Protein AF-A0A953XN90-F1 (afdb_monomer)

Solvent-accessible surface area (backbone atoms only — not comparable to full-atom values): 35172 Å² total; per-residue (Å²): 112,65,74,67,49,51,54,52,50,52,53,55,50,54,42,56,74,75,54,74,78,60,72,68,60,63,58,56,58,76,71,62,79,88,78,82,86,90,81,85,90,79,92,81,85,85,81,90,64,71,69,61,60,59,58,56,55,57,57,57,60,62,62,67,74,78,74,84,84,81,84,86,81,87,80,84,83,83,87,86,80,83,90,78,87,84,82,85,85,87,76,90,81,79,91,80,89,83,89,80,89,86,89,83,89,82,87,83,83,92,86,80,94,80,92,76,92,76,80,84,82,79,84,71,87,75,81,78,78,81,79,81,80,54,73,67,56,56,48,50,53,51,57,49,45,57,75,68,69,59,76,79,79,81,72,92,74,68,64,75,64,60,59,52,56,58,61,59,75,62,68,76,74,82,73,65,69,62,63,63,49,49,56,49,50,54,60,48,49,58,59,68,64,62,66,60,60,70,59,51,54,49,49,47,52,51,50,51,55,47,45,56,52,45,52,52,52,45,54,51,40,51,56,50,44,55,49,44,53,53,49,41,65,51,27,78,74,78,51,53,75,69,57,42,46,54,45,51,55,50,41,52,50,46,48,62,53,37,59,50,48,50,53,51,41,52,54,49,52,52,58,41,53,55,49,54,48,53,50,53,44,49,56,42,54,52,51,41,50,51,39,49,55,51,30,72,77,40,81,79,49,64,65,49,50,50,51,40,54,50,45,48,51,53,43,52,52,49,50,50,51,48,50,50,53,49,51,55,56,70,68,45,63,98,69,79,78,48,52,55,71,55,57,40,68,50,79,40,77,70,35,46,42,64,59,52,52,50,50,50,24,71,72,22,61,45,44,73,44,75,54,76,92,63,90,48,63,40,69,51,76,46,73,70,36,37,48,66,58,54,50,51,51,56,24,64,78,69,54,34,42,77,45,80,60,85,73,36,38,40,38,31,70,37,78,83,73,77,59,72,63,64,76,78,36,53,52,77,53,56,45,66,51,78,43,72,71,36,39,43,66,58,50,51,51,50,49,21,63,71,19,47,42,46,63,45,81,61,68,62,96,85,73,66,48,66,39,69,46,79,48,72,68,41,36,47,64,59,53,51,48,71,73,38,77,80,35,48,75,46,76,47,96,77,88,61,38,38,38,43,32,62,50,82,75,74,76,43,82,58,60,55,45,55,50,46,51,50,54,52,51,52,47,54,54,49,52,55,52,49,55,50,44,54,54,52,38,52,53,26,58,76,74,62,40,68,64,60,34,52,52,42,48,55,54,45,57,56,50,55,52,54,46,55,54,47,53,52,49,50,50,53,45,51,52,67,75,74,108

Sequence (579 aa):
MTEHRERYLETALDELYHGGPSEDLVTHILSREVQAPVETAEQRPRPRNWLWLQAAGVLLAIGLVALVVLPRQASPLPDGVAASGGAYELREGKLEVNEGWYALTGGAPVVSRADTQIEQVTGRVLVRVGEVPDETELQSQSDWLRRNGMENAMNFKWIQAGGLAICVLAGTAVVDGSLIEAQKVEAQDDAAKKQDWSAFEKDIKADKARLEEVEGKIRDLNSKIESVDKDIKAAEKNGTPEQIKKLKDTRAQHQADYDKLEDEYYKLARGTNIREYELKIHNQEEALTELTAALKKNPNDRDAKMAVTEAQRELDELKLALKTYKEEADAAPSGFKTDPDAPITVDFVQKGIHEAMHYIALRTGLQLVIEGELDTKITIKMENAKPRDVLRAICTANGLVMIEDGDVIILKKGAGETSTPDRNADPDKPISVNYQDMLLSEVLMDIAKRSGLDIQNELPAGEDTAVTLSLSKIKPRQIVELICDDCELRLLKRGETLIVRQALGDMTQEALKDELENTTSERDALKNRLQFLEVAIEAAKEEGDKEAIADYQKKKDALLNLQAELEAEIEALNDAING

Secondary structure (DSSP, 8-state):
-HHHHHHHHHHHHHHHHHSPPPHHHHHHHHTSSS----------PPPS-HHHHHHHHHHHHHHGGG----PPPPPPPPP-------------------------------------------------PPPPPPHHHHHHHHHHHHHTT-GGG----SHHHHHHHHHHHSTT----THHHHHHHHHHHHHHHT---HHHHHHHHHHHHHHHHHHHHHHHHHHHHHHHHHHHHHHHHHH--HHHHHHHHHHHHHHHHHHHHHHHHHHHHHHHHHHHHHHHHHHHHHHHHHHHHHHHHH-TT-HHHHHHHHHHHHHHHHHHHHHHHHHHHHHHS-SS----TTS-EEEEEEEEEHHHHHHHHHHHH--EEEEES----EEEEEEEEE-HHHHHHHHHHHHTEEEEEETTEEEEEEPPS------TT--TTS-EEEEEEEEEHHHHHHHHHHHH---EEE---TT---EEEEEEEEE-HHHHHHHH-TTEEEEE-TTT--EEEEEP-----TTHHHHHHHHHHHHHHHHHHHHHHHHHHHHHHHHHT-HHHHHHHHHHHHHHHHHHHHHHHHHHHHHHHHH-

Mean predicted aligned error: 21.29 Å

Structure (mmCIF, N/CA/C/O backbone):
data_AF-A0A953XN90-F1
#
_entry.id   AF-A0A953XN90-F1
#
loop_
_atom_site.group_PDB
_atom_site.id
_atom_site.type_symbol
_atom_site.label_atom_id
_atom_site.label_alt_id
_atom_site.label_comp_id
_atom_site.label_asym_id
_atom_site.label_entity_id
_atom_site.label_seq_id
_atom_site.pdbx_PDB_ins_code
_atom_site.Cartn_x
_atom_site.Cartn_y
_atom_site.Cartn_z
_atom_site.occupancy
_atom_site.B_iso_or_equiv
_atom_site.auth_seq_id
_atom_site.auth_comp_id
_atom_site.auth_asym_id
_atom_site.auth_atom_id
_atom_site.pdbx_PDB_model_num
ATOM 1 N N . MET A 1 1 ? 3.012 40.077 -23.438 1.00 43.47 1 MET A N 1
ATOM 2 C CA . MET A 1 1 ? 1.534 40.168 -23.539 1.00 43.47 1 MET A CA 1
ATOM 3 C C . MET A 1 1 ? 0.914 38.779 -23.486 1.00 43.47 1 MET A C 1
ATOM 5 O O . MET A 1 1 ? 0.049 38.593 -22.649 1.00 43.47 1 MET A O 1
ATOM 9 N N . THR A 1 2 ? 1.390 37.814 -24.282 1.00 48.44 2 THR A N 1
ATOM 10 C CA . THR A 1 2 ? 0.979 36.393 -24.236 1.00 48.44 2 THR A CA 1
ATOM 11 C C . THR A 1 2 ? 1.110 35.755 -22.846 1.00 48.44 2 THR A C 1
ATOM 13 O O . THR A 1 2 ? 0.078 35.452 -22.263 1.00 48.44 2 THR A O 1
ATOM 16 N N . GLU A 1 3 ? 2.306 35.716 -22.240 1.00 44.53 3 GLU A N 1
ATOM 17 C CA . GLU A 1 3 ? 2.514 35.116 -20.896 1.00 44.53 3 GLU A CA 1
ATOM 18 C C . GLU A 1 3 ? 1.591 35.688 -19.803 1.00 44.53 3 GLU A C 1
ATOM 20 O O . GLU A 1 3 ? 1.214 35.008 -18.851 1.00 44.53 3 GLU A O 1
ATOM 25 N N . HIS A 1 4 ? 1.226 36.969 -19.920 1.00 46.16 4 HIS A N 1
ATOM 26 C CA . HIS A 1 4 ? 0.369 37.628 -18.935 1.00 46.16 4 HIS A CA 1
ATOM 27 C C . HIS A 1 4 ? -1.121 37.319 -19.147 1.00 46.16 4 HIS A C 1
ATOM 29 O O . HIS A 1 4 ? -1.896 37.493 -18.212 1.00 46.16 4 HIS A O 1
ATOM 35 N N . ARG A 1 5 ? -1.505 36.873 -20.354 1.00 46.59 5 ARG A N 1
ATOM 36 C CA . ARG A 1 5 ? -2.844 36.383 -20.712 1.00 46.59 5 ARG A CA 1
ATOM 37 C C . ARG A 1 5 ? -2.993 34.904 -20.347 1.00 46.59 5 ARG A C 1
ATOM 39 O O . ARG A 1 5 ? -4.021 34.544 -19.794 1.00 46.59 5 ARG A O 1
ATOM 46 N N . GLU A 1 6 ? -1.958 34.097 -20.583 1.00 50.34 6 GLU A N 1
ATOM 47 C CA . GLU A 1 6 ? -1.905 32.672 -20.216 1.00 50.34 6 GLU A CA 1
ATOM 48 C C . GLU A 1 6 ? -2.078 32.486 -18.702 1.00 50.34 6 GLU A C 1
ATOM 50 O O . GLU A 1 6 ? -3.054 31.870 -18.287 1.00 50.34 6 GLU A O 1
ATOM 55 N N . ARG A 1 7 ? -1.270 33.159 -17.865 1.00 53.12 7 ARG A N 1
ATOM 56 C CA . ARG A 1 7 ? -1.460 33.110 -16.398 1.00 53.12 7 ARG A CA 1
ATOM 57 C C . ARG A 1 7 ? -2.841 33.565 -15.928 1.00 53.12 7 ARG A C 1
ATOM 59 O O . ARG A 1 7 ? -3.331 33.078 -14.918 1.00 53.12 7 ARG A O 1
ATOM 66 N N . TYR A 1 8 ? -3.457 34.524 -16.620 1.00 52.09 8 TYR A N 1
ATOM 67 C CA . TYR A 1 8 ? -4.777 35.035 -16.236 1.00 52.09 8 TYR A CA 1
ATOM 68 C C . TYR A 1 8 ? -5.898 34.045 -16.588 1.00 52.09 8 TYR A C 1
ATOM 70 O O . TYR A 1 8 ? -6.893 33.974 -15.874 1.00 52.09 8 TYR A O 1
ATOM 78 N N . LEU A 1 9 ? -5.720 33.260 -17.656 1.00 52.09 9 LEU A N 1
ATOM 79 C CA . LEU A 1 9 ? -6.604 32.149 -18.015 1.00 52.09 9 LEU A CA 1
ATOM 80 C C . LEU A 1 9 ? -6.420 30.957 -17.068 1.00 52.09 9 LEU A C 1
ATOM 82 O O . LEU A 1 9 ? -7.416 30.396 -16.627 1.00 52.09 9 LEU A O 1
ATOM 86 N N . GLU A 1 10 ? -5.180 30.622 -16.695 1.00 56.22 10 GLU A N 1
ATOM 87 C CA . GLU A 1 10 ? -4.891 29.584 -15.695 1.00 56.22 10 GLU A CA 1
ATOM 88 C C . GLU A 1 10 ? -5.544 29.910 -14.342 1.00 56.22 10 GLU A C 1
ATOM 90 O O . GLU A 1 10 ? -6.262 29.077 -13.802 1.00 56.22 10 GLU A O 1
ATOM 95 N N . THR A 1 11 ? -5.389 31.138 -13.825 1.00 59.19 11 THR A N 1
ATOM 96 C CA . THR A 1 11 ? -6.034 31.541 -12.558 1.00 59.19 11 THR A CA 1
ATOM 97 C C . THR A 1 11 ? -7.566 31.541 -12.646 1.00 59.19 11 THR A C 1
ATOM 99 O O . THR A 1 11 ? -8.227 31.110 -11.707 1.00 59.19 11 THR A O 1
ATOM 102 N N . ALA A 1 12 ? -8.149 31.965 -13.774 1.00 53.22 12 ALA A N 1
ATOM 103 C CA . ALA A 1 12 ? -9.603 31.936 -13.957 1.00 53.22 12 ALA A CA 1
ATOM 104 C C . ALA A 1 12 ? -10.170 30.504 -14.053 1.00 53.22 12 ALA A C 1
ATOM 106 O O . ALA A 1 12 ? -11.293 30.259 -13.611 1.00 53.22 12 ALA A O 1
ATOM 107 N N . LEU A 1 13 ? -9.406 29.559 -14.614 1.00 53.03 13 LEU A N 1
ATOM 108 C CA . LEU A 1 13 ? -9.755 28.134 -14.645 1.00 53.03 13 LEU A CA 1
ATOM 109 C C . LEU A 1 13 ? -9.679 27.493 -13.252 1.00 53.03 13 LEU A C 1
ATOM 111 O O . LEU A 1 13 ? -10.554 26.699 -12.912 1.00 53.03 13 LEU A O 1
ATOM 115 N N . ASP A 1 14 ? -8.678 27.863 -12.451 1.00 52.78 14 ASP A N 1
ATOM 116 C CA . ASP A 1 14 ? -8.455 27.335 -11.098 1.00 52.78 14 ASP A CA 1
ATOM 117 C C . ASP A 1 14 ? -9.568 27.778 -10.121 1.00 52.78 14 ASP A C 1
ATOM 119 O O . ASP A 1 14 ? -10.136 26.960 -9.395 1.00 52.78 14 ASP A O 1
ATOM 123 N N . GLU A 1 15 ? -9.986 29.052 -10.178 1.00 53.16 15 GLU A N 1
ATOM 124 C CA . GLU A 1 15 ? -11.135 29.551 -9.403 1.00 53.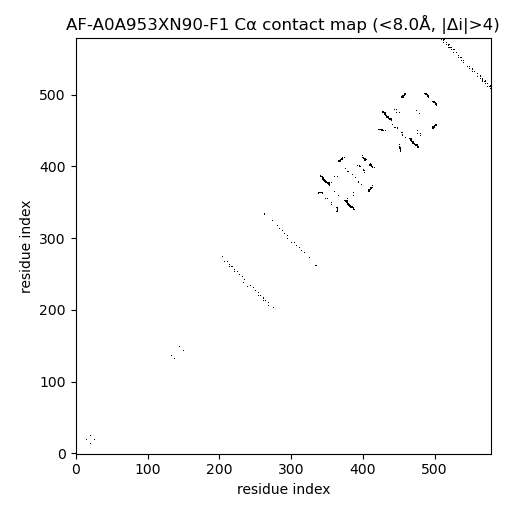16 15 GLU A CA 1
ATOM 125 C C . GLU A 1 15 ? -12.454 28.872 -9.829 1.00 53.16 15 GLU A C 1
ATOM 127 O O . GLU A 1 15 ? -13.235 28.436 -8.979 1.00 53.16 15 GLU A O 1
ATOM 132 N N . LEU A 1 16 ? -12.681 28.676 -11.137 1.00 49.47 16 LEU A N 1
ATOM 133 C CA . LEU A 1 16 ? -13.851 27.948 -11.652 1.00 49.47 16 LEU A CA 1
ATOM 134 C C . LEU A 1 16 ? -13.915 26.480 -11.196 1.00 49.47 16 LEU A C 1
ATOM 136 O O . LEU A 1 16 ? -15.016 25.942 -11.061 1.00 49.47 16 LEU A O 1
ATOM 140 N N . TYR A 1 17 ? -12.770 25.840 -10.941 1.00 47.47 17 TYR A N 1
ATOM 141 C CA . TYR A 1 17 ? -12.698 24.459 -10.451 1.00 47.47 17 TYR A CA 1
ATOM 142 C C . TYR A 1 17 ? -12.979 24.314 -8.947 1.00 47.47 17 TYR A C 1
ATOM 144 O O . TYR A 1 17 ? -13.353 23.224 -8.505 1.00 47.47 17 TYR A O 1
ATOM 152 N N . HIS A 1 18 ? -12.827 25.386 -8.162 1.00 51.44 18 HIS A N 1
ATOM 153 C CA . HIS A 1 18 ? -12.867 25.325 -6.695 1.00 51.44 18 HIS A CA 1
ATOM 154 C C . HIS A 1 18 ? -13.947 26.187 -6.016 1.00 51.44 18 HIS A C 1
ATOM 156 O O . HIS A 1 18 ? -14.180 26.033 -4.817 1.00 51.44 18 HIS A O 1
ATOM 162 N N . GLY A 1 19 ? -14.675 27.016 -6.765 1.00 56.50 19 GLY A N 1
ATOM 163 C CA . GLY A 1 19 ? -15.885 27.695 -6.296 1.00 56.50 19 GLY A CA 1
ATOM 164 C C . GLY A 1 19 ? -16.247 28.858 -7.213 1.00 56.50 19 GLY A C 1
ATOM 165 O O . GLY A 1 19 ? -15.442 29.763 -7.382 1.00 56.50 19 GLY A O 1
ATOM 166 N N . GLY A 1 20 ? -17.444 28.819 -7.811 1.00 52.69 20 GLY A N 1
ATOM 167 C CA . GLY A 1 20 ? -17.815 29.660 -8.960 1.00 52.69 20 GLY A CA 1
ATOM 168 C C . GLY A 1 20 ? -17.513 31.169 -8.826 1.00 52.69 20 GLY A C 1
ATOM 169 O O . GLY A 1 20 ? -17.578 31.722 -7.727 1.00 52.69 20 GLY A O 1
ATOM 170 N N . PRO A 1 21 ? -17.205 31.847 -9.950 1.00 49.22 21 PRO A N 1
ATOM 171 C CA . PRO A 1 21 ? -16.582 33.169 -9.958 1.00 49.22 21 PRO A CA 1
ATOM 172 C C . PRO A 1 21 ? -17.476 34.269 -9.377 1.00 49.22 21 PRO A C 1
ATOM 174 O O . PRO A 1 21 ? -18.696 34.267 -9.548 1.00 49.22 21 PRO A O 1
ATOM 177 N N . SER A 1 22 ? -16.848 35.266 -8.751 1.00 53.03 22 SER A N 1
ATOM 178 C CA . SER A 1 22 ? -17.532 36.463 -8.257 1.00 53.03 22 SER A CA 1
ATOM 179 C C . SER A 1 22 ? -17.990 37.383 -9.403 1.00 53.03 22 SER A C 1
ATOM 181 O O . SER A 1 22 ? -17.331 37.494 -10.442 1.00 53.03 22 SER A O 1
ATOM 183 N N . GLU A 1 23 ? -19.114 38.087 -9.209 1.00 46.34 23 GLU A N 1
ATOM 184 C CA . GLU A 1 23 ? -19.706 38.990 -10.220 1.00 46.34 23 GLU A CA 1
ATOM 185 C C . GLU A 1 23 ? -18.741 40.098 -10.697 1.00 46.34 23 GLU A C 1
ATOM 187 O O . GLU A 1 23 ? -18.820 40.557 -11.845 1.00 46.34 23 GLU A O 1
ATOM 192 N N . ASP A 1 24 ? -17.788 40.499 -9.850 1.00 49.34 24 ASP A N 1
ATOM 193 C CA . ASP A 1 24 ? -16.776 41.509 -10.171 1.00 49.34 24 ASP A CA 1
ATOM 194 C C . ASP A 1 24 ? -15.859 41.077 -11.332 1.00 49.34 24 ASP A C 1
ATOM 196 O O . ASP A 1 24 ? -15.496 41.907 -12.173 1.00 49.34 24 ASP A O 1
ATOM 200 N N . LEU A 1 25 ? -15.518 39.784 -11.439 1.00 52.47 25 LEU A N 1
ATOM 201 C CA . LEU A 1 25 ? -14.608 39.284 -12.478 1.00 52.47 25 LEU A CA 1
ATOM 202 C C . LEU A 1 25 ? -15.258 39.340 -13.871 1.00 52.47 25 LEU A C 1
ATOM 204 O O . LEU A 1 25 ? -14.651 39.822 -14.832 1.00 52.47 25 LEU A O 1
ATOM 208 N N . VAL A 1 26 ? -16.528 38.930 -13.968 1.00 50.16 26 VAL A N 1
ATOM 209 C CA . VAL A 1 26 ? -17.320 38.964 -15.213 1.00 50.16 26 VAL A CA 1
ATOM 210 C C . VAL A 1 26 ? -17.486 40.406 -15.706 1.00 50.16 26 VAL A C 1
ATOM 212 O O . VAL A 1 26 ? -17.314 40.701 -16.893 1.00 50.16 26 VAL A O 1
ATOM 215 N N . THR A 1 27 ? -17.736 41.333 -14.779 1.00 46.12 27 THR A N 1
ATOM 216 C CA . THR A 1 27 ? -17.883 42.766 -15.073 1.00 46.12 27 THR A CA 1
ATOM 217 C C . THR A 1 27 ? -16.562 43.396 -15.547 1.00 46.12 27 THR A C 1
ATOM 219 O O . THR A 1 27 ? -16.554 44.301 -16.394 1.00 46.12 27 THR A O 1
ATOM 222 N N . HIS A 1 28 ? -15.418 42.901 -15.061 1.00 48.66 28 HIS A N 1
ATOM 223 C CA . HIS A 1 28 ? -14.110 43.420 -15.462 1.00 48.66 28 HIS A CA 1
ATOM 224 C C . HIS A 1 28 ? -13.642 42.922 -16.842 1.00 48.66 28 HIS A C 1
ATOM 226 O O . HIS A 1 28 ? -12.967 43.666 -17.557 1.00 48.66 28 HIS A O 1
ATOM 232 N N . ILE A 1 29 ? -14.040 41.713 -17.255 1.00 48.88 29 ILE A N 1
ATOM 233 C CA . ILE A 1 29 ? -13.736 41.163 -18.589 1.00 48.88 29 ILE A CA 1
ATOM 234 C C . ILE A 1 29 ? -14.471 41.956 -19.683 1.00 48.88 29 ILE A C 1
ATOM 236 O O . ILE A 1 29 ? -13.843 42.446 -20.625 1.00 48.88 29 ILE A O 1
ATOM 240 N N . LEU A 1 30 ? -15.779 42.184 -19.517 1.00 42.44 30 LEU A N 1
ATOM 241 C CA . LEU A 1 30 ? -16.622 42.870 -20.512 1.00 42.44 30 LEU A CA 1
ATOM 242 C C . LEU A 1 30 ? -16.265 44.352 -20.737 1.00 42.44 30 LEU A C 1
ATOM 244 O O . LEU A 1 30 ? -16.662 44.942 -21.740 1.00 42.44 30 LEU A O 1
ATOM 248 N N . SER A 1 31 ? -15.513 44.974 -19.826 1.00 40.25 31 SER A N 1
ATOM 249 C CA . SER A 1 31 ? -15.155 46.398 -19.901 1.00 40.25 31 SER A CA 1
ATOM 250 C C . SER A 1 31 ? -13.838 46.687 -20.638 1.00 40.25 31 SER A C 1
ATOM 252 O O . SER A 1 31 ? -13.496 47.859 -20.810 1.00 40.25 31 SER A O 1
ATOM 254 N N . ARG A 1 32 ? -13.099 45.663 -21.099 1.00 39.53 32 ARG A N 1
ATOM 255 C CA . ARG A 1 32 ? -11.733 45.830 -21.643 1.00 39.53 32 ARG A CA 1
ATOM 256 C C . ARG A 1 32 ? -11.547 45.580 -23.144 1.00 39.53 32 ARG A C 1
ATOM 258 O O . ARG A 1 32 ? -10.507 45.965 -23.668 1.00 39.53 32 ARG A O 1
ATOM 265 N N . GLU A 1 33 ? -12.521 45.003 -23.849 1.00 38.56 33 GLU A N 1
ATOM 266 C CA . GLU A 1 33 ? -12.389 44.693 -25.289 1.00 38.56 33 GLU A CA 1
ATOM 267 C C . GLU A 1 33 ? -12.597 45.887 -26.238 1.00 38.56 33 GLU A C 1
ATOM 269 O O . GLU A 1 33 ? -12.291 45.804 -27.427 1.00 38.56 33 GLU A O 1
ATOM 274 N N . VAL A 1 34 ? -13.047 47.042 -25.739 1.00 38.59 34 VAL A N 1
ATOM 275 C CA . VAL A 1 34 ? -13.302 48.229 -26.572 1.00 38.59 34 VAL A CA 1
ATOM 276 C C . VAL A 1 34 ? -12.130 49.219 -26.518 1.00 38.59 34 VAL A C 1
ATOM 278 O O . VAL A 1 34 ? -12.287 50.300 -25.956 1.00 38.59 34 VAL A O 1
ATOM 281 N N . GLN A 1 35 ? -10.972 48.858 -27.104 1.00 38.25 35 GLN A N 1
ATOM 282 C CA . GLN A 1 35 ? -10.013 49.759 -27.802 1.00 38.25 35 GLN A CA 1
ATOM 283 C C . GLN A 1 35 ? -8.640 49.105 -28.089 1.00 38.25 35 GLN A C 1
ATOM 285 O O . GLN A 1 35 ? -7.757 49.090 -27.234 1.00 38.25 35 GLN A O 1
ATOM 290 N N . ALA A 1 36 ? -8.395 48.712 -29.345 1.00 32.09 36 ALA A N 1
ATOM 291 C CA . ALA A 1 36 ? -7.053 48.661 -29.944 1.00 32.09 36 ALA A CA 1
ATOM 292 C C . ALA A 1 36 ? -7.154 48.846 -31.479 1.00 32.09 36 ALA A C 1
ATOM 294 O O . ALA A 1 36 ? -8.058 48.269 -32.086 1.00 32.09 36 ALA A O 1
ATOM 295 N N . PRO A 1 37 ? -6.298 49.665 -32.127 1.00 36.56 37 PRO A N 1
ATOM 296 C CA . PRO A 1 37 ? -6.427 49.982 -33.550 1.00 36.56 37 PRO A CA 1
ATOM 297 C C . PRO A 1 37 ? -5.669 49.010 -34.471 1.00 36.56 37 PRO A C 1
ATOM 299 O O . PRO A 1 37 ? -4.664 48.411 -34.096 1.00 36.56 37 PRO A O 1
ATOM 302 N N . VAL A 1 38 ? -6.140 48.915 -35.716 1.00 42.03 38 VAL A N 1
ATOM 303 C CA . VAL A 1 38 ? -5.518 48.147 -36.805 1.00 42.03 38 VAL A CA 1
ATOM 304 C C . VAL A 1 38 ? -4.374 48.948 -37.436 1.00 42.03 38 VAL A C 1
ATOM 306 O O . VAL A 1 38 ? -4.610 50.051 -37.925 1.00 42.03 38 VAL A O 1
ATOM 309 N N . GLU A 1 39 ? -3.173 48.367 -37.523 1.00 32.25 39 GLU A N 1
ATOM 310 C CA . GLU A 1 39 ? -2.091 48.860 -38.390 1.00 32.25 39 GLU A CA 1
ATOM 311 C C . GLU A 1 39 ? -1.681 47.825 -39.450 1.00 32.25 39 GLU A C 1
ATOM 313 O O . GLU A 1 39 ? -1.772 46.611 -39.266 1.00 32.25 39 GLU A O 1
ATOM 318 N N . THR A 1 40 ? -1.292 48.338 -40.617 1.00 38.78 40 THR A N 1
ATOM 319 C CA . THR A 1 40 ? -1.194 47.610 -41.889 1.00 38.78 40 THR A CA 1
ATOM 320 C C . THR A 1 40 ? 0.164 46.953 -42.136 1.00 38.78 40 THR A C 1
ATOM 322 O O . THR A 1 40 ? 1.210 47.530 -41.850 1.00 38.78 40 THR A O 1
ATOM 325 N N . ALA A 1 41 ? 0.153 45.778 -42.770 1.00 36.12 41 ALA A N 1
ATOM 326 C CA . ALA A 1 41 ? 1.360 45.040 -43.138 1.00 36.12 41 ALA A CA 1
ATOM 327 C C . ALA A 1 41 ? 2.095 45.641 -44.354 1.00 36.12 41 ALA A C 1
ATOM 329 O O . ALA A 1 41 ? 1.485 45.888 -45.395 1.00 36.12 41 ALA A O 1
ATOM 330 N N . GLU A 1 42 ? 3.424 45.765 -44.263 1.00 30.84 42 GLU A N 1
ATOM 331 C CA . GLU A 1 42 ? 4.295 46.182 -45.370 1.00 30.84 42 GLU A CA 1
ATOM 332 C C . GLU A 1 42 ? 5.417 45.152 -45.622 1.00 30.84 42 GLU A C 1
ATOM 334 O O . GLU A 1 42 ? 5.985 44.565 -44.698 1.00 30.84 42 GLU A O 1
ATOM 339 N N . GLN A 1 43 ? 5.712 44.878 -46.895 1.00 42.62 43 GLN A N 1
ATOM 340 C CA . GLN A 1 43 ? 6.592 43.782 -47.323 1.00 42.62 43 GLN A CA 1
ATOM 341 C C . GLN A 1 43 ? 8.087 44.133 -47.201 1.00 42.62 43 GLN A C 1
ATOM 343 O O . GLN A 1 43 ? 8.504 45.238 -47.541 1.00 42.62 43 GLN A O 1
ATOM 348 N N . ARG A 1 44 ? 8.936 43.155 -46.839 1.00 30.14 44 ARG A N 1
ATOM 349 C CA . ARG A 1 44 ? 10.409 43.260 -46.953 1.00 30.14 44 ARG A CA 1
ATOM 350 C C . ARG A 1 44 ? 11.018 42.107 -47.774 1.00 30.14 44 ARG A C 1
ATOM 352 O O . ARG A 1 44 ? 10.568 40.969 -47.640 1.00 30.14 44 ARG A O 1
ATOM 359 N N . PRO A 1 45 ? 12.044 42.364 -48.612 1.00 42.47 45 PRO A N 1
ATOM 360 C CA . PRO A 1 45 ? 12.643 41.357 -49.492 1.00 42.47 45 PRO A CA 1
ATOM 361 C C . PRO A 1 45 ? 13.695 40.478 -48.788 1.00 42.47 45 PRO A C 1
ATOM 363 O O . PRO A 1 45 ? 14.366 40.906 -47.850 1.00 42.47 45 PRO A O 1
ATOM 366 N N . ARG A 1 46 ? 13.886 39.247 -49.288 1.00 35.22 46 ARG A N 1
ATOM 367 C CA . ARG A 1 46 ? 14.888 38.287 -48.780 1.00 35.22 46 ARG A CA 1
ATOM 368 C C . ARG A 1 46 ? 16.306 38.582 -49.321 1.00 35.22 46 ARG A C 1
ATOM 370 O O . ARG A 1 46 ? 16.435 38.865 -50.514 1.00 35.22 46 ARG A O 1
ATOM 377 N N . PRO A 1 47 ? 17.377 38.459 -48.509 1.00 40.38 47 PRO A N 1
ATOM 378 C CA . PRO A 1 47 ? 18.759 38.647 -48.960 1.00 40.38 47 PRO A CA 1
ATOM 379 C C . PRO A 1 47 ? 19.347 37.413 -49.672 1.00 40.38 47 PRO A C 1
ATOM 381 O O . PRO A 1 47 ? 18.894 36.281 -49.519 1.00 40.38 47 PRO A O 1
ATOM 384 N N . ARG A 1 48 ? 20.402 37.646 -50.462 1.00 44.53 48 ARG A N 1
ATOM 385 C CA . ARG A 1 48 ? 20.855 36.788 -51.577 1.00 44.53 48 ARG A CA 1
ATOM 386 C C . ARG A 1 48 ? 21.903 35.712 -51.219 1.00 44.53 48 ARG A C 1
ATOM 388 O O . ARG A 1 48 ? 22.487 35.120 -52.121 1.00 44.53 48 ARG A O 1
ATOM 395 N N . ASN A 1 49 ? 22.160 35.460 -49.932 1.00 46.19 49 ASN A N 1
ATOM 396 C CA . ASN A 1 49 ? 23.403 34.810 -49.471 1.00 46.19 49 ASN A CA 1
ATOM 397 C C . ASN A 1 49 ? 23.300 33.305 -49.141 1.00 46.19 49 ASN A C 1
ATOM 399 O O . ASN A 1 49 ? 24.261 32.722 -48.647 1.00 46.19 49 ASN A O 1
ATOM 403 N N . TRP A 1 50 ? 22.170 32.651 -49.428 1.00 46.44 50 TRP A N 1
ATOM 404 C CA . TRP A 1 50 ? 21.929 31.262 -49.002 1.00 46.44 50 TRP A CA 1
ATOM 405 C C . TRP A 1 50 ? 22.842 30.217 -49.683 1.00 46.44 50 TRP A C 1
ATOM 407 O O . TRP A 1 50 ? 23.179 29.210 -49.067 1.00 46.44 50 TRP A O 1
ATOM 417 N N . LEU A 1 51 ? 23.320 30.474 -50.912 1.00 46.03 51 LEU A N 1
ATOM 418 C CA . LEU A 1 51 ? 24.195 29.536 -51.640 1.00 46.03 51 LEU A CA 1
ATOM 419 C C . LEU A 1 51 ? 25.608 29.384 -51.043 1.00 46.03 51 LEU A C 1
ATOM 421 O O . LEU A 1 51 ? 26.224 28.334 -51.212 1.00 46.03 51 LEU A O 1
ATOM 425 N N . TRP A 1 52 ? 26.138 30.397 -50.350 1.00 48.84 52 TRP A N 1
ATOM 426 C CA . TRP A 1 52 ? 27.512 30.344 -49.826 1.00 48.84 52 TRP A CA 1
ATOM 427 C C . TRP A 1 52 ? 27.654 29.436 -48.595 1.00 48.84 52 TRP A C 1
ATOM 429 O O . TRP A 1 52 ? 28.714 28.849 -48.386 1.00 48.84 52 TRP A O 1
ATOM 439 N N . LEU A 1 53 ? 26.578 29.253 -47.822 1.00 50.28 53 LEU A N 1
ATOM 440 C CA . LEU A 1 53 ? 26.568 28.376 -46.646 1.00 50.28 53 LEU A CA 1
ATOM 441 C C . LEU A 1 53 ? 26.638 26.883 -47.004 1.00 50.28 53 LEU A C 1
ATOM 443 O O . LEU A 1 53 ? 27.272 26.120 -46.279 1.00 50.28 53 LEU A O 1
ATOM 447 N N . GLN A 1 54 ? 26.063 26.457 -48.135 1.00 50.56 54 GLN A N 1
ATOM 448 C CA . GLN A 1 54 ? 26.149 25.051 -48.557 1.00 50.56 54 GLN A CA 1
ATOM 449 C C . GLN A 1 54 ? 27.538 24.676 -49.100 1.00 50.56 54 GLN A C 1
ATOM 451 O O . GLN A 1 54 ? 28.000 23.561 -48.867 1.00 50.56 54 GLN A O 1
ATOM 456 N N . ALA A 1 55 ? 28.247 25.606 -49.750 1.00 45.28 55 ALA A N 1
ATOM 457 C CA . ALA A 1 55 ? 29.612 25.364 -50.228 1.00 45.28 55 ALA A CA 1
ATOM 458 C C . ALA A 1 55 ? 30.624 25.181 -49.076 1.00 45.28 55 ALA A C 1
ATOM 460 O O . ALA A 1 55 ? 31.527 24.350 -49.172 1.00 45.28 55 ALA A O 1
ATOM 461 N N . ALA A 1 56 ? 30.452 25.915 -47.970 1.00 52.53 56 ALA A N 1
ATOM 462 C CA . ALA A 1 56 ? 31.320 25.811 -46.795 1.00 52.53 56 ALA A CA 1
ATOM 463 C C . ALA A 1 56 ? 31.196 24.452 -46.073 1.00 52.53 56 ALA A C 1
ATOM 465 O O . ALA A 1 56 ? 32.204 23.888 -45.646 1.00 52.53 56 ALA A O 1
ATOM 466 N N . GLY A 1 57 ? 29.982 23.892 -45.985 1.00 52.94 57 GLY A N 1
ATOM 467 C CA . GLY A 1 57 ? 29.743 22.603 -45.321 1.00 52.94 57 GLY A CA 1
ATOM 468 C C . GLY A 1 57 ? 30.417 21.410 -46.013 1.00 52.94 57 GLY A C 1
ATOM 469 O O . GLY A 1 57 ? 30.934 20.518 -45.344 1.00 52.94 57 GLY A O 1
ATOM 470 N N . VAL A 1 58 ? 30.476 21.410 -47.349 1.00 48.25 58 VAL A N 1
ATOM 471 C CA . VAL A 1 58 ? 31.062 20.300 -48.127 1.00 48.25 58 VAL A CA 1
ATOM 472 C C . VAL A 1 58 ? 32.592 20.256 -48.010 1.00 48.25 58 VAL A C 1
ATOM 474 O O . VAL A 1 58 ? 33.171 19.173 -47.942 1.00 48.25 58 VAL A O 1
ATOM 477 N N . LEU A 1 59 ? 33.261 21.411 -47.929 1.00 42.84 59 LEU A N 1
ATOM 478 C CA . LEU A 1 59 ? 34.723 21.469 -47.787 1.00 42.84 59 LEU A CA 1
ATOM 479 C C . LEU A 1 59 ? 35.206 21.020 -46.396 1.00 42.84 59 LEU A C 1
ATOM 481 O O . LEU A 1 59 ? 36.247 20.370 -46.297 1.00 42.84 59 LEU A O 1
ATOM 485 N N . LEU A 1 60 ? 34.431 21.289 -45.340 1.00 46.50 60 LEU A N 1
ATOM 486 C CA . LEU A 1 60 ? 34.721 20.809 -43.982 1.00 46.50 60 LEU A CA 1
ATOM 487 C C . LEU A 1 60 ? 34.620 19.278 -43.862 1.00 46.50 60 LEU A C 1
ATOM 489 O O . LEU A 1 60 ? 35.460 18.658 -43.210 1.00 46.50 60 LEU A O 1
ATOM 493 N N . ALA A 1 61 ? 33.651 18.658 -44.542 1.00 43.62 61 ALA A N 1
ATOM 494 C CA . ALA A 1 61 ? 33.481 17.203 -44.539 1.00 43.62 61 ALA A CA 1
ATOM 495 C C . ALA A 1 61 ? 34.644 16.453 -45.221 1.00 43.62 61 ALA A C 1
ATOM 497 O O . ALA A 1 61 ? 35.003 15.357 -44.796 1.00 43.62 61 ALA A O 1
ATOM 498 N N . ILE A 1 62 ? 35.262 17.041 -46.252 1.00 46.25 62 ILE A N 1
ATOM 499 C CA . ILE A 1 62 ? 36.372 16.414 -46.993 1.00 46.25 62 ILE A CA 1
ATOM 500 C C . ILE A 1 62 ? 37.696 16.501 -46.211 1.00 46.25 62 ILE A C 1
ATOM 502 O O . ILE A 1 62 ? 38.499 15.570 -46.264 1.00 46.25 62 ILE A O 1
ATOM 506 N N . GLY A 1 63 ? 37.918 17.573 -45.439 1.00 38.31 63 GLY A N 1
ATOM 507 C CA . GLY A 1 63 ? 39.130 17.732 -44.623 1.00 38.31 63 GLY A CA 1
ATOM 508 C C . GLY A 1 63 ? 39.249 16.733 -43.462 1.00 38.31 63 GLY A C 1
ATOM 509 O O . GLY A 1 63 ? 40.354 16.317 -43.119 1.00 38.31 63 GLY A O 1
ATOM 510 N N . LEU A 1 64 ? 38.121 16.305 -42.885 1.00 39.91 64 LEU A N 1
ATOM 511 C CA . LEU A 1 64 ? 38.082 15.435 -41.700 1.00 39.91 64 LEU A CA 1
ATOM 512 C C . LEU A 1 64 ? 38.404 13.955 -41.976 1.00 39.91 64 LEU A C 1
ATOM 514 O O . LEU A 1 64 ? 38.779 13.231 -41.057 1.00 39.91 64 LEU A O 1
ATOM 518 N N . VAL A 1 65 ? 38.310 13.497 -43.228 1.00 38.50 65 VAL A N 1
ATOM 519 C CA . VAL A 1 65 ? 38.544 12.083 -43.596 1.00 38.50 65 VAL A CA 1
ATOM 520 C C . VAL A 1 65 ? 40.040 11.754 -43.765 1.00 38.50 65 VAL A C 1
ATOM 522 O O . VAL A 1 65 ? 40.425 10.588 -43.739 1.00 38.50 65 VAL A O 1
ATOM 525 N N . ALA A 1 66 ? 40.912 12.759 -43.893 1.00 37.22 66 ALA A N 1
ATOM 526 C CA . ALA A 1 66 ? 42.330 12.563 -44.214 1.00 37.22 66 ALA A CA 1
ATOM 527 C C . ALA A 1 66 ? 43.275 12.452 -42.994 1.00 37.22 66 ALA A C 1
ATOM 529 O O . ALA A 1 66 ? 44.487 12.352 -43.182 1.00 37.22 66 ALA A O 1
ATOM 530 N N . LEU A 1 67 ? 42.761 12.500 -41.756 1.00 38.09 67 LEU A N 1
ATOM 531 C CA . LEU A 1 67 ? 43.576 12.781 -40.559 1.00 38.09 67 LEU A CA 1
ATOM 532 C C . LEU A 1 67 ? 43.379 11.789 -39.391 1.00 38.09 67 LEU A C 1
ATOM 534 O O . LEU A 1 67 ? 43.452 12.171 -38.227 1.00 38.09 67 LEU A O 1
ATOM 538 N N . VAL A 1 68 ? 43.177 10.496 -39.687 1.00 38.59 68 VAL A N 1
ATOM 539 C CA . VAL A 1 68 ? 43.184 9.416 -38.671 1.00 38.59 68 VAL A CA 1
ATOM 540 C C . VAL A 1 68 ? 44.000 8.197 -39.129 1.00 38.59 68 VAL A C 1
ATOM 542 O O . VAL A 1 68 ? 43.471 7.109 -39.331 1.00 38.59 68 VAL A O 1
ATOM 545 N N . VAL A 1 69 ? 45.322 8.363 -39.254 1.00 40.28 69 VAL A N 1
ATOM 546 C CA . VAL A 1 69 ? 46.292 7.253 -39.160 1.00 40.28 69 VAL A CA 1
ATOM 547 C C . VAL A 1 69 ? 47.541 7.743 -38.420 1.00 40.28 69 VAL A C 1
ATOM 549 O O . VAL A 1 69 ? 48.415 8.367 -39.015 1.00 40.28 69 VAL A O 1
ATOM 552 N N . LEU A 1 70 ? 47.648 7.435 -37.124 1.00 33.97 70 LEU A N 1
ATOM 553 C CA . LEU A 1 70 ? 48.898 7.542 -36.362 1.00 33.97 70 LEU A CA 1
ATOM 554 C C . LEU A 1 70 ? 49.060 6.325 -35.433 1.00 33.97 70 LEU A C 1
ATOM 556 O O . LEU A 1 70 ? 48.076 5.879 -34.838 1.00 33.97 70 LEU A O 1
ATOM 560 N N . PRO A 1 71 ? 50.280 5.772 -35.293 1.00 34.69 71 PRO A N 1
ATOM 561 C CA . PRO A 1 71 ? 50.541 4.630 -34.427 1.00 34.69 71 PRO A CA 1
ATOM 562 C C . PRO A 1 71 ? 50.669 5.062 -32.959 1.00 34.69 71 PRO A C 1
ATOM 564 O O . PRO A 1 71 ? 51.300 6.073 -32.649 1.00 34.69 71 PRO A O 1
ATOM 567 N N . ARG A 1 72 ? 50.130 4.261 -32.033 1.00 31.19 72 ARG A N 1
ATOM 568 C CA . ARG A 1 72 ? 50.379 4.437 -30.594 1.00 31.19 72 ARG A CA 1
ATOM 569 C C . ARG A 1 72 ? 51.808 4.011 -30.250 1.00 31.19 72 ARG A C 1
ATOM 571 O O . ARG A 1 72 ? 52.162 2.851 -30.442 1.00 31.19 72 ARG A O 1
ATOM 578 N N . GLN A 1 73 ? 52.594 4.926 -29.685 1.00 30.27 73 GLN A N 1
ATOM 579 C CA . GLN A 1 73 ? 53.772 4.565 -28.893 1.00 30.27 73 GLN A CA 1
ATOM 580 C C . GLN A 1 73 ? 53.338 4.139 -27.484 1.00 30.27 73 GLN A C 1
ATOM 582 O O . GLN A 1 73 ? 52.363 4.664 -26.945 1.00 30.27 73 GLN A O 1
ATOM 587 N N . ALA A 1 74 ? 54.064 3.187 -26.899 1.00 34.34 74 ALA A N 1
ATOM 588 C CA . ALA A 1 74 ? 53.892 2.781 -25.510 1.00 34.34 74 ALA A CA 1
ATOM 589 C C . ALA A 1 74 ? 54.791 3.624 -24.591 1.00 34.34 74 ALA A C 1
ATOM 591 O O . ALA A 1 74 ? 55.957 3.856 -24.912 1.00 34.34 74 ALA A O 1
ATOM 592 N N . SER A 1 75 ? 54.257 4.024 -23.437 1.00 32.25 75 SER A N 1
ATOM 593 C CA . SER A 1 75 ? 55.018 4.619 -22.330 1.00 32.25 75 SER A CA 1
ATOM 594 C C . SER A 1 75 ? 55.220 3.577 -21.219 1.00 32.25 75 SER A C 1
ATOM 596 O O . SER A 1 75 ? 54.365 2.702 -21.063 1.00 32.25 75 SER A O 1
ATOM 598 N N . PRO A 1 76 ? 56.331 3.629 -20.461 1.00 40.00 76 PRO A N 1
ATOM 599 C CA . PRO A 1 76 ? 56.691 2.581 -19.508 1.00 40.00 76 PRO A CA 1
ATOM 600 C C . PRO A 1 76 ? 55.870 2.630 -18.211 1.00 40.00 76 PRO A C 1
ATOM 602 O O . PRO A 1 76 ? 55.411 3.688 -17.780 1.00 40.00 76 PRO A O 1
ATOM 605 N N . LEU A 1 77 ? 55.742 1.464 -17.574 1.00 38.75 77 LEU A N 1
ATOM 606 C CA . LEU A 1 77 ? 55.229 1.306 -16.211 1.00 38.75 77 LEU A CA 1
ATOM 607 C C . LEU A 1 77 ? 56.216 1.889 -15.178 1.00 38.75 77 LEU A C 1
ATOM 609 O O . LEU A 1 77 ? 57.426 1.802 -15.394 1.00 38.75 77 LEU A O 1
ATOM 613 N N . PRO A 1 78 ? 55.734 2.427 -14.043 1.00 42.28 78 PRO A N 1
ATOM 614 C CA . PRO A 1 78 ? 56.571 2.695 -12.880 1.00 42.28 78 PRO A CA 1
ATOM 615 C C . PRO A 1 78 ? 56.772 1.418 -12.046 1.00 42.28 78 PRO A C 1
ATOM 617 O O . PRO A 1 78 ? 55.816 0.703 -11.746 1.00 42.28 78 PRO A O 1
ATOM 620 N N . ASP A 1 79 ? 58.012 1.162 -11.632 1.00 36.94 79 ASP A N 1
ATOM 621 C CA . ASP A 1 79 ? 58.338 0.091 -10.688 1.00 36.94 79 ASP A CA 1
ATOM 622 C C . ASP A 1 79 ? 57.877 0.412 -9.257 1.00 36.94 79 ASP A C 1
ATOM 624 O O . ASP A 1 79 ? 58.043 1.532 -8.770 1.00 36.94 79 ASP A O 1
ATOM 628 N N . GLY A 1 80 ? 57.440 -0.630 -8.540 1.00 36.09 80 GLY A N 1
ATOM 629 C CA . GLY A 1 80 ? 57.606 -0.716 -7.086 1.00 36.09 80 GLY A CA 1
ATOM 630 C C . GLY A 1 80 ? 56.341 -0.682 -6.225 1.00 36.09 80 GLY A C 1
ATOM 631 O O . GLY A 1 80 ? 55.936 0.373 -5.748 1.00 36.09 80 GLY A O 1
ATOM 632 N N . VAL A 1 81 ? 55.847 -1.868 -5.846 1.00 31.22 81 VAL A N 1
ATOM 633 C CA . VAL A 1 81 ? 55.288 -2.110 -4.500 1.00 31.22 81 VAL A CA 1
ATOM 634 C C . VAL A 1 81 ? 55.860 -3.422 -3.952 1.00 31.22 81 VAL A C 1
ATOM 636 O O . VAL A 1 81 ? 56.124 -4.366 -4.693 1.00 31.22 81 VAL A O 1
ATOM 639 N N . ALA A 1 82 ? 56.110 -3.435 -2.643 1.00 31.73 82 ALA A N 1
ATOM 640 C CA . ALA A 1 82 ? 56.826 -4.471 -1.911 1.00 31.73 82 ALA A CA 1
ATOM 641 C C . ALA A 1 82 ? 56.206 -5.878 -1.983 1.00 31.73 82 ALA A C 1
ATOM 643 O O . ALA A 1 82 ? 54.989 -6.060 -1.951 1.00 31.73 82 ALA A O 1
ATOM 644 N N . ALA A 1 83 ? 57.081 -6.884 -1.927 1.00 32.34 83 ALA A N 1
ATOM 645 C CA . ALA A 1 83 ? 56.698 -8.246 -1.590 1.00 32.34 83 ALA A CA 1
ATOM 646 C C . ALA A 1 83 ? 56.192 -8.326 -0.138 1.00 32.34 83 ALA A C 1
ATOM 648 O O . ALA A 1 83 ? 56.892 -7.924 0.793 1.00 32.34 83 ALA A O 1
ATOM 649 N N . SER A 1 84 ? 55.019 -8.928 0.060 1.00 30.89 84 SER A N 1
ATOM 650 C CA . SER A 1 84 ? 54.617 -9.504 1.345 1.00 30.89 84 SER A CA 1
ATOM 651 C C . SER A 1 84 ? 54.583 -11.026 1.198 1.00 30.89 84 SER A C 1
ATOM 653 O O . SER A 1 84 ? 53.897 -11.574 0.338 1.00 30.89 84 SER A O 1
ATOM 655 N N . GLY A 1 85 ? 55.414 -11.716 1.979 1.00 28.11 85 GLY A N 1
ATOM 656 C CA . GLY A 1 85 ? 55.543 -13.168 1.904 1.00 28.11 85 GLY A CA 1
ATOM 657 C C . GLY A 1 85 ? 54.445 -13.873 2.695 1.00 28.11 85 GLY A C 1
ATOM 658 O O . GLY A 1 85 ? 54.366 -13.711 3.910 1.00 28.11 85 GLY A O 1
ATOM 659 N N . GLY A 1 86 ? 53.654 -14.708 2.021 1.00 24.94 86 GLY A N 1
ATOM 660 C CA . GLY A 1 86 ? 52.861 -15.757 2.662 1.00 24.94 86 GLY A CA 1
ATOM 661 C C . GLY A 1 86 ? 53.677 -17.046 2.727 1.00 24.94 86 GLY A C 1
ATOM 662 O O . GLY A 1 86 ? 53.895 -17.688 1.701 1.00 24.94 86 GLY A O 1
ATOM 663 N N . ALA A 1 87 ? 54.163 -17.412 3.913 1.00 27.05 87 ALA A N 1
ATOM 664 C CA . ALA A 1 87 ? 54.897 -18.658 4.109 1.00 27.05 87 ALA A CA 1
ATOM 665 C C . ALA A 1 87 ? 53.938 -19.859 4.168 1.00 27.05 87 ALA A C 1
ATOM 667 O O . ALA A 1 87 ? 52.968 -19.842 4.924 1.00 27.05 87 ALA A O 1
ATOM 668 N N . TYR A 1 88 ? 54.255 -20.927 3.435 1.00 27.48 88 TYR A N 1
ATOM 669 C CA . TYR A 1 88 ? 53.664 -22.246 3.655 1.00 27.48 88 TYR A CA 1
ATOM 670 C C . TYR A 1 88 ? 54.588 -23.044 4.581 1.00 27.48 88 TYR A C 1
ATOM 672 O O . TYR A 1 88 ? 55.635 -23.520 4.142 1.00 27.48 88 TYR A O 1
ATOM 680 N N . GLU A 1 89 ? 54.219 -23.199 5.856 1.00 25.67 89 GLU A N 1
ATOM 681 C CA . GLU A 1 89 ? 54.879 -24.165 6.742 1.00 25.67 89 GLU A CA 1
ATOM 682 C C . GLU A 1 89 ? 54.170 -25.519 6.620 1.00 25.67 89 GLU A C 1
ATOM 684 O O . GLU A 1 89 ? 53.028 -25.696 7.039 1.00 25.67 89 GLU A O 1
ATOM 689 N N . LEU A 1 90 ? 54.860 -26.480 6.009 1.00 28.78 90 LEU A N 1
ATOM 690 C CA . LEU A 1 90 ? 54.387 -27.848 5.848 1.00 28.78 90 LEU A CA 1
ATOM 691 C C . LEU A 1 90 ? 54.930 -28.669 7.025 1.00 28.78 90 LEU A C 1
ATOM 693 O O . LEU A 1 90 ? 56.123 -28.972 7.069 1.00 28.78 90 LEU A O 1
ATOM 697 N N . ARG A 1 91 ? 54.070 -29.004 7.995 1.00 27.38 91 ARG A N 1
ATOM 698 C CA . ARG A 1 91 ? 54.423 -29.869 9.131 1.00 27.38 91 ARG A CA 1
ATOM 699 C C . ARG A 1 91 ? 53.381 -30.943 9.417 1.00 27.38 91 ARG A C 1
ATOM 701 O O . ARG A 1 91 ? 52.193 -30.795 9.156 1.00 27.38 91 ARG A O 1
ATOM 708 N N . GLU A 1 92 ? 53.905 -32.058 9.904 1.00 37.00 92 GLU A N 1
ATOM 709 C CA . GLU A 1 92 ? 53.254 -33.357 10.040 1.00 37.00 92 GLU A CA 1
ATOM 710 C C . GLU A 1 92 ? 52.243 -33.383 11.197 1.00 37.00 92 GLU A C 1
ATOM 712 O O . GLU A 1 92 ? 52.506 -32.817 12.258 1.00 37.00 92 GLU A O 1
ATOM 717 N N . GLY A 1 93 ? 51.143 -34.136 11.058 1.00 30.45 93 GLY A N 1
ATOM 718 C CA . GLY A 1 93 ? 50.335 -34.508 12.226 1.00 30.45 93 GLY A CA 1
ATOM 719 C C . GLY A 1 93 ? 48.877 -34.881 11.965 1.00 30.45 93 GLY A C 1
ATOM 720 O O . GLY A 1 93 ? 48.011 -34.030 12.072 1.00 30.45 93 GLY A O 1
ATOM 721 N N . LYS A 1 94 ? 48.626 -36.179 11.739 1.00 29.56 94 LYS A N 1
ATOM 722 C CA . LYS A 1 94 ? 47.364 -36.909 12.012 1.00 29.56 94 LYS A CA 1
ATOM 723 C C . LYS A 1 94 ? 46.029 -36.252 11.600 1.00 29.56 94 LYS A C 1
ATOM 725 O O . LYS A 1 94 ? 45.461 -35.448 12.331 1.00 29.56 94 LYS A O 1
ATOM 730 N N . LEU A 1 95 ? 45.429 -36.781 10.530 1.00 24.62 95 LEU A N 1
ATOM 731 C CA . LEU A 1 95 ? 43.969 -36.789 10.393 1.00 24.62 95 LEU A CA 1
ATOM 732 C C . LEU A 1 95 ? 43.375 -37.833 11.356 1.00 24.62 95 LEU A C 1
ATOM 734 O O . LEU A 1 95 ? 43.707 -39.014 11.246 1.00 24.62 95 LEU A O 1
ATOM 738 N N . GLU A 1 96 ? 42.456 -37.421 12.225 1.00 26.39 96 GLU A N 1
ATOM 739 C CA . GLU A 1 96 ? 41.439 -38.310 12.798 1.00 26.39 96 GLU A CA 1
ATOM 740 C C . GLU A 1 96 ? 40.065 -37.911 12.246 1.00 26.39 96 GLU A C 1
ATOM 742 O O . GLU A 1 96 ? 39.778 -36.736 12.016 1.00 26.39 96 GLU A O 1
ATOM 747 N N . VAL A 1 97 ? 39.250 -38.922 11.953 1.00 25.53 97 VAL A N 1
ATOM 748 C CA . VAL A 1 97 ? 37.947 -38.791 11.292 1.00 25.53 97 VAL A CA 1
ATOM 749 C C . VAL A 1 97 ? 36.886 -38.379 12.308 1.00 25.53 97 VAL A C 1
ATOM 751 O O . VAL A 1 97 ? 36.862 -38.909 13.416 1.00 25.53 97 VAL A O 1
ATOM 754 N N . ASN A 1 98 ? 35.943 -37.525 11.905 1.00 24.16 98 ASN A N 1
ATOM 755 C CA . ASN A 1 98 ? 34.595 -37.586 12.463 1.00 24.16 98 ASN A CA 1
ATOM 756 C C . ASN A 1 98 ? 33.526 -37.245 11.417 1.00 24.16 98 ASN A C 1
ATOM 758 O O . ASN A 1 98 ? 33.783 -36.526 10.453 1.00 24.16 98 ASN A O 1
ATOM 762 N N . GLU A 1 99 ? 32.360 -37.862 11.582 1.00 29.34 99 GLU A N 1
ATOM 763 C CA . GLU A 1 99 ? 31.361 -38.082 10.530 1.00 29.34 99 GLU A CA 1
ATOM 764 C C . GLU A 1 99 ? 30.288 -36.977 10.474 1.00 29.34 99 GLU A C 1
ATOM 766 O O . GLU A 1 99 ? 29.996 -36.328 11.476 1.00 29.34 99 GLU A O 1
ATOM 771 N N . GLY A 1 100 ? 29.650 -36.788 9.309 1.00 24.59 100 GLY A N 1
ATOM 772 C CA . GLY A 1 100 ? 28.615 -35.760 9.128 1.00 24.59 100 GLY A CA 1
ATOM 773 C C . GLY A 1 100 ? 27.941 -35.771 7.752 1.00 24.59 100 GLY A C 1
ATOM 774 O O . GLY A 1 100 ? 28.302 -34.997 6.875 1.00 24.59 100 GLY A O 1
ATOM 775 N N . TRP A 1 101 ? 26.968 -36.671 7.594 1.00 27.05 101 TRP A N 1
ATOM 776 C CA . TRP A 1 101 ? 25.952 -36.809 6.534 1.00 27.05 101 TRP A CA 1
ATOM 777 C C . TRP A 1 101 ? 25.493 -35.465 5.910 1.00 27.05 101 TRP A C 1
ATOM 779 O O . TRP A 1 101 ? 25.401 -34.465 6.610 1.00 27.05 101 TRP A O 1
ATOM 789 N N . TYR A 1 102 ? 25.213 -35.375 4.600 1.00 27.78 102 TYR A N 1
ATOM 790 C CA . TYR A 1 102 ? 23.924 -35.775 3.996 1.00 27.78 102 TYR A CA 1
ATOM 791 C C . TYR A 1 102 ? 24.028 -36.410 2.590 1.00 27.78 102 TYR A C 1
ATOM 793 O O . TYR A 1 102 ? 25.063 -36.377 1.929 1.00 27.78 102 TYR A O 1
ATOM 801 N N . ALA A 1 103 ? 22.927 -37.033 2.155 1.00 26.64 103 ALA A N 1
ATOM 802 C CA . ALA A 1 103 ? 22.859 -37.945 1.014 1.00 26.64 103 ALA A CA 1
ATOM 803 C C . ALA A 1 103 ? 22.565 -37.284 -0.348 1.00 26.64 103 ALA A C 1
ATOM 805 O O . ALA A 1 103 ? 21.784 -36.341 -0.444 1.00 26.64 103 ALA A O 1
ATOM 806 N N . LEU A 1 104 ? 23.082 -37.905 -1.414 1.00 26.09 104 LEU A N 1
ATOM 807 C CA . LEU A 1 104 ? 22.548 -37.812 -2.776 1.00 26.09 104 LEU A CA 1
ATOM 808 C C . LEU A 1 104 ? 22.017 -39.192 -3.186 1.00 26.09 104 LEU A C 1
ATOM 810 O O . LEU A 1 104 ? 22.786 -40.142 -3.338 1.00 26.09 104 LEU A O 1
ATOM 814 N N . THR A 1 105 ? 20.703 -39.316 -3.356 1.00 29.81 105 THR A N 1
ATOM 815 C CA . THR A 1 105 ? 20.057 -40.537 -3.850 1.00 29.81 105 THR A CA 1
ATOM 816 C C . THR A 1 105 ? 20.133 -40.604 -5.374 1.00 29.81 105 THR A C 1
ATOM 818 O O . THR A 1 105 ? 19.523 -39.808 -6.083 1.00 29.81 105 THR A O 1
ATOM 821 N N . GLY A 1 106 ? 20.887 -41.575 -5.891 1.00 26.91 106 GLY A N 1
ATOM 822 C CA . GLY A 1 106 ? 20.915 -41.897 -7.319 1.00 26.91 106 GLY A CA 1
ATOM 823 C C . GLY A 1 106 ? 19.775 -42.829 -7.746 1.00 26.91 106 GLY A C 1
ATOM 824 O O . GLY A 1 106 ? 19.163 -43.506 -6.922 1.00 26.91 106 GLY A O 1
ATOM 825 N N . GLY A 1 107 ? 19.544 -42.913 -9.058 1.00 26.53 107 GLY A N 1
ATOM 826 C CA . GLY A 1 107 ? 18.582 -43.834 -9.665 1.00 26.53 107 GLY A CA 1
ATOM 827 C C . GLY A 1 107 ? 18.898 -44.111 -11.135 1.00 26.53 107 GLY A C 1
ATOM 828 O O . GLY A 1 107 ? 18.395 -43.428 -12.018 1.00 26.53 107 GLY A O 1
ATOM 829 N N . ALA A 1 108 ? 19.722 -45.127 -11.394 1.00 29.41 108 ALA A N 1
ATOM 830 C CA . ALA A 1 108 ? 19.868 -45.765 -12.708 1.00 29.41 108 ALA A CA 1
ATOM 831 C C . ALA A 1 108 ? 19.250 -47.178 -12.650 1.00 29.41 108 ALA A C 1
ATOM 833 O O . ALA A 1 108 ? 19.095 -47.720 -11.551 1.00 29.41 108 ALA A O 1
ATOM 834 N N . PRO A 1 109 ? 18.951 -47.816 -13.799 1.00 43.03 109 PRO A N 1
ATOM 835 C CA . PRO A 1 109 ? 19.896 -48.859 -14.211 1.00 43.03 109 PRO A CA 1
ATOM 836 C C . PRO A 1 109 ? 20.146 -49.038 -15.727 1.00 43.03 109 PRO A C 1
ATOM 838 O O . PRO A 1 109 ? 19.249 -49.054 -16.561 1.00 43.03 109 PRO A O 1
ATOM 841 N N . VAL A 1 110 ? 21.433 -49.263 -16.002 1.00 29.11 110 VAL A N 1
ATOM 842 C CA . VAL A 1 110 ? 22.131 -50.020 -17.066 1.00 29.11 110 VAL A CA 1
ATOM 843 C C . VAL A 1 110 ? 21.313 -50.937 -18.005 1.00 29.11 110 VAL A C 1
ATOM 845 O O . VAL A 1 110 ? 20.587 -51.797 -17.516 1.00 29.11 110 VAL A O 1
ATOM 848 N N . VAL A 1 111 ? 21.609 -50.857 -19.323 1.00 26.00 111 VAL A N 1
ATOM 849 C CA . VAL A 1 111 ? 21.778 -51.931 -20.364 1.00 26.00 111 VAL A CA 1
ATOM 850 C C . VAL A 1 111 ? 21.688 -51.275 -21.768 1.00 26.00 111 VAL A C 1
ATOM 852 O O . VAL A 1 111 ? 20.789 -50.476 -21.981 1.00 26.00 111 VAL A O 1
ATOM 855 N N . SER A 1 112 ? 22.542 -51.510 -22.783 1.00 25.89 112 SER A N 1
ATOM 856 C CA . SER A 1 112 ? 23.829 -52.238 -22.902 1.00 25.89 112 SER A CA 1
ATOM 857 C C . SER A 1 112 ? 24.658 -51.752 -24.129 1.00 25.89 112 SER A C 1
ATOM 859 O O . SER A 1 112 ? 24.228 -50.864 -24.853 1.00 25.89 112 SER A O 1
ATOM 861 N N . ARG A 1 113 ? 25.840 -52.352 -24.365 1.00 25.55 113 ARG A N 1
ATOM 862 C CA . ARG A 1 113 ? 26.807 -52.115 -25.472 1.00 25.55 113 ARG A CA 1
ATOM 863 C C . ARG A 1 113 ? 26.238 -51.963 -26.900 1.00 25.55 113 ARG A C 1
ATOM 865 O O . ARG A 1 113 ? 25.509 -52.840 -27.355 1.00 25.55 113 ARG A O 1
ATOM 872 N N . ALA A 1 114 ? 26.824 -51.028 -27.655 1.00 27.25 114 ALA A N 1
ATOM 873 C CA . ALA A 1 114 ? 27.337 -51.241 -29.018 1.00 27.25 114 ALA A CA 1
ATOM 874 C C . ALA A 1 114 ? 28.524 -50.285 -29.275 1.00 27.25 114 ALA A C 1
ATOM 876 O O . ALA A 1 114 ? 28.603 -49.229 -28.647 1.00 27.25 114 ALA A O 1
ATOM 877 N N . ASP A 1 115 ? 29.469 -50.668 -30.136 1.00 29.28 115 ASP A N 1
ATOM 878 C CA . ASP A 1 115 ? 30.735 -49.948 -30.329 1.00 29.28 115 ASP A CA 1
ATOM 879 C C . ASP A 1 115 ? 30.583 -48.638 -31.116 1.00 29.28 115 ASP A C 1
ATOM 881 O O . ASP A 1 115 ? 29.930 -48.590 -32.159 1.00 29.28 115 ASP A O 1
ATOM 885 N N . THR A 1 116 ? 31.265 -47.573 -30.685 1.00 29.67 116 THR A N 1
ATOM 886 C CA . THR A 1 116 ? 31.655 -46.466 -31.575 1.00 29.67 116 THR A CA 1
ATOM 887 C C . THR A 1 116 ? 32.863 -45.729 -31.002 1.00 29.67 116 THR A C 1
ATOM 889 O O . THR A 1 116 ? 32.891 -45.384 -29.822 1.00 29.67 116 THR A O 1
ATOM 892 N N . GLN A 1 117 ? 33.881 -45.498 -31.833 1.00 28.81 117 GLN A N 1
ATOM 893 C CA . GLN A 1 117 ? 35.029 -44.672 -31.464 1.00 28.81 117 GLN A CA 1
ATOM 894 C C . GLN A 1 117 ? 34.585 -43.208 -31.361 1.00 28.81 117 GLN A C 1
ATOM 896 O O . GLN A 1 117 ? 34.003 -42.678 -32.303 1.00 28.81 117 GLN A O 1
ATOM 901 N N . ILE A 1 118 ? 34.890 -42.555 -30.239 1.00 27.80 118 ILE A N 1
ATOM 902 C CA . ILE A 1 118 ? 34.765 -41.103 -30.090 1.00 27.80 118 ILE A CA 1
ATOM 903 C C . ILE A 1 118 ? 36.170 -40.556 -29.853 1.00 27.80 118 ILE A C 1
ATOM 905 O O . ILE A 1 118 ? 36.735 -40.717 -28.770 1.00 27.80 118 ILE A O 1
ATOM 909 N N . GLU A 1 119 ? 36.736 -39.916 -30.875 1.00 26.67 119 GLU A N 1
ATOM 910 C CA . GLU A 1 119 ? 37.895 -39.048 -30.689 1.00 26.67 119 GLU A CA 1
ATOM 911 C C . GLU A 1 119 ? 37.492 -37.851 -29.821 1.00 26.67 119 GLU A C 1
ATOM 913 O O . GLU A 1 119 ? 36.486 -37.181 -30.067 1.00 26.67 119 GLU A O 1
ATOM 918 N N . GLN A 1 120 ? 38.290 -37.565 -28.793 1.00 25.23 120 GLN A N 1
ATOM 919 C CA . GLN A 1 120 ? 38.124 -36.364 -27.985 1.00 25.23 120 GLN A CA 1
ATOM 920 C C . GLN A 1 120 ? 38.547 -35.131 -28.791 1.00 25.23 120 GLN A C 1
ATOM 922 O O . GLN A 1 120 ? 39.720 -34.764 -28.803 1.00 25.23 120 GLN A O 1
ATOM 927 N N . VAL A 1 121 ? 37.587 -34.433 -29.397 1.00 25.95 121 VAL A N 1
ATOM 928 C CA . VAL A 1 121 ? 37.801 -33.061 -29.885 1.00 25.95 121 VAL A CA 1
ATOM 929 C C . VAL A 1 121 ? 37.491 -32.076 -28.754 1.00 25.95 121 VAL A C 1
ATOM 931 O O . VAL A 1 121 ? 36.476 -31.382 -28.741 1.00 25.95 121 VAL A O 1
ATOM 934 N N . THR A 1 122 ? 38.387 -32.008 -27.769 1.00 28.48 122 THR A N 1
ATOM 935 C CA . THR A 1 122 ? 38.401 -30.943 -26.754 1.00 28.48 122 THR A CA 1
ATOM 936 C C . THR A 1 122 ? 38.997 -29.664 -27.341 1.00 28.48 122 THR A C 1
ATOM 938 O O . THR A 1 122 ? 40.121 -29.266 -27.044 1.00 28.48 122 THR A O 1
ATOM 941 N N . GLY A 1 123 ? 38.210 -28.983 -28.176 1.00 24.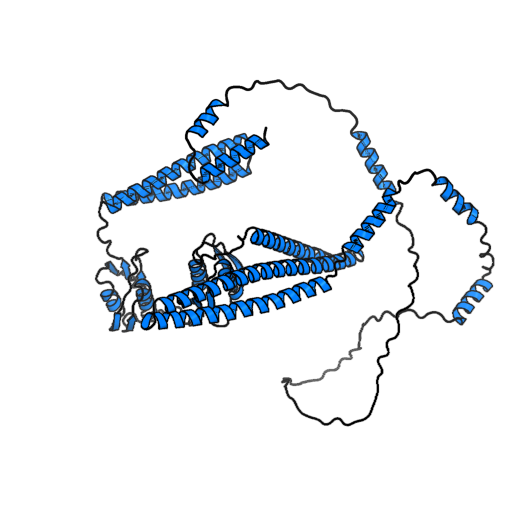98 123 GLY A N 1
ATOM 942 C CA . GLY A 1 123 ? 38.548 -27.679 -28.748 1.00 24.98 123 GLY A CA 1
ATOM 943 C C . GLY A 1 123 ? 38.530 -26.538 -27.723 1.00 24.98 123 GLY A C 1
ATOM 944 O O . GLY A 1 123 ? 37.679 -25.658 -27.803 1.00 24.98 123 GLY A O 1
ATOM 945 N N . ARG A 1 124 ? 39.478 -26.513 -26.777 1.00 23.50 124 ARG A N 1
ATOM 946 C CA . ARG A 1 124 ? 39.836 -25.287 -26.042 1.00 23.50 124 ARG A CA 1
ATOM 947 C C . ARG A 1 124 ? 41.024 -24.624 -26.727 1.00 23.50 124 ARG A C 1
ATOM 949 O O . ARG A 1 124 ? 42.148 -25.113 -26.644 1.00 23.50 124 ARG A O 1
ATOM 956 N N . VAL A 1 125 ? 40.777 -23.479 -27.361 1.00 22.70 125 VAL A N 1
ATOM 957 C CA . VAL A 1 125 ? 41.838 -22.599 -27.860 1.00 22.70 125 VAL A CA 1
ATOM 958 C C . VAL A 1 125 ? 42.517 -21.931 -26.663 1.00 22.70 125 VAL A C 1
ATOM 960 O O . VAL A 1 125 ? 42.062 -20.908 -26.159 1.00 22.70 125 VAL A O 1
ATOM 963 N N . LEU A 1 126 ? 43.620 -22.519 -26.205 1.00 23.30 126 LEU A N 1
ATOM 964 C CA . LEU A 1 126 ? 44.612 -21.813 -25.401 1.00 23.30 126 LEU A CA 1
ATOM 965 C C . LEU A 1 126 ? 45.461 -20.965 -26.350 1.00 23.30 126 LEU A C 1
ATOM 967 O O . LEU A 1 126 ? 46.280 -21.493 -27.104 1.00 23.30 126 LEU A O 1
ATOM 971 N N . VAL A 1 127 ? 45.260 -19.647 -26.323 1.00 23.41 127 VAL A N 1
ATOM 972 C CA . VAL A 1 127 ? 46.157 -18.710 -27.005 1.00 23.41 127 VAL A CA 1
ATOM 973 C C . VAL A 1 127 ? 47.509 -18.767 -26.301 1.00 23.41 127 VAL A C 1
ATOM 975 O O . VAL A 1 127 ? 47.644 -18.365 -25.146 1.00 23.41 127 VAL A O 1
ATOM 978 N N . ARG A 1 128 ? 48.513 -19.299 -26.999 1.00 24.11 128 ARG A N 1
ATOM 979 C CA . ARG A 1 128 ? 49.891 -19.365 -26.516 1.00 24.11 128 ARG A CA 1
ATOM 980 C C . ARG A 1 128 ? 50.471 -17.949 -26.512 1.00 24.11 128 ARG A C 1
ATOM 982 O O . ARG A 1 128 ? 50.608 -17.341 -27.571 1.00 24.11 128 ARG A O 1
ATOM 989 N N . VAL A 1 129 ? 50.796 -17.430 -25.329 1.00 27.42 129 VAL A N 1
ATOM 990 C CA . VAL A 1 129 ? 51.596 -16.203 -25.193 1.00 27.42 129 VAL A CA 1
ATOM 991 C C . VAL A 1 129 ? 52.967 -16.473 -25.818 1.00 27.42 129 VAL A C 1
ATOM 993 O O . VAL A 1 129 ? 53.555 -17.525 -25.569 1.00 27.42 129 VAL A O 1
ATOM 996 N N . GLY A 1 130 ? 53.435 -15.566 -26.676 1.00 30.34 130 GLY A N 1
ATOM 997 C CA . GLY A 1 130 ? 54.699 -15.732 -27.393 1.00 30.34 130 GLY A CA 1
ATOM 998 C C . GLY A 1 130 ? 55.901 -15.704 -26.451 1.00 30.34 130 GLY A C 1
ATOM 999 O O . GLY A 1 130 ? 56.004 -14.823 -25.599 1.00 30.34 130 GLY A O 1
ATOM 1000 N N . GLU A 1 131 ? 56.806 -16.664 -26.622 1.00 39.94 131 GLU A N 1
ATOM 1001 C CA . GLU A 1 131 ? 58.106 -16.691 -25.950 1.00 39.94 131 GLU A CA 1
ATOM 1002 C C . GLU A 1 131 ? 59.032 -15.618 -26.559 1.00 39.94 131 GLU A C 1
ATOM 1004 O O . GLU A 1 131 ? 58.950 -15.306 -27.750 1.00 39.94 131 GLU A O 1
ATOM 1009 N N . VAL A 1 132 ? 59.896 -15.022 -25.733 1.00 40.91 132 VAL A N 1
ATOM 1010 C CA . VAL A 1 132 ? 60.925 -14.068 -26.183 1.00 40.91 132 VAL A CA 1
ATOM 1011 C C . VAL A 1 132 ? 62.046 -14.861 -26.872 1.00 40.91 132 VAL A C 1
ATOM 1013 O O . VAL A 1 132 ? 62.490 -15.851 -26.288 1.00 40.91 132 VAL A O 1
ATOM 1016 N N . PRO A 1 133 ? 62.512 -14.470 -28.076 1.00 44.72 133 PRO A N 1
ATOM 1017 C CA . PRO A 1 133 ? 63.547 -15.215 -28.787 1.00 44.72 133 PRO A CA 1
ATOM 1018 C C . PRO A 1 133 ? 64.887 -15.191 -28.041 1.00 44.72 133 PRO A C 1
ATOM 1020 O O . PRO A 1 133 ? 65.282 -14.176 -27.463 1.00 44.72 133 PRO A O 1
ATOM 1023 N N . ASP A 1 134 ? 65.586 -16.324 -28.093 1.00 61.00 134 ASP A N 1
ATOM 1024 C CA . ASP A 1 134 ? 66.927 -16.521 -27.539 1.00 61.00 134 ASP A CA 1
ATOM 1025 C C . ASP A 1 134 ? 67.956 -15.616 -28.251 1.00 61.00 134 ASP A C 1
ATOM 1027 O O . ASP A 1 134 ? 67.834 -15.298 -29.440 1.00 61.00 134 ASP A O 1
ATOM 1031 N N . GLU A 1 135 ? 69.002 -15.214 -27.530 1.00 51.34 135 GLU A N 1
ATOM 1032 C CA . GLU A 1 135 ? 70.106 -14.387 -28.032 1.00 51.34 135 GLU A CA 1
ATOM 1033 C C . GLU A 1 135 ? 70.768 -14.993 -29.293 1.00 51.34 135 GLU A C 1
ATOM 1035 O O . GLU A 1 135 ? 71.141 -14.270 -30.220 1.00 51.34 135 GLU A O 1
ATOM 1040 N N . THR A 1 136 ? 70.804 -16.325 -29.406 1.00 63.34 136 THR A N 1
ATOM 1041 C CA . THR A 1 136 ? 71.272 -17.056 -30.597 1.00 63.34 136 THR A CA 1
ATOM 1042 C C . THR A 1 136 ? 70.375 -16.887 -31.829 1.00 63.34 136 THR A C 1
ATOM 1044 O O . THR A 1 136 ? 70.880 -16.885 -32.958 1.00 63.34 136 THR A O 1
ATOM 1047 N N . GLU A 1 137 ? 69.066 -16.687 -31.659 1.00 55.53 137 GLU A N 1
ATOM 1048 C CA . GLU A 1 137 ? 68.132 -16.449 -32.766 1.00 55.53 137 GLU A CA 1
ATOM 1049 C C . GLU A 1 137 ? 68.258 -15.008 -33.294 1.00 55.53 137 GLU A C 1
ATOM 1051 O O . GLU A 1 137 ? 68.283 -14.782 -34.509 1.00 55.53 137 GLU A O 1
ATOM 1056 N N . LEU A 1 138 ? 68.485 -14.044 -32.394 1.00 56.41 138 LEU A N 1
ATOM 1057 C CA . LEU A 1 138 ? 68.875 -12.670 -32.735 1.00 56.41 138 LEU A CA 1
ATOM 1058 C C . LEU A 1 138 ? 70.232 -12.618 -33.465 1.00 56.41 138 LEU A C 1
ATOM 1060 O O . LEU A 1 138 ? 70.370 -11.909 -34.468 1.00 56.41 138 LEU A O 1
ATOM 1064 N N . GLN A 1 139 ? 71.216 -13.414 -33.029 1.00 66.31 139 GLN A N 1
ATOM 1065 C CA . GLN A 1 139 ? 72.504 -13.561 -33.719 1.00 66.31 139 GLN A CA 1
ATOM 1066 C C . GLN A 1 139 ? 72.314 -14.089 -35.154 1.00 66.31 139 GLN A C 1
ATOM 1068 O O . GLN A 1 139 ? 72.880 -13.544 -36.104 1.00 66.31 139 GLN A O 1
ATOM 1073 N N . SER A 1 140 ? 71.464 -15.110 -35.322 1.00 68.81 140 SER A N 1
ATOM 1074 C CA . SER A 1 140 ? 71.144 -15.724 -36.618 1.00 68.81 140 SER A CA 1
ATOM 1075 C C . SER A 1 140 ? 70.511 -14.730 -37.600 1.00 68.81 140 SER A C 1
ATOM 1077 O O . SER A 1 140 ? 70.916 -14.665 -38.765 1.00 68.81 140 SER A O 1
ATOM 1079 N N . GLN A 1 141 ? 69.578 -13.891 -37.132 1.00 58.00 141 GLN A N 1
ATOM 1080 C CA . GLN A 1 141 ? 68.973 -12.835 -37.955 1.00 58.00 141 GLN A CA 1
ATOM 1081 C C . GLN A 1 141 ? 69.988 -11.745 -38.340 1.00 58.00 141 GLN A C 1
ATOM 1083 O O . GLN A 1 141 ? 70.004 -11.297 -39.489 1.00 58.00 141 GLN A O 1
ATOM 1088 N N . SER A 1 142 ? 70.887 -11.367 -37.426 1.00 56.53 142 SER A N 1
ATOM 1089 C CA . SER A 1 142 ? 71.977 -10.420 -37.707 1.00 56.53 142 SER A CA 1
ATOM 1090 C C . SER A 1 142 ? 72.923 -10.943 -38.800 1.00 56.53 142 SER A C 1
ATOM 1092 O O . SER A 1 142 ? 73.183 -10.263 -39.796 1.00 56.53 142 SER A O 1
ATOM 1094 N N . ASP A 1 143 ? 73.357 -12.202 -38.696 1.00 70.06 143 ASP A N 1
ATOM 1095 C CA . ASP A 1 143 ? 74.232 -12.832 -39.691 1.00 70.06 143 ASP A CA 1
ATOM 1096 C C . ASP A 1 143 ? 73.519 -13.169 -41.012 1.00 70.06 143 ASP A C 1
ATOM 1098 O O . ASP A 1 143 ? 74.179 -13.356 -42.042 1.00 70.06 143 ASP A O 1
ATOM 1102 N N . TRP A 1 144 ? 72.185 -13.244 -41.022 1.00 78.38 144 TRP A N 1
ATOM 1103 C CA . TRP A 1 144 ? 71.386 -13.299 -42.249 1.00 78.38 144 TRP A CA 1
ATOM 1104 C C . TRP A 1 144 ? 71.353 -11.934 -42.953 1.00 78.38 144 TRP A C 1
ATOM 1106 O O . TRP A 1 144 ? 71.571 -11.868 -44.164 1.00 78.38 144 TRP A O 1
ATOM 1116 N N . LEU A 1 145 ? 71.173 -10.832 -42.216 1.00 63.44 145 LEU A N 1
ATOM 1117 C CA . LEU A 1 145 ? 71.183 -9.473 -42.778 1.00 63.44 145 LEU A CA 1
ATOM 1118 C C . LEU A 1 145 ? 72.551 -9.094 -43.371 1.00 63.44 145 LEU A C 1
ATOM 1120 O O . LEU A 1 145 ? 72.606 -8.528 -44.467 1.00 63.44 145 LEU A O 1
ATOM 1124 N N . ARG A 1 146 ? 73.654 -9.479 -42.711 1.00 65.44 146 ARG A N 1
ATOM 1125 C CA . ARG A 1 146 ? 75.016 -9.307 -43.252 1.00 65.44 146 ARG A CA 1
ATOM 1126 C C . ARG A 1 146 ? 75.234 -10.085 -44.548 1.00 65.44 146 ARG A C 1
ATOM 1128 O O . ARG A 1 146 ? 75.713 -9.528 -45.533 1.00 65.44 146 ARG A O 1
ATOM 1135 N N . ARG A 1 147 ? 74.825 -11.361 -44.588 1.00 69.81 147 ARG A N 1
ATOM 1136 C CA . ARG A 1 147 ? 74.964 -12.218 -45.784 1.00 69.81 147 ARG A CA 1
ATOM 1137 C C . ARG A 1 147 ? 74.159 -11.734 -46.993 1.00 69.81 147 ARG A C 1
ATOM 1139 O O . ARG A 1 147 ? 74.528 -12.066 -48.114 1.00 69.81 147 ARG A O 1
ATOM 1146 N N . ASN A 1 148 ? 73.116 -10.930 -46.784 1.00 71.94 148 ASN A N 1
ATOM 1147 C CA . ASN A 1 148 ? 72.304 -10.335 -47.849 1.00 71.94 148 ASN A CA 1
ATOM 1148 C C . ASN A 1 148 ? 72.716 -8.892 -48.222 1.00 71.94 148 ASN A C 1
ATOM 1150 O O . ASN A 1 148 ? 71.989 -8.216 -48.947 1.00 71.94 148 ASN A O 1
ATOM 1154 N N . GLY A 1 149 ? 73.876 -8.406 -47.760 1.00 53.59 149 GLY A N 1
ATOM 1155 C CA . GLY A 1 149 ? 74.461 -7.139 -48.225 1.00 53.59 149 GLY A CA 1
ATOM 1156 C C . GLY A 1 149 ? 73.733 -5.868 -47.769 1.00 53.59 149 GLY A C 1
ATOM 1157 O O . GLY A 1 149 ? 73.929 -4.807 -48.360 1.00 53.59 149 GLY A O 1
ATOM 1158 N N . MET A 1 150 ? 72.909 -5.941 -46.717 1.00 54.44 150 MET A N 1
ATOM 1159 C CA . MET A 1 150 ? 72.112 -4.807 -46.218 1.00 54.44 150 MET A CA 1
ATOM 1160 C C . MET A 1 150 ? 72.869 -3.875 -45.244 1.00 54.44 150 MET A C 1
ATOM 1162 O O . MET A 1 150 ? 72.256 -3.075 -44.539 1.00 54.44 150 MET A O 1
ATOM 1166 N N . GLU A 1 151 ? 74.204 -3.921 -45.214 1.00 50.69 151 GLU A N 1
ATOM 1167 C CA . GLU A 1 151 ? 75.026 -3.185 -44.233 1.00 50.69 151 GLU A CA 1
ATOM 1168 C C . GLU A 1 151 ? 75.030 -1.649 -44.419 1.00 50.69 151 GLU A C 1
ATOM 1170 O O . GLU A 1 151 ? 75.411 -0.919 -43.508 1.00 50.69 151 GLU A O 1
ATOM 1175 N N . ASN A 1 152 ? 74.544 -1.125 -45.552 1.00 49.19 152 ASN A N 1
ATOM 1176 C CA . ASN A 1 152 ? 74.516 0.320 -45.837 1.00 49.19 152 ASN A CA 1
ATOM 1177 C C . ASN A 1 152 ? 73.240 1.062 -45.374 1.00 49.19 152 ASN A C 1
ATOM 1179 O O . ASN A 1 152 ? 73.102 2.256 -45.638 1.00 49.19 152 ASN A O 1
ATOM 1183 N N . ALA A 1 153 ? 72.312 0.404 -44.668 1.00 44.25 153 ALA A N 1
ATOM 1184 C CA . ALA A 1 153 ? 71.066 1.034 -44.206 1.00 44.25 153 ALA A CA 1
ATOM 1185 C C . ALA A 1 153 ? 71.210 1.906 -42.932 1.00 44.25 153 ALA A C 1
ATOM 1187 O O . ALA A 1 153 ? 70.266 2.601 -42.557 1.00 44.25 153 ALA A O 1
ATOM 1188 N N . MET A 1 154 ? 72.378 1.919 -42.273 1.00 46.00 154 MET A N 1
ATOM 1189 C CA . MET A 1 154 ? 72.631 2.690 -41.041 1.00 46.00 154 MET A CA 1
ATOM 1190 C C . MET A 1 154 ? 73.590 3.876 -41.244 1.00 46.00 154 MET A C 1
ATOM 1192 O O . MET A 1 154 ? 74.638 3.967 -40.612 1.00 46.00 154 MET A O 1
ATOM 1196 N N . ASN A 1 155 ? 73.208 4.840 -42.088 1.00 38.72 155 ASN A N 1
ATOM 1197 C CA . ASN A 1 155 ? 73.851 6.163 -42.116 1.00 38.72 155 ASN A CA 1
ATOM 1198 C C . ASN A 1 155 ? 72.806 7.293 -42.053 1.00 38.72 155 ASN A C 1
ATOM 1200 O O . ASN A 1 155 ? 72.538 8.028 -43.006 1.00 38.72 155 ASN A O 1
ATOM 1204 N N . PHE A 1 156 ? 72.166 7.403 -40.887 1.00 46.88 156 PHE A N 1
ATOM 1205 C CA . PHE A 1 156 ? 71.088 8.350 -40.602 1.00 46.88 156 PHE A CA 1
ATOM 1206 C C . PHE A 1 156 ? 71.621 9.786 -40.408 1.00 46.88 156 PHE A C 1
ATOM 1208 O O . PHE A 1 156 ? 71.911 10.217 -39.295 1.00 46.88 156 PHE A O 1
ATOM 1215 N N . LYS A 1 157 ? 71.728 10.559 -41.500 1.00 40.59 157 LYS A N 1
ATOM 1216 C CA . LYS A 1 157 ? 72.011 12.014 -41.445 1.00 40.59 157 LYS A CA 1
ATOM 1217 C C . LYS A 1 157 ? 71.024 12.923 -42.189 1.00 40.59 157 LYS A C 1
ATOM 1219 O O . LYS A 1 157 ? 71.221 14.132 -42.203 1.00 40.59 157 LYS A O 1
ATOM 1224 N N . TRP A 1 158 ? 69.937 12.383 -42.746 1.00 39.88 158 TRP A N 1
ATOM 1225 C CA . TRP A 1 158 ? 68.960 13.168 -43.526 1.00 39.88 158 TRP A CA 1
ATOM 1226 C C . TRP A 1 158 ? 67.640 13.510 -42.810 1.00 39.88 158 TRP A C 1
ATOM 1228 O O . TRP A 1 158 ? 66.853 14.292 -43.338 1.00 39.88 158 TRP A O 1
ATOM 1238 N N . ILE A 1 159 ? 67.403 13.026 -41.583 1.00 43.91 159 ILE A N 1
ATOM 1239 C CA . ILE A 1 159 ? 66.149 13.316 -40.850 1.00 43.91 159 ILE A CA 1
ATOM 1240 C C . ILE A 1 159 ? 66.187 14.655 -40.076 1.00 43.91 159 ILE A C 1
ATOM 1242 O O . ILE A 1 159 ? 65.138 15.249 -39.833 1.00 43.91 159 ILE A O 1
ATOM 1246 N N . GLN A 1 160 ? 67.367 15.223 -39.788 1.00 42.97 160 GLN A N 1
ATOM 1247 C CA . GLN A 1 160 ? 67.464 16.533 -39.113 1.00 42.97 160 GLN A CA 1
ATOM 1248 C C . GLN A 1 160 ? 67.123 17.745 -40.003 1.00 42.97 160 GLN A C 1
ATOM 1250 O O . GLN A 1 160 ? 66.793 18.799 -39.467 1.00 42.97 160 GLN A O 1
ATOM 1255 N N . ALA A 1 161 ? 67.148 17.615 -41.336 1.00 41.69 161 ALA A N 1
ATOM 1256 C CA . ALA A 1 161 ? 66.756 18.700 -42.246 1.00 41.69 161 ALA A CA 1
ATOM 1257 C C . ALA A 1 161 ? 65.252 18.681 -42.589 1.00 41.69 161 ALA A C 1
ATOM 1259 O O . ALA A 1 161 ? 64.623 19.734 -42.663 1.00 41.69 161 ALA A O 1
ATOM 1260 N N . GLY A 1 162 ? 64.658 17.492 -42.757 1.00 37.03 162 GLY A N 1
ATOM 1261 C CA . GLY A 1 162 ? 63.230 17.349 -43.077 1.00 37.03 162 GLY A CA 1
ATOM 1262 C C . GLY A 1 162 ? 62.300 17.671 -41.903 1.00 37.03 162 GLY A C 1
ATOM 1263 O O . GLY A 1 162 ? 61.282 18.334 -42.090 1.00 37.03 162 GLY A O 1
ATOM 1264 N N . GLY A 1 163 ? 62.668 17.262 -40.682 1.00 37.16 163 GLY A N 1
ATOM 1265 C CA . GLY A 1 163 ? 61.849 17.498 -39.487 1.00 37.16 163 GLY A CA 1
ATOM 1266 C C . GLY A 1 163 ? 61.747 18.971 -39.075 1.00 37.16 163 GLY A C 1
ATOM 1267 O O . GLY A 1 163 ? 60.723 19.386 -38.542 1.00 37.16 163 GLY A O 1
ATOM 1268 N N . LEU A 1 164 ? 62.771 19.787 -39.358 1.00 37.16 164 LEU A N 1
ATOM 1269 C CA . LEU A 1 164 ? 62.768 21.202 -38.966 1.00 37.16 164 LEU A CA 1
ATOM 1270 C C . LEU A 1 164 ? 61.943 22.088 -39.918 1.00 37.16 164 LEU A C 1
ATOM 1272 O O . LEU A 1 164 ? 61.386 23.093 -39.485 1.00 37.16 164 LEU A O 1
ATOM 1276 N N . ALA A 1 165 ? 61.822 21.714 -41.197 1.00 38.56 165 ALA A N 1
ATOM 1277 C CA . ALA A 1 165 ? 61.063 22.485 -42.185 1.00 38.56 165 ALA A CA 1
ATOM 1278 C C . ALA A 1 165 ? 59.543 22.453 -41.932 1.00 38.56 165 ALA A C 1
ATOM 1280 O O . ALA A 1 165 ? 58.859 23.453 -42.149 1.00 38.56 165 ALA A O 1
ATOM 1281 N N . ILE A 1 166 ? 59.017 21.332 -41.423 1.00 39.62 166 ILE A N 1
ATOM 1282 C CA . ILE A 1 166 ? 57.589 21.189 -41.095 1.00 39.62 166 ILE A CA 1
ATOM 1283 C C . ILE A 1 166 ? 57.245 21.956 -39.805 1.00 39.62 166 ILE A C 1
ATOM 1285 O O . ILE A 1 166 ? 56.212 22.619 -39.745 1.00 39.62 166 ILE A O 1
ATOM 1289 N N . CYS A 1 167 ? 58.142 21.976 -38.813 1.00 40.06 167 CYS A N 1
ATOM 1290 C CA . CYS A 1 167 ? 57.936 22.743 -37.578 1.00 40.06 167 CYS A CA 1
ATOM 1291 C C . CYS A 1 167 ? 58.033 24.270 -37.765 1.00 40.06 167 CYS A C 1
ATOM 1293 O O . CYS A 1 167 ? 57.449 25.008 -36.977 1.00 40.06 167 CYS A O 1
ATOM 1295 N N . VAL A 1 168 ? 58.730 24.763 -38.797 1.00 40.59 168 VAL A N 1
ATOM 1296 C CA . VAL A 1 168 ? 58.829 26.211 -39.082 1.00 40.59 168 VAL A CA 1
ATOM 1297 C C . VAL A 1 168 ? 57.652 26.727 -39.925 1.00 40.59 168 VAL A C 1
ATOM 1299 O O . VAL A 1 168 ? 57.267 27.882 -39.771 1.00 40.59 168 VAL A O 1
ATOM 1302 N N . LEU A 1 169 ? 57.015 25.886 -40.750 1.00 39.56 169 LEU A N 1
ATOM 1303 C CA . LEU A 1 169 ? 55.815 26.268 -41.518 1.00 39.56 169 LEU A CA 1
ATOM 1304 C C . LEU A 1 169 ? 54.486 26.082 -40.759 1.00 39.56 169 LEU A C 1
ATOM 1306 O O . LEU A 1 169 ? 53.464 26.595 -41.205 1.00 39.56 169 LEU A O 1
ATOM 1310 N N . ALA A 1 170 ? 54.495 25.423 -39.596 1.00 38.91 170 ALA A N 1
ATOM 1311 C CA . ALA A 1 170 ? 53.368 25.409 -38.654 1.00 38.91 170 ALA A CA 1
ATOM 1312 C C . ALA A 1 170 ? 53.406 26.574 -37.633 1.00 38.91 170 ALA A C 1
ATOM 1314 O O . ALA A 1 170 ? 52.474 26.755 -36.849 1.00 38.91 170 ALA A O 1
ATOM 1315 N N . GLY A 1 171 ? 54.468 27.387 -37.636 1.00 38.62 171 GLY A N 1
ATOM 1316 C CA . GLY A 1 171 ? 54.670 28.496 -36.702 1.00 38.62 171 GLY A CA 1
ATOM 1317 C C . GLY A 1 171 ? 54.034 29.812 -37.155 1.00 38.62 171 GLY A C 1
ATOM 1318 O O . GLY A 1 171 ? 54.758 30.740 -37.504 1.00 38.62 171 GLY A O 1
ATOM 1319 N N . THR A 1 172 ? 52.700 29.910 -37.165 1.00 41.94 172 THR A N 1
ATOM 1320 C CA . THR A 1 172 ? 51.960 31.206 -37.137 1.00 41.94 172 THR A CA 1
ATOM 1321 C C . THR A 1 172 ? 50.452 31.089 -36.876 1.00 41.94 172 THR A C 1
ATOM 1323 O O . THR A 1 172 ? 49.775 32.113 -36.794 1.00 41.94 172 THR A O 1
ATOM 1326 N N . ALA A 1 173 ? 49.906 29.886 -36.670 1.00 40.69 173 ALA A N 1
ATOM 1327 C CA . ALA A 1 173 ? 48.618 29.759 -35.998 1.00 40.69 173 ALA A CA 1
ATOM 1328 C C . ALA A 1 173 ? 48.837 29.992 -34.495 1.00 40.69 173 ALA A C 1
ATOM 1330 O O . ALA A 1 173 ? 49.401 29.141 -33.807 1.00 40.69 173 ALA A O 1
ATOM 1331 N N . VAL A 1 174 ? 48.416 31.156 -33.992 1.00 42.06 174 VAL A N 1
ATOM 1332 C CA . VAL A 1 174 ? 48.292 31.391 -32.548 1.00 42.06 174 VAL A CA 1
ATOM 1333 C C . VAL A 1 174 ? 47.176 30.480 -32.048 1.00 42.06 174 VAL A C 1
ATOM 1335 O O . VAL A 1 174 ? 45.996 30.795 -32.175 1.00 42.06 174 VAL A O 1
ATOM 1338 N N . VAL A 1 175 ? 47.558 29.313 -31.536 1.00 43.69 175 VAL A N 1
ATOM 1339 C CA . VAL A 1 175 ? 46.661 28.464 -30.757 1.00 43.69 175 VAL A CA 1
ATOM 1340 C C . VAL A 1 175 ? 46.527 29.131 -29.395 1.00 43.69 175 VAL A C 1
ATOM 1342 O O . VAL A 1 175 ? 47.469 29.104 -28.601 1.00 43.69 175 VAL A O 1
ATOM 1345 N N . ASP A 1 176 ? 45.376 29.756 -29.142 1.00 43.94 176 ASP A N 1
ATOM 1346 C CA . ASP A 1 176 ? 45.007 30.196 -27.797 1.00 43.94 176 ASP A CA 1
ATOM 1347 C C . ASP A 1 176 ? 45.165 29.024 -26.819 1.00 43.94 176 ASP A C 1
ATOM 1349 O O . ASP A 1 176 ? 44.688 27.916 -27.083 1.00 43.94 176 ASP A O 1
ATOM 1353 N N . GLY A 1 177 ? 45.789 29.274 -25.662 1.00 44.66 177 GLY A N 1
ATOM 1354 C CA . GLY A 1 177 ? 46.075 28.247 -24.643 1.00 44.66 177 GLY A CA 1
ATOM 1355 C C . GLY A 1 177 ? 44.839 27.492 -24.125 1.00 44.66 177 GLY A C 1
ATOM 1356 O O . GLY A 1 177 ? 44.969 26.401 -23.570 1.00 44.66 177 GLY A O 1
ATOM 1357 N N . SER A 1 178 ? 43.650 28.034 -24.402 1.00 50.84 178 SER A N 1
ATOM 1358 C CA . SER A 1 178 ? 42.334 27.470 -24.096 1.00 50.84 178 SER A CA 1
ATOM 1359 C C . SER A 1 178 ? 42.147 25.999 -24.486 1.00 50.84 178 SER A C 1
ATOM 1361 O O . SER A 1 178 ? 41.491 25.279 -23.743 1.00 50.84 178 SER A O 1
ATOM 1363 N N . LEU A 1 179 ? 42.721 25.506 -25.594 1.00 48.62 179 LEU A N 1
ATOM 1364 C CA . LEU A 1 179 ? 42.450 24.130 -26.045 1.00 48.62 179 LEU A CA 1
ATOM 1365 C C . LEU A 1 179 ? 43.163 23.059 -25.197 1.00 48.62 179 LEU A C 1
ATOM 1367 O O . LEU A 1 179 ? 42.623 21.976 -24.976 1.00 48.62 179 LEU A O 1
ATOM 1371 N N . ILE A 1 180 ? 44.371 23.361 -24.709 1.00 53.22 180 ILE A N 1
ATOM 1372 C CA . ILE A 1 180 ? 45.151 22.450 -23.851 1.00 53.22 180 ILE A CA 1
ATOM 1373 C C . ILE A 1 180 ? 44.665 22.544 -22.399 1.00 53.22 180 ILE A C 1
ATOM 1375 O O . ILE A 1 180 ? 44.670 21.543 -21.681 1.00 53.22 180 ILE A O 1
ATOM 1379 N N . GLU A 1 181 ? 44.203 23.721 -21.972 1.00 51.50 181 GLU A N 1
ATOM 1380 C CA . GLU A 1 181 ? 43.520 23.873 -20.686 1.00 51.50 181 GLU A CA 1
ATOM 1381 C C . GLU A 1 181 ? 42.158 23.167 -20.688 1.00 51.50 181 GLU A C 1
ATOM 1383 O O . GLU A 1 181 ? 41.887 22.434 -19.745 1.00 51.50 181 GLU A O 1
ATOM 1388 N N . ALA A 1 182 ? 41.365 23.246 -21.764 1.00 54.19 182 ALA A N 1
ATOM 1389 C CA . ALA A 1 182 ? 40.100 22.514 -21.889 1.00 54.19 182 ALA A CA 1
ATOM 1390 C C . ALA A 1 182 ? 40.281 20.989 -21.765 1.00 54.19 182 ALA A C 1
ATOM 1392 O O . ALA A 1 182 ? 39.592 20.363 -20.965 1.00 54.19 182 ALA A O 1
ATOM 1393 N N . GLN A 1 183 ? 41.263 20.398 -22.460 1.00 52.09 183 GLN A N 1
ATOM 1394 C CA . GLN A 1 183 ? 41.551 18.959 -22.337 1.00 52.09 183 GLN A CA 1
ATOM 1395 C C . GLN A 1 183 ? 42.083 18.560 -20.951 1.00 52.09 183 GLN A C 1
ATOM 1397 O O . GLN A 1 183 ? 41.851 17.438 -20.499 1.00 52.09 183 GLN A O 1
ATOM 1402 N N . LYS A 1 184 ? 42.790 19.458 -20.250 1.00 54.31 184 LYS A N 1
ATOM 1403 C CA . LYS A 1 184 ? 43.172 19.233 -18.848 1.00 54.31 184 LYS A CA 1
ATOM 1404 C C . LYS A 1 184 ? 41.983 19.338 -17.900 1.00 54.31 184 LYS A C 1
ATOM 1406 O O . LYS A 1 184 ? 41.924 18.551 -16.965 1.00 54.31 184 LYS A O 1
ATOM 1411 N N . VAL A 1 185 ? 41.065 20.272 -18.141 1.00 55.81 185 VAL A N 1
ATOM 1412 C CA . VAL A 1 185 ? 39.845 20.437 -17.346 1.00 55.81 185 VAL A CA 1
ATOM 1413 C C . VAL A 1 185 ? 38.933 19.225 -17.528 1.00 55.81 185 VAL A C 1
ATOM 1415 O O . VAL A 1 185 ? 38.563 18.650 -16.516 1.00 55.81 185 VAL A O 1
ATOM 1418 N N . GLU A 1 186 ? 38.678 18.744 -18.753 1.00 50.66 186 GLU A N 1
ATOM 1419 C CA . GLU A 1 186 ? 37.941 17.482 -18.986 1.00 50.66 186 GLU A CA 1
ATOM 1420 C C . GLU A 1 186 ? 38.582 16.299 -18.241 1.00 50.66 186 GLU A C 1
ATOM 1422 O O . GLU A 1 186 ? 37.912 15.610 -17.474 1.00 50.66 186 GLU A O 1
ATOM 1427 N N . ALA A 1 187 ? 39.899 16.106 -18.374 1.00 53.03 187 ALA A N 1
ATOM 1428 C CA . ALA A 1 187 ? 40.600 15.011 -17.699 1.00 53.03 187 ALA A CA 1
ATOM 1429 C C . ALA A 1 187 ? 40.649 15.148 -16.160 1.00 53.03 187 ALA A C 1
ATOM 1431 O O . ALA A 1 187 ? 40.822 14.147 -15.463 1.00 53.03 187 ALA A O 1
ATOM 1432 N N . GLN A 1 188 ? 40.525 16.364 -15.616 1.00 51.41 188 GLN A N 1
ATOM 1433 C CA . GLN A 1 188 ? 40.420 16.603 -14.173 1.00 51.41 188 GLN A CA 1
ATOM 1434 C C . GLN A 1 188 ? 38.983 16.441 -13.662 1.00 51.41 188 GLN A C 1
ATOM 1436 O O . GLN A 1 188 ? 38.801 15.918 -12.565 1.00 51.41 188 GLN A O 1
ATOM 1441 N N . ASP A 1 189 ? 37.978 16.795 -14.463 1.00 54.28 189 ASP A N 1
ATOM 1442 C CA . ASP A 1 189 ? 36.563 16.560 -14.172 1.00 54.28 189 ASP A CA 1
ATOM 1443 C C . ASP A 1 189 ? 36.241 15.056 -14.167 1.00 54.28 189 ASP A C 1
ATOM 1445 O O . ASP A 1 189 ? 35.577 14.571 -13.254 1.00 54.28 189 ASP A O 1
ATOM 1449 N N . ASP A 1 190 ? 36.777 14.288 -15.119 1.00 54.09 190 ASP A N 1
ATOM 1450 C CA . ASP A 1 190 ? 36.641 12.824 -15.159 1.00 54.09 190 ASP A CA 1
ATOM 1451 C C . ASP A 1 190 ? 37.392 12.129 -14.009 1.00 54.09 190 ASP A C 1
ATOM 1453 O O . ASP A 1 190 ? 36.982 11.067 -13.537 1.00 54.09 190 ASP A O 1
ATOM 1457 N N . ALA A 1 191 ? 38.478 12.732 -13.512 1.00 51.12 191 ALA A N 1
ATOM 1458 C CA . ALA A 1 191 ? 39.170 12.258 -12.314 1.00 51.12 191 ALA A CA 1
ATOM 1459 C C . ALA A 1 191 ? 38.401 12.598 -11.023 1.00 51.12 191 ALA A C 1
ATOM 1461 O O . ALA A 1 191 ? 38.401 11.794 -10.092 1.00 51.12 191 ALA A O 1
ATOM 1462 N N . ALA A 1 192 ? 37.716 13.746 -10.973 1.00 51.66 192 ALA A N 1
ATOM 1463 C CA . ALA A 1 192 ? 36.852 14.142 -9.861 1.00 51.66 192 ALA A CA 1
ATOM 1464 C C . ALA A 1 192 ? 35.516 13.370 -9.830 1.00 51.66 192 ALA A C 1
ATOM 1466 O O . ALA A 1 192 ? 34.957 13.161 -8.756 1.00 51.66 192 ALA A O 1
ATOM 1467 N N . LYS A 1 193 ? 35.026 12.905 -10.989 1.00 54.78 193 LYS A N 1
ATOM 1468 C CA . LYS A 1 193 ? 33.800 12.095 -11.137 1.00 54.78 193 LYS A CA 1
ATOM 1469 C C . LYS A 1 193 ? 33.985 10.604 -10.862 1.00 54.78 193 LYS A C 1
ATOM 1471 O O . LYS A 1 193 ? 32.995 9.876 -10.833 1.00 54.78 193 LYS A O 1
ATOM 1476 N N . LYS A 1 194 ? 35.207 10.134 -10.583 1.00 63.06 194 LYS A N 1
ATOM 1477 C CA . LYS A 1 194 ? 35.425 8.810 -9.978 1.00 63.06 194 LYS A CA 1
ATOM 1478 C C . LYS A 1 194 ? 35.072 8.833 -8.492 1.00 63.06 194 LYS A C 1
ATOM 1480 O O . LYS A 1 194 ? 35.926 8.670 -7.623 1.00 63.06 194 LYS A O 1
ATOM 1485 N N . GLN A 1 195 ? 33.783 9.031 -8.234 1.00 70.38 195 GLN A N 1
ATOM 1486 C CA . GLN A 1 195 ? 33.144 8.682 -6.977 1.00 70.38 195 GLN A CA 1
ATOM 1487 C C . GLN A 1 195 ? 33.510 7.228 -6.650 1.00 70.38 195 GLN A C 1
ATOM 1489 O O . GLN A 1 195 ? 33.406 6.348 -7.504 1.00 70.38 195 GLN A O 1
ATOM 1494 N N . ASP A 1 196 ? 34.000 6.982 -5.436 1.00 87.81 196 ASP A N 1
ATOM 1495 C CA . ASP A 1 196 ? 34.304 5.626 -4.982 1.00 87.81 196 ASP A CA 1
ATOM 1496 C C . ASP A 1 196 ? 32.978 4.906 -4.720 1.00 87.81 196 ASP A C 1
ATOM 1498 O O . ASP A 1 196 ? 32.380 5.019 -3.648 1.00 87.81 196 ASP A O 1
ATOM 1502 N N . TRP A 1 197 ? 32.488 4.191 -5.730 1.00 89.25 197 TRP A N 1
ATOM 1503 C CA . TRP A 1 197 ? 31.236 3.447 -5.636 1.00 89.25 197 TRP A CA 1
ATOM 1504 C C . TRP A 1 197 ? 31.289 2.336 -4.578 1.00 89.25 197 TRP A C 1
ATOM 1506 O O . TRP A 1 197 ? 30.253 2.011 -4.006 1.00 89.25 197 TRP A O 1
ATOM 1516 N N . SER A 1 198 ? 32.478 1.849 -4.191 1.00 89.94 198 SER A N 1
ATOM 1517 C CA . SER A 1 198 ? 32.608 0.929 -3.051 1.00 89.94 198 SER A CA 1
ATOM 1518 C C . SER A 1 198 ? 32.407 1.639 -1.702 1.00 89.94 198 SER A C 1
ATOM 1520 O O . SER A 1 198 ? 31.840 1.063 -0.769 1.00 89.94 198 SER A O 1
ATOM 1522 N N . ALA A 1 199 ? 32.789 2.918 -1.595 1.00 92.44 199 ALA A N 1
ATOM 1523 C CA . ALA A 1 199 ? 32.419 3.752 -0.452 1.00 92.44 199 ALA A CA 1
ATOM 1524 C C . ALA A 1 199 ? 30.904 4.030 -0.433 1.00 92.44 199 ALA A C 1
ATOM 1526 O O . ALA A 1 199 ? 30.285 3.957 0.625 1.00 92.44 199 ALA A O 1
ATOM 1527 N N . PHE A 1 200 ? 30.286 4.246 -1.597 1.00 93.19 200 PHE A N 1
ATOM 1528 C CA . PHE A 1 200 ? 28.837 4.443 -1.716 1.00 93.19 200 PHE A CA 1
ATOM 1529 C C . PHE A 1 200 ? 28.028 3.190 -1.318 1.00 93.19 200 PHE A C 1
ATOM 1531 O O . PHE A 1 200 ? 27.074 3.291 -0.547 1.00 93.19 200 PHE A O 1
ATOM 1538 N N . GLU A 1 201 ? 28.447 1.992 -1.744 1.00 94.50 201 GLU A N 1
ATOM 1539 C CA . GLU A 1 201 ? 27.882 0.715 -1.272 1.00 94.50 201 GLU A CA 1
ATOM 1540 C C . GLU A 1 201 ? 28.011 0.545 0.248 1.00 94.50 201 GLU A C 1
ATOM 1542 O O . GLU A 1 201 ? 27.084 0.086 0.927 1.00 94.50 201 GLU A O 1
ATOM 1547 N N . LYS A 1 202 ? 29.163 0.935 0.805 1.00 96.19 202 LYS A N 1
ATOM 1548 C CA . LYS A 1 202 ? 29.412 0.901 2.248 1.00 96.19 202 LYS A CA 1
ATOM 1549 C C . LYS A 1 202 ? 28.490 1.858 3.009 1.00 96.19 202 LYS A C 1
ATOM 1551 O O . LYS A 1 202 ? 28.015 1.480 4.080 1.00 96.19 202 LYS A O 1
ATOM 1556 N N . ASP A 1 203 ? 28.200 3.035 2.461 1.00 95.19 203 ASP A N 1
ATOM 1557 C CA . ASP A 1 203 ? 27.266 3.997 3.053 1.00 95.19 203 ASP A CA 1
ATOM 1558 C C . ASP A 1 203 ? 25.816 3.485 3.002 1.00 95.19 203 ASP A C 1
ATOM 1560 O O . ASP A 1 203 ? 25.126 3.523 4.020 1.00 95.19 203 ASP A O 1
ATOM 1564 N N . ILE A 1 204 ? 25.375 2.891 1.882 1.00 95.19 204 ILE A N 1
ATOM 1565 C CA . ILE A 1 204 ? 24.069 2.203 1.793 1.00 95.19 204 ILE A CA 1
ATOM 1566 C C . ILE A 1 204 ? 23.961 1.120 2.878 1.00 95.19 204 ILE A C 1
ATOM 1568 O O . ILE A 1 204 ? 22.949 1.024 3.575 1.00 95.19 204 ILE A O 1
ATOM 1572 N N . LYS A 1 205 ? 25.017 0.318 3.067 1.00 96.62 205 LYS A N 1
ATOM 1573 C CA . LYS A 1 205 ? 25.062 -0.721 4.106 1.00 96.62 205 LYS A CA 1
ATOM 1574 C C . LYS A 1 205 ? 25.046 -0.143 5.527 1.00 96.62 205 LYS A C 1
ATOM 1576 O O . LYS A 1 205 ? 24.416 -0.730 6.406 1.00 96.62 205 LYS A O 1
ATOM 1581 N N . ALA A 1 206 ? 25.717 0.984 5.762 1.00 96.94 206 ALA A N 1
ATOM 1582 C CA . ALA A 1 206 ? 25.712 1.667 7.053 1.00 96.94 206 ALA A CA 1
ATOM 1583 C C . ALA A 1 206 ? 24.324 2.229 7.398 1.00 96.94 206 ALA A C 1
ATOM 1585 O O . ALA A 1 206 ? 23.878 2.105 8.538 1.00 96.94 206 ALA A O 1
ATOM 1586 N N . ASP A 1 207 ? 23.613 2.784 6.416 1.00 95.75 207 ASP A N 1
ATOM 1587 C CA . ASP A 1 207 ? 22.270 3.315 6.637 1.00 95.75 207 ASP A CA 1
ATOM 1588 C C . ASP A 1 207 ? 21.212 2.209 6.783 1.00 95.75 207 ASP A C 1
ATOM 1590 O O . ASP A 1 207 ? 20.293 2.367 7.581 1.00 95.75 207 ASP A O 1
ATOM 1594 N N . LYS A 1 208 ? 21.387 1.033 6.158 1.00 94.50 208 LYS A N 1
ATOM 1595 C CA . LYS A 1 208 ? 20.585 -0.164 6.491 1.00 94.50 208 LYS A CA 1
ATOM 1596 C C . LYS A 1 208 ? 20.755 -0.604 7.946 1.00 94.50 208 LYS A C 1
ATOM 1598 O O . LYS A 1 208 ? 19.763 -0.827 8.630 1.00 94.50 208 LYS A O 1
ATOM 1603 N N . ALA A 1 209 ? 21.989 -0.655 8.450 1.00 96.88 209 ALA A N 1
ATOM 1604 C CA . ALA A 1 209 ? 22.236 -0.982 9.857 1.00 96.88 209 ALA A CA 1
ATOM 1605 C C . ALA A 1 209 ? 21.626 0.060 10.820 1.00 96.88 209 ALA A C 1
ATOM 1607 O O . ALA A 1 209 ? 21.152 -0.288 11.899 1.00 96.88 209 ALA A O 1
ATOM 1608 N N . ARG A 1 210 ? 21.590 1.340 10.423 1.00 97.25 210 ARG A N 1
ATOM 1609 C CA . ARG A 1 210 ? 20.887 2.394 11.171 1.00 97.25 210 ARG A CA 1
ATOM 1610 C C . ARG A 1 210 ? 19.366 2.247 11.121 1.00 97.25 210 ARG A C 1
ATOM 1612 O O . ARG A 1 210 ? 18.728 2.494 12.137 1.00 97.25 210 ARG A O 1
ATOM 1619 N N . LEU A 1 211 ? 18.787 1.824 9.993 1.00 94.25 211 LEU A N 1
ATOM 1620 C CA . LEU A 1 211 ? 17.352 1.526 9.899 1.00 94.25 211 LEU A CA 1
ATOM 1621 C C . LEU A 1 211 ? 16.954 0.424 10.882 1.00 94.25 211 LEU A C 1
ATOM 1623 O O . LEU A 1 211 ? 16.005 0.614 11.637 1.00 94.25 211 LEU A O 1
ATOM 1627 N N . GL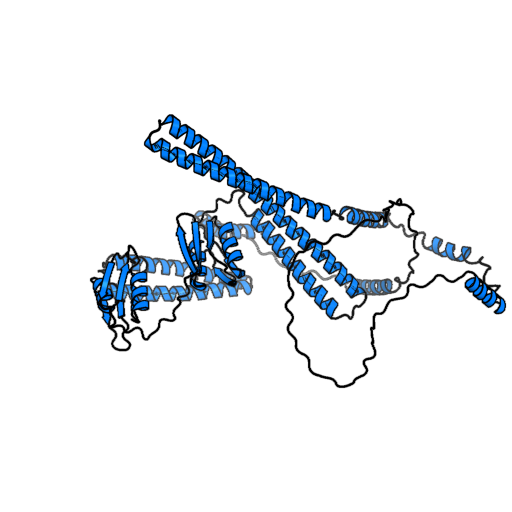U A 1 212 ? 17.722 -0.667 10.940 1.00 94.06 212 GLU A N 1
ATOM 1628 C CA . GLU A 1 212 ? 17.531 -1.750 11.917 1.00 94.06 212 GLU A CA 1
ATOM 1629 C C . GLU A 1 212 ? 17.638 -1.242 13.373 1.00 94.06 212 GLU A C 1
ATOM 1631 O O . GLU A 1 212 ? 16.850 -1.637 14.236 1.00 94.06 212 GLU A O 1
ATOM 1636 N N . GLU A 1 213 ? 18.574 -0.325 13.660 1.00 97.38 213 GLU A N 1
ATOM 1637 C CA . GLU A 1 213 ? 18.721 0.295 14.986 1.00 97.38 213 GLU A CA 1
ATOM 1638 C C . GLU A 1 213 ? 17.517 1.183 15.356 1.00 97.38 213 GLU A C 1
ATOM 1640 O O . GLU A 1 213 ? 17.021 1.120 16.485 1.00 97.38 213 GLU A O 1
ATOM 1645 N N . VAL A 1 214 ? 17.037 2.014 14.424 1.00 96.06 214 VAL A N 1
ATOM 1646 C CA . VAL A 1 214 ? 15.878 2.898 14.634 1.00 96.06 214 VAL A CA 1
ATOM 1647 C C . VAL A 1 214 ? 14.596 2.077 14.784 1.00 96.06 214 VAL A C 1
ATOM 1649 O O . VAL A 1 214 ? 13.854 2.299 15.739 1.00 96.06 214 VAL A O 1
ATOM 1652 N N . GLU A 1 215 ? 14.374 1.069 13.938 1.00 91.31 215 GLU A N 1
ATOM 1653 C CA . GLU A 1 215 ? 13.237 0.146 14.051 1.00 91.31 215 GLU A CA 1
ATOM 1654 C C . GLU A 1 215 ? 13.234 -0.583 15.409 1.00 91.31 215 GLU A C 1
ATOM 1656 O O . GLU A 1 215 ? 12.196 -0.713 16.062 1.00 91.31 215 GLU A O 1
ATOM 1661 N N . GLY A 1 216 ? 14.412 -0.986 15.902 1.00 93.69 216 GLY A N 1
ATOM 1662 C CA . GLY A 1 216 ? 14.572 -1.552 17.242 1.00 93.69 216 GLY A CA 1
ATOM 1663 C C . GLY A 1 216 ? 14.128 -0.604 18.366 1.00 93.69 216 GLY A C 1
ATOM 1664 O O . GLY A 1 216 ? 13.466 -1.043 19.310 1.00 93.69 216 GLY A O 1
ATOM 1665 N N . LYS A 1 217 ? 14.436 0.697 18.260 1.00 97.06 217 LYS A N 1
ATOM 1666 C CA . LYS A 1 217 ? 14.004 1.729 19.226 1.00 97.06 217 LYS A CA 1
ATOM 1667 C C . LYS A 1 217 ? 12.501 2.012 19.141 1.00 97.06 217 LYS A C 1
ATOM 1669 O O . LYS A 1 217 ? 11.856 2.140 20.178 1.00 97.06 217 LYS A O 1
ATOM 1674 N N . ILE A 1 218 ? 11.944 2.064 17.930 1.00 93.12 218 ILE A N 1
ATOM 1675 C CA . ILE A 1 218 ? 10.499 2.198 17.670 1.00 93.12 218 ILE A CA 1
ATOM 1676 C C . ILE A 1 218 ? 9.738 1.048 18.352 1.00 93.12 218 ILE A C 1
ATOM 1678 O O . ILE A 1 218 ? 8.786 1.276 19.101 1.00 93.12 218 ILE A O 1
ATOM 1682 N N . ARG A 1 219 ? 10.218 -0.192 18.186 1.00 90.38 219 ARG A N 1
ATOM 1683 C CA . ARG A 1 219 ? 9.633 -1.395 18.803 1.00 90.38 219 ARG A CA 1
ATOM 1684 C C . ARG A 1 219 ? 9.694 -1.371 20.337 1.00 90.38 219 ARG A C 1
ATOM 1686 O O . ARG A 1 219 ? 8.721 -1.732 20.998 1.00 90.38 219 ARG A O 1
ATOM 1693 N N . ASP A 1 220 ? 10.810 -0.918 20.910 1.00 96.44 220 ASP A N 1
ATOM 1694 C CA . ASP A 1 220 ? 10.967 -0.724 22.359 1.00 96.44 220 ASP A CA 1
ATOM 1695 C C . ASP A 1 220 ? 10.005 0.354 22.902 1.00 96.44 220 ASP A C 1
ATOM 1697 O O . ASP A 1 220 ? 9.332 0.119 23.910 1.00 96.44 220 ASP A O 1
ATOM 1701 N N . LEU A 1 221 ? 9.849 1.490 22.208 1.00 96.00 221 LEU A N 1
ATOM 1702 C CA . LEU A 1 221 ? 8.883 2.530 22.583 1.00 96.00 221 LEU A CA 1
ATOM 1703 C C . LEU A 1 221 ? 7.430 2.048 22.525 1.00 96.00 221 LEU A C 1
ATOM 1705 O O . LEU A 1 221 ? 6.695 2.295 23.481 1.00 96.00 221 LEU A O 1
ATOM 1709 N N . ASN A 1 222 ? 7.030 1.301 21.492 1.00 91.44 222 ASN A N 1
ATOM 1710 C CA . ASN A 1 222 ? 5.689 0.706 21.434 1.00 91.44 222 ASN A CA 1
ATOM 1711 C C . ASN A 1 222 ? 5.416 -0.201 22.643 1.00 91.44 222 ASN A C 1
ATOM 1713 O O . ASN A 1 222 ? 4.381 -0.063 23.297 1.00 91.44 222 ASN A O 1
ATOM 1717 N N . SER A 1 223 ? 6.381 -1.042 23.035 1.00 92.88 223 SER A N 1
ATOM 1718 C CA . SER A 1 223 ? 6.228 -1.893 24.226 1.00 92.88 223 SER A CA 1
ATOM 1719 C C . SER A 1 223 ? 6.061 -1.086 25.529 1.00 92.88 223 SER A C 1
ATOM 1721 O O . SER A 1 223 ? 5.314 -1.488 26.428 1.00 92.88 223 SER A O 1
ATOM 1723 N N . LYS A 1 224 ? 6.698 0.091 25.623 1.00 97.19 224 LYS A N 1
ATOM 1724 C CA . LYS A 1 224 ? 6.551 1.024 26.752 1.00 97.19 224 LYS A CA 1
ATOM 1725 C C . LYS A 1 224 ? 5.193 1.719 26.748 1.00 97.19 224 LYS A C 1
ATOM 1727 O O . LYS A 1 224 ? 4.574 1.802 27.807 1.00 97.19 224 LYS A O 1
ATOM 1732 N N . ILE A 1 225 ? 4.709 2.170 25.589 1.00 95.38 225 ILE A N 1
ATOM 1733 C CA . ILE A 1 225 ? 3.374 2.775 25.437 1.00 95.38 225 ILE A CA 1
ATOM 1734 C C . ILE A 1 225 ? 2.297 1.768 25.859 1.00 95.38 225 ILE A C 1
ATOM 1736 O O . ILE A 1 225 ? 1.471 2.086 26.713 1.00 95.38 225 ILE A O 1
ATOM 1740 N N . GLU A 1 226 ? 2.367 0.524 25.375 1.00 93.31 226 GLU A N 1
ATOM 1741 C CA . GLU A 1 226 ? 1.460 -0.550 25.796 1.00 93.31 226 GLU A CA 1
ATOM 1742 C C . GLU A 1 226 ? 1.491 -0.825 27.306 1.00 93.31 226 GLU A C 1
ATOM 1744 O O . GLU A 1 226 ? 0.450 -1.093 27.913 1.00 93.31 226 GLU A O 1
ATOM 1749 N N . SER A 1 227 ? 2.682 -0.822 27.918 1.00 96.88 227 SER A N 1
ATOM 1750 C CA . SER A 1 227 ? 2.823 -1.025 29.363 1.00 96.88 227 SER A CA 1
ATOM 1751 C C . SER A 1 227 ? 2.160 0.112 30.137 1.00 96.88 227 SER A C 1
ATOM 1753 O O . SER A 1 227 ? 1.391 -0.145 31.062 1.00 96.88 227 SER A O 1
ATOM 1755 N N . VAL A 1 228 ? 2.394 1.362 29.726 1.00 97.50 228 VAL A N 1
ATOM 1756 C CA . VAL A 1 228 ? 1.771 2.537 30.347 1.00 97.50 228 VAL A CA 1
ATOM 1757 C C . VAL A 1 228 ? 0.252 2.528 30.144 1.00 97.50 228 VAL A C 1
ATOM 1759 O O . VAL A 1 228 ? -0.473 2.871 31.072 1.00 97.50 228 VAL A O 1
ATOM 1762 N N . ASP A 1 229 ? -0.265 2.062 29.004 1.00 96.25 229 ASP A N 1
ATOM 1763 C CA . ASP A 1 229 ? -1.713 1.925 28.781 1.00 96.25 229 ASP A CA 1
ATOM 1764 C C . ASP A 1 229 ? -2.360 0.841 29.659 1.00 96.25 229 ASP A C 1
ATOM 1766 O O . ASP A 1 229 ? -3.497 1.005 30.118 1.00 96.25 229 ASP A O 1
ATOM 1770 N N . LYS A 1 230 ? -1.638 -0.246 29.963 1.00 96.88 230 LYS A N 1
ATOM 1771 C CA . LYS A 1 230 ? -2.063 -1.251 30.955 1.00 96.88 230 LYS A CA 1
ATOM 1772 C C . LYS A 1 230 ? -2.082 -0.644 32.368 1.00 96.88 230 LYS A C 1
ATOM 1774 O O . LYS A 1 230 ? -3.064 -0.835 33.091 1.00 96.88 230 LYS A O 1
ATOM 1779 N N . ASP A 1 231 ? -1.075 0.154 32.724 1.00 97.62 231 ASP A N 1
ATOM 1780 C CA . ASP A 1 231 ? -1.002 0.854 34.015 1.00 97.62 231 ASP A CA 1
ATOM 1781 C C . ASP A 1 231 ? -2.081 1.941 34.163 1.00 97.62 231 ASP A C 1
ATOM 1783 O O . ASP A 1 231 ? -2.686 2.055 35.230 1.00 97.62 231 ASP A O 1
ATOM 1787 N N . ILE A 1 232 ? -2.400 2.693 33.102 1.00 97.00 232 ILE A N 1
ATOM 1788 C CA . ILE A 1 232 ? -3.507 3.666 33.081 1.00 97.00 232 ILE A CA 1
ATOM 1789 C C . ILE A 1 232 ? -4.834 2.951 33.349 1.00 97.00 232 ILE A C 1
ATOM 1791 O O . ILE A 1 232 ? -5.554 3.342 34.266 1.00 97.00 232 ILE A O 1
ATOM 1795 N N . LYS A 1 233 ? -5.127 1.852 32.638 1.00 96.81 233 LYS A N 1
ATOM 1796 C CA . LYS A 1 233 ? -6.354 1.053 32.835 1.00 96.81 233 LYS A CA 1
ATOM 1797 C C . LYS A 1 233 ? -6.459 0.438 34.240 1.00 96.81 233 LYS A C 1
ATOM 1799 O O . LYS A 1 233 ? -7.567 0.178 34.718 1.00 96.81 233 LYS A O 1
ATOM 1804 N N . ALA A 1 234 ? -5.334 0.185 34.912 1.00 97.38 234 ALA A N 1
ATOM 1805 C CA . ALA A 1 234 ? -5.303 -0.259 36.306 1.00 97.38 234 ALA A CA 1
ATOM 1806 C C . ALA A 1 234 ? -5.506 0.909 37.293 1.00 97.38 234 ALA A C 1
ATOM 1808 O O . ALA A 1 234 ? -6.279 0.786 38.249 1.00 97.38 234 ALA A O 1
ATOM 1809 N N . ALA A 1 235 ? -4.861 2.051 37.044 1.00 96.94 235 ALA A N 1
ATOM 1810 C CA . ALA A 1 235 ? -4.982 3.267 37.843 1.00 96.94 235 ALA A CA 1
ATOM 1811 C C . ALA A 1 235 ? -6.382 3.896 37.749 1.00 96.94 235 ALA A C 1
ATOM 1813 O O . ALA A 1 235 ? -6.886 4.391 38.749 1.00 96.94 235 ALA A O 1
ATOM 1814 N N . GLU A 1 236 ? -7.070 3.804 36.611 1.00 97.25 236 GLU A N 1
ATOM 1815 C CA . GLU A 1 236 ? -8.456 4.277 36.459 1.00 97.25 236 GLU A CA 1
ATOM 1816 C C . GLU A 1 236 ? -9.465 3.493 37.323 1.00 97.25 236 GLU A C 1
ATOM 1818 O O . GLU A 1 236 ? -10.559 3.989 37.584 1.00 97.25 236 GLU A O 1
ATOM 1823 N N . LYS A 1 237 ? -9.096 2.306 37.834 1.00 97.81 237 LYS A N 1
ATOM 1824 C CA . LYS A 1 237 ? -9.929 1.522 38.766 1.00 97.81 237 LYS A CA 1
ATOM 1825 C C . LYS A 1 237 ? -9.672 1.834 40.243 1.00 97.81 237 LYS A C 1
ATOM 1827 O O . LYS A 1 237 ? -10.601 1.737 41.036 1.00 97.81 237 LYS A O 1
ATOM 1832 N N . ASN A 1 238 ? -8.425 2.140 40.622 1.00 97.12 238 ASN A N 1
ATOM 1833 C CA . ASN A 1 238 ? -7.987 2.154 42.032 1.00 97.12 238 ASN A CA 1
ATOM 1834 C C . ASN A 1 238 ? -7.016 3.296 42.418 1.00 97.12 238 ASN A C 1
ATOM 1836 O O . ASN A 1 238 ? -6.627 3.393 43.581 1.00 97.12 238 ASN A O 1
ATOM 1840 N N . GLY A 1 239 ? -6.555 4.100 41.461 1.00 95.81 239 GLY A N 1
ATOM 1841 C CA . GLY A 1 239 ? -5.504 5.106 41.637 1.00 95.81 239 GLY A CA 1
ATOM 1842 C C . GLY A 1 239 ? -6.034 6.514 41.911 1.00 95.81 239 GLY A C 1
ATOM 1843 O O . GLY A 1 239 ? -7.219 6.802 41.747 1.00 95.81 239 GLY A O 1
ATOM 1844 N N . THR A 1 240 ? -5.143 7.418 42.323 1.00 98.06 240 THR A N 1
ATOM 1845 C CA . THR A 1 240 ? -5.489 8.837 42.512 1.00 98.06 240 THR A CA 1
ATOM 1846 C C . THR A 1 240 ? -5.441 9.609 41.183 1.00 98.06 240 THR A C 1
ATOM 1848 O O . THR A 1 240 ? -4.703 9.218 40.269 1.00 98.06 240 THR A O 1
ATOM 1851 N N . PRO A 1 241 ? -6.163 10.740 41.052 1.00 97.81 241 PRO A N 1
ATOM 1852 C CA . PRO A 1 241 ? -6.106 11.582 39.854 1.00 97.81 241 PRO A CA 1
ATOM 1853 C C . PRO A 1 241 ? -4.683 12.023 39.473 1.00 97.81 241 PRO A C 1
ATOM 1855 O O . PRO A 1 241 ? -4.353 12.099 38.291 1.00 97.81 241 PRO A O 1
ATOM 1858 N N . GLU A 1 242 ? -3.810 12.262 40.455 1.00 97.44 242 GLU A N 1
ATOM 1859 C CA . GLU A 1 242 ? -2.406 12.635 40.243 1.00 97.44 242 GLU A CA 1
ATOM 1860 C C . GLU A 1 242 ? -1.585 11.486 39.639 1.00 97.44 242 GLU A C 1
ATOM 1862 O O . GLU A 1 242 ? -0.723 11.727 38.792 1.00 97.44 242 GLU A O 1
ATOM 1867 N N . GLN A 1 243 ? -1.861 10.237 40.037 1.00 97.56 243 GLN A N 1
ATOM 1868 C CA . GLN A 1 243 ? -1.217 9.052 39.461 1.00 97.56 243 GLN A CA 1
ATOM 1869 C C . GLN A 1 243 ? -1.633 8.863 37.998 1.00 97.56 243 GLN A C 1
ATOM 1871 O O . GLN A 1 243 ? -0.770 8.702 37.135 1.00 97.56 243 GLN A O 1
ATOM 1876 N N . ILE A 1 244 ? -2.938 8.957 37.711 1.00 96.81 244 ILE A N 1
ATOM 1877 C CA . ILE A 1 244 ? -3.478 8.856 36.346 1.00 96.81 244 ILE A CA 1
ATOM 1878 C C . ILE A 1 244 ? -2.894 9.964 35.461 1.00 96.81 244 ILE A C 1
ATOM 1880 O O . ILE A 1 244 ? -2.455 9.685 34.346 1.00 96.81 244 ILE A O 1
ATOM 1884 N N . LYS A 1 245 ? -2.823 11.206 35.963 1.00 97.50 245 LYS A N 1
ATOM 1885 C CA . LYS A 1 245 ? -2.207 12.320 35.232 1.00 97.50 245 LYS A CA 1
ATOM 1886 C C . LYS A 1 245 ? -0.742 12.028 34.896 1.00 97.50 245 LYS A C 1
ATOM 1888 O O . LYS A 1 245 ? -0.371 12.108 33.732 1.00 97.50 245 LYS A O 1
ATOM 1893 N N . LYS A 1 246 ? 0.070 11.620 35.879 1.00 97.94 246 LYS A N 1
ATOM 1894 C CA . LYS A 1 246 ? 1.495 11.319 35.663 1.00 97.94 246 LYS A CA 1
ATOM 1895 C C . LYS A 1 246 ? 1.711 10.209 34.624 1.00 97.94 246 LYS A C 1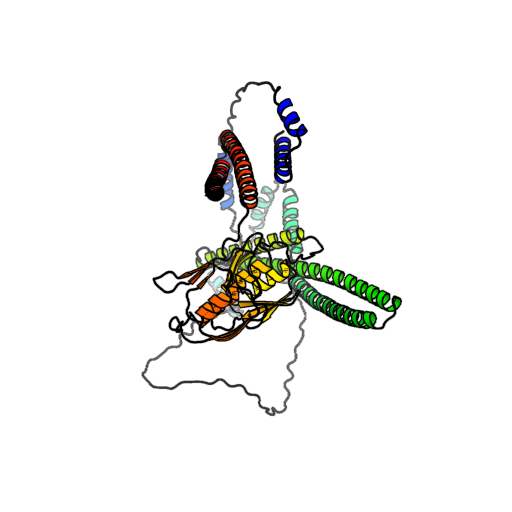
ATOM 1897 O O . LYS A 1 246 ? 2.648 10.293 33.830 1.00 97.94 246 LYS A O 1
ATOM 1902 N N . LEU A 1 247 ? 0.861 9.181 34.615 1.00 97.88 247 LEU A N 1
ATOM 1903 C CA . LEU A 1 247 ? 0.913 8.122 33.603 1.00 97.88 247 LEU A CA 1
ATOM 1904 C C . LEU A 1 247 ? 0.542 8.651 32.208 1.00 97.88 247 LEU A C 1
ATOM 1906 O O . LEU A 1 247 ? 1.255 8.359 31.253 1.00 97.88 247 LEU A O 1
ATOM 1910 N N . LYS A 1 248 ? -0.498 9.489 32.088 1.00 97.31 248 LYS A N 1
ATOM 1911 C CA . LYS A 1 248 ? -0.880 10.125 30.811 1.00 97.31 248 LYS A CA 1
ATOM 1912 C C . LYS A 1 248 ? 0.208 11.072 30.284 1.00 97.31 248 LYS A C 1
ATOM 1914 O O . LYS A 1 248 ? 0.521 11.012 29.099 1.00 97.31 248 LYS A O 1
ATOM 1919 N N . ASP A 1 249 ? 0.855 11.844 31.159 1.00 97.50 249 ASP A N 1
ATOM 1920 C CA . ASP A 1 249 ? 2.015 12.681 30.811 1.00 97.50 249 ASP A CA 1
ATOM 1921 C C . ASP A 1 249 ? 3.200 11.814 30.314 1.00 97.50 249 ASP A C 1
ATOM 1923 O O . ASP A 1 249 ? 3.858 12.149 29.330 1.00 97.50 249 ASP A O 1
ATOM 1927 N N . THR A 1 250 ? 3.439 10.652 30.942 1.00 97.62 250 THR A N 1
ATOM 1928 C CA . THR A 1 250 ? 4.490 9.694 30.531 1.00 97.62 250 THR A CA 1
ATOM 1929 C C . THR A 1 250 ? 4.176 9.044 29.177 1.00 97.62 250 THR A C 1
ATOM 1931 O O . THR A 1 250 ? 5.055 8.951 28.321 1.00 97.62 250 THR A O 1
ATOM 1934 N N . ARG A 1 251 ? 2.916 8.647 28.945 1.00 97.31 251 ARG A N 1
ATOM 1935 C CA . ARG A 1 251 ? 2.435 8.126 27.654 1.00 97.31 251 ARG A CA 1
ATOM 1936 C C . ARG A 1 251 ? 2.639 9.146 26.535 1.00 97.31 251 ARG A C 1
ATOM 1938 O O . ARG A 1 251 ? 3.154 8.796 25.481 1.00 97.31 251 ARG A O 1
ATOM 1945 N N . ALA A 1 252 ? 2.260 10.403 26.776 1.00 95.75 252 ALA A N 1
ATOM 1946 C CA . ALA A 1 252 ? 2.407 11.484 25.807 1.00 95.75 252 ALA A CA 1
ATOM 1947 C C . ALA A 1 252 ? 3.880 11.745 25.450 1.00 95.75 252 ALA A C 1
ATOM 1949 O O . ALA A 1 252 ? 4.188 11.968 24.283 1.00 95.75 252 ALA A O 1
ATOM 1950 N N . GLN A 1 253 ? 4.795 11.652 26.422 1.00 97.62 253 GLN A N 1
ATOM 1951 C CA . GLN A 1 253 ? 6.232 11.742 26.158 1.00 97.62 253 GLN A CA 1
ATOM 1952 C C . GLN A 1 253 ? 6.734 10.573 25.295 1.00 97.62 253 GLN A C 1
ATOM 1954 O O . GLN A 1 253 ? 7.442 10.809 24.322 1.00 97.62 253 GLN A O 1
ATOM 1959 N N . HIS A 1 254 ? 6.349 9.328 25.604 1.00 97.00 254 HIS A N 1
ATOM 1960 C CA . HIS A 1 254 ? 6.740 8.173 24.788 1.00 97.00 254 HIS A CA 1
ATOM 1961 C C . HIS A 1 254 ? 6.171 8.230 23.367 1.00 97.00 254 HIS A C 1
ATOM 1963 O O . HIS A 1 254 ? 6.897 7.902 22.434 1.00 97.00 254 HIS A O 1
ATOM 1969 N N . GLN A 1 255 ? 4.938 8.714 23.186 1.00 94.25 255 GLN A N 1
ATOM 1970 C CA . GLN A 1 255 ? 4.375 8.973 21.858 1.00 94.25 255 GLN A CA 1
ATOM 1971 C C . GLN A 1 255 ? 5.185 10.043 21.110 1.00 94.25 255 GLN A C 1
ATOM 1973 O O . GLN A 1 255 ? 5.631 9.811 19.998 1.00 94.25 255 GLN A O 1
ATOM 1978 N N . ALA A 1 256 ? 5.478 11.180 21.746 1.00 94.06 256 ALA A N 1
ATOM 1979 C CA . ALA A 1 256 ? 6.249 12.251 21.113 1.00 94.06 256 ALA A CA 1
ATOM 1980 C C . ALA A 1 256 ? 7.702 11.859 20.778 1.00 94.06 256 ALA A C 1
ATOM 1982 O O . ALA A 1 256 ? 8.337 12.519 19.957 1.00 94.06 256 ALA A O 1
ATOM 1983 N N . ASP A 1 257 ? 8.262 10.833 21.424 1.00 95.69 257 ASP A N 1
ATOM 1984 C CA . ASP A 1 257 ? 9.567 10.266 21.069 1.00 95.69 257 ASP A CA 1
ATOM 1985 C C . ASP A 1 257 ? 9.456 9.161 20.002 1.00 95.69 257 ASP A C 1
ATOM 1987 O O . ASP A 1 257 ? 10.371 9.021 19.191 1.00 95.69 257 ASP A O 1
ATOM 1991 N N . TYR A 1 258 ? 8.327 8.443 19.947 1.00 93.31 258 TYR A N 1
ATOM 1992 C CA . TYR A 1 258 ? 7.981 7.517 18.865 1.00 93.31 258 TYR A CA 1
ATOM 1993 C C . TYR A 1 258 ? 7.845 8.278 17.541 1.00 93.31 258 TYR A C 1
ATOM 1995 O O . TYR A 1 258 ? 8.582 7.987 16.601 1.00 93.31 258 TYR A O 1
ATOM 2003 N N . ASP A 1 259 ? 7.014 9.326 17.510 1.00 88.19 259 ASP A N 1
ATOM 2004 C CA . ASP A 1 259 ? 6.722 10.126 16.311 1.00 88.19 259 ASP A CA 1
ATOM 2005 C C . ASP A 1 259 ? 8.009 10.710 15.677 1.00 88.19 259 ASP A C 1
ATOM 2007 O O . ASP A 1 259 ? 8.128 10.830 14.458 1.00 88.19 259 ASP A O 1
ATOM 2011 N N . LYS A 1 260 ? 9.015 11.053 16.502 1.00 93.94 260 LYS A N 1
ATOM 2012 C CA . LYS A 1 260 ? 10.330 11.543 16.040 1.00 93.94 260 LYS A CA 1
ATOM 2013 C C . LYS A 1 260 ? 11.189 10.449 15.414 1.00 93.94 260 LYS A C 1
ATOM 2015 O O . LYS A 1 260 ? 11.847 10.704 14.410 1.00 93.94 260 LYS A O 1
ATOM 2020 N N . LEU A 1 261 ? 11.238 9.266 16.031 1.00 94.62 261 LEU A N 1
ATOM 2021 C CA . LEU A 1 261 ? 12.009 8.140 15.499 1.00 94.62 261 LEU A CA 1
ATOM 2022 C C . LEU A 1 261 ? 11.369 7.585 14.228 1.00 94.62 261 LEU A C 1
ATOM 2024 O O . LEU A 1 261 ? 12.085 7.142 13.338 1.00 94.62 261 LEU A O 1
ATOM 2028 N N . GLU A 1 262 ? 10.045 7.645 14.122 1.00 89.38 262 GLU A N 1
ATOM 2029 C CA . GLU A 1 262 ? 9.303 7.283 12.919 1.00 89.38 262 GLU A CA 1
ATOM 2030 C C . GLU A 1 262 ? 9.602 8.252 11.753 1.00 89.38 262 GLU A C 1
ATOM 2032 O O . GLU A 1 262 ? 9.935 7.810 10.653 1.00 89.38 262 GLU A O 1
ATOM 2037 N N . ASP A 1 263 ? 9.626 9.569 11.994 1.00 88.75 263 ASP A N 1
ATOM 2038 C CA . ASP A 1 263 ? 10.095 10.566 11.013 1.00 88.75 263 ASP A CA 1
ATOM 2039 C C . ASP A 1 263 ? 11.581 10.374 10.625 1.00 88.75 263 ASP A C 1
ATOM 2041 O O . ASP A 1 263 ? 11.934 10.453 9.443 1.00 88.75 263 ASP A O 1
ATOM 2045 N N . GLU A 1 264 ? 12.461 10.059 11.586 1.00 93.88 264 GLU A N 1
ATOM 2046 C CA . GLU A 1 264 ? 13.865 9.704 11.315 1.00 93.88 264 GLU A CA 1
ATOM 2047 C C . GLU A 1 264 ? 13.973 8.439 10.444 1.00 93.88 264 GLU A C 1
ATOM 2049 O O . GLU A 1 264 ? 14.709 8.437 9.452 1.00 93.88 264 GLU A O 1
ATOM 2054 N N . TYR A 1 265 ? 13.201 7.396 10.764 1.00 92.62 265 TYR A N 1
ATOM 2055 C CA . TYR A 1 265 ? 13.132 6.147 10.006 1.00 92.62 265 TYR A CA 1
ATOM 2056 C C . TYR A 1 265 ? 12.706 6.394 8.558 1.00 92.62 265 TYR A C 1
ATOM 2058 O O . TYR A 1 265 ? 13.408 5.971 7.640 1.00 92.62 265 TYR A O 1
ATOM 2066 N N . TYR A 1 266 ? 11.612 7.129 8.327 1.00 87.31 266 TYR A N 1
ATOM 2067 C CA . TYR A 1 266 ? 11.133 7.410 6.972 1.00 87.31 266 TYR A CA 1
ATOM 2068 C C . TYR A 1 266 ? 12.135 8.231 6.152 1.00 87.31 266 TYR A C 1
ATOM 2070 O O . TYR A 1 266 ? 12.375 7.918 4.982 1.00 87.31 266 TYR A O 1
ATOM 2078 N N . LYS A 1 267 ? 12.780 9.240 6.756 1.00 91.06 267 LYS A N 1
ATOM 2079 C CA . LYS A 1 267 ? 13.841 10.026 6.098 1.00 91.06 267 LYS A CA 1
ATOM 2080 C C . LYS A 1 267 ? 15.034 9.160 5.708 1.00 91.06 267 LYS A C 1
ATOM 2082 O O . LYS A 1 267 ? 15.532 9.271 4.585 1.00 91.06 267 LYS A O 1
ATOM 2087 N N . LEU A 1 268 ? 15.470 8.286 6.611 1.00 93.19 268 LEU A N 1
ATOM 2088 C CA . LEU A 1 268 ? 16.587 7.381 6.377 1.00 93.19 268 LEU A CA 1
ATOM 2089 C C . LEU A 1 268 ? 16.241 6.334 5.305 1.00 93.19 268 LEU A C 1
ATOM 2091 O O . LEU A 1 268 ? 17.005 6.173 4.358 1.00 93.19 268 LEU A O 1
ATOM 2095 N N . ALA A 1 269 ? 15.061 5.711 5.378 1.00 89.88 269 ALA A N 1
ATOM 2096 C CA . ALA A 1 269 ? 14.601 4.686 4.439 1.00 89.88 269 ALA A CA 1
ATOM 2097 C C . ALA A 1 269 ? 14.493 5.243 3.016 1.00 89.88 269 ALA A C 1
ATOM 2099 O O . ALA A 1 269 ? 15.043 4.674 2.071 1.00 89.88 269 ALA A O 1
ATOM 2100 N N . ARG A 1 270 ? 13.874 6.420 2.874 1.00 89.75 270 ARG A N 1
ATOM 2101 C CA . ARG A 1 270 ? 13.818 7.174 1.618 1.00 89.75 270 ARG A CA 1
ATOM 2102 C C . ARG A 1 270 ? 15.220 7.456 1.066 1.00 89.75 270 ARG A C 1
ATOM 2104 O O . ARG A 1 270 ? 15.480 7.213 -0.114 1.00 89.75 270 ARG A O 1
ATOM 2111 N N . GLY A 1 271 ? 16.124 7.962 1.908 1.00 93.06 271 GLY A N 1
ATOM 2112 C CA . GLY A 1 271 ? 17.499 8.292 1.526 1.00 93.06 271 GLY A CA 1
ATOM 2113 C C . GLY A 1 271 ? 18.353 7.073 1.158 1.00 93.06 271 GLY A C 1
ATOM 2114 O O . GLY A 1 271 ? 19.268 7.198 0.343 1.00 93.06 271 GLY A O 1
ATOM 2115 N N . THR A 1 272 ? 18.068 5.902 1.730 1.00 94.12 272 THR A N 1
ATOM 2116 C CA . THR A 1 272 ? 18.690 4.621 1.365 1.00 94.12 272 THR A CA 1
ATOM 2117 C C . THR A 1 272 ? 18.155 4.118 0.026 1.00 94.12 272 THR A C 1
ATOM 2119 O O . THR A 1 272 ? 18.951 3.819 -0.860 1.00 94.12 272 THR A O 1
ATOM 2122 N N . ASN A 1 273 ? 16.832 4.109 -0.171 1.00 89.94 273 ASN A N 1
ATOM 2123 C CA . ASN A 1 273 ? 16.198 3.657 -1.415 1.00 89.94 273 ASN A CA 1
ATOM 2124 C C . ASN A 1 273 ? 16.650 4.475 -2.635 1.00 89.94 273 ASN A C 1
ATOM 2126 O O . ASN A 1 273 ? 16.971 3.898 -3.673 1.00 89.94 273 ASN A O 1
ATOM 2130 N N . ILE A 1 274 ? 16.745 5.806 -2.505 1.00 93.94 274 ILE A N 1
ATOM 2131 C CA . ILE A 1 274 ? 17.291 6.684 -3.557 1.00 93.94 274 ILE A CA 1
ATOM 2132 C C . ILE A 1 274 ? 18.698 6.232 -3.969 1.00 93.94 274 ILE A C 1
ATOM 2134 O O . ILE A 1 274 ? 18.962 6.062 -5.160 1.00 93.94 274 ILE A O 1
ATOM 2138 N N . ARG A 1 275 ? 19.576 5.976 -2.993 1.00 94.69 275 ARG A N 1
ATOM 2139 C CA . ARG A 1 275 ? 20.961 5.565 -3.254 1.00 94.69 275 ARG A CA 1
ATOM 2140 C C . ARG A 1 275 ? 21.060 4.156 -3.840 1.00 94.69 275 ARG A C 1
ATOM 2142 O O . ARG A 1 275 ? 21.911 3.919 -4.690 1.00 94.69 275 ARG A O 1
ATOM 2149 N N . GLU A 1 276 ? 20.163 3.233 -3.490 1.00 94.12 276 GLU A N 1
ATOM 2150 C CA . GLU A 1 276 ? 20.099 1.929 -4.168 1.00 94.12 276 GLU A CA 1
ATOM 2151 C C . GLU A 1 276 ? 19.750 2.040 -5.656 1.00 94.12 276 GLU A C 1
ATOM 2153 O O . GLU A 1 276 ? 20.316 1.314 -6.474 1.00 94.12 276 GLU A O 1
ATOM 2158 N N . TYR A 1 277 ? 18.819 2.924 -6.022 1.00 94.81 277 TYR A N 1
ATOM 2159 C CA . TYR A 1 277 ? 18.501 3.182 -7.427 1.00 94.81 277 TYR A CA 1
ATOM 2160 C C . TYR A 1 277 ? 19.668 3.852 -8.159 1.00 94.81 277 TYR A C 1
ATOM 2162 O O . TYR A 1 277 ? 19.966 3.469 -9.287 1.00 94.81 277 TYR A O 1
ATOM 2170 N N . GLU A 1 278 ? 20.365 4.793 -7.520 1.00 95.38 278 GLU A N 1
ATOM 2171 C CA . GLU A 1 278 ? 21.565 5.430 -8.080 1.00 95.38 278 GLU A CA 1
ATOM 2172 C C . GLU A 1 278 ? 22.691 4.410 -8.331 1.00 95.38 278 GLU A C 1
ATOM 2174 O O . GLU A 1 278 ? 23.287 4.420 -9.407 1.00 95.38 278 GLU A O 1
ATOM 2179 N N . LEU A 1 279 ? 22.910 3.461 -7.412 1.00 95.25 279 LEU A N 1
ATOM 2180 C CA . LEU A 1 279 ? 23.852 2.349 -7.602 1.00 95.25 279 LEU A CA 1
ATOM 2181 C C . LEU A 1 279 ? 23.430 1.415 -8.753 1.00 95.25 279 LEU A C 1
ATOM 2183 O O . LEU A 1 279 ? 24.259 1.043 -9.580 1.00 95.25 279 LEU A O 1
ATOM 2187 N N . LYS A 1 280 ? 22.142 1.050 -8.844 1.00 95.75 280 LYS A N 1
ATOM 2188 C CA . LYS A 1 280 ? 21.615 0.216 -9.946 1.00 95.75 280 LYS A CA 1
ATOM 2189 C C . LYS A 1 280 ? 21.801 0.890 -11.307 1.00 95.75 280 LYS A C 1
ATOM 2191 O O . LYS A 1 280 ? 22.218 0.231 -12.255 1.00 95.75 280 LYS A O 1
ATOM 2196 N N . ILE A 1 281 ? 21.520 2.192 -11.391 1.00 96.38 281 ILE A N 1
ATOM 2197 C CA . ILE A 1 281 ? 21.736 3.004 -12.595 1.00 96.38 281 ILE A CA 1
ATOM 2198 C C . ILE A 1 281 ? 23.218 3.006 -12.973 1.00 96.38 281 ILE A C 1
ATOM 2200 O O . ILE A 1 281 ? 23.534 2.734 -14.127 1.00 96.38 281 ILE A O 1
ATOM 2204 N N . HIS A 1 282 ? 24.118 3.240 -12.015 1.00 95.38 282 HIS A N 1
ATOM 2205 C CA . HIS A 1 282 ? 25.553 3.250 -12.284 1.00 95.38 282 HIS A CA 1
ATOM 2206 C C . HIS A 1 282 ? 26.061 1.903 -12.824 1.00 95.38 282 HIS A C 1
ATOM 2208 O O . HIS A 1 282 ? 26.697 1.865 -13.876 1.00 95.38 282 HIS A O 1
ATOM 2214 N N . ASN A 1 283 ? 25.705 0.793 -12.172 1.00 95.12 283 ASN A N 1
ATOM 2215 C CA . ASN A 1 283 ? 26.101 -0.548 -12.611 1.00 95.12 283 ASN A CA 1
ATOM 2216 C C . ASN A 1 283 ? 25.587 -0.861 -14.033 1.00 95.12 283 ASN A C 1
ATOM 2218 O O . ASN A 1 283 ? 26.286 -1.497 -14.825 1.00 95.12 283 ASN A O 1
ATOM 2222 N N . GLN A 1 284 ? 24.392 -0.375 -14.388 1.00 97.25 284 GLN A N 1
ATOM 2223 C CA . GLN A 1 284 ? 23.837 -0.512 -15.737 1.00 97.25 284 GLN A CA 1
ATOM 2224 C C . GLN A 1 284 ? 24.566 0.374 -16.768 1.00 97.25 284 GLN A C 1
ATOM 2226 O O . GLN A 1 284 ? 24.757 -0.043 -17.910 1.00 97.25 284 GLN A O 1
ATOM 2231 N N . GLU A 1 285 ? 25.017 1.572 -16.385 1.00 96.12 285 GLU A N 1
ATOM 2232 C CA . GLU A 1 285 ? 25.841 2.447 -17.234 1.00 96.12 285 GLU A CA 1
ATOM 2233 C C . GLU A 1 285 ? 27.232 1.855 -17.505 1.00 96.12 285 GLU A C 1
ATOM 2235 O O . GLU A 1 285 ? 27.725 1.943 -18.637 1.00 96.12 285 GLU A O 1
ATOM 2240 N N . GLU A 1 286 ? 27.849 1.195 -16.519 1.00 95.56 286 GLU A N 1
ATOM 2241 C CA . GLU A 1 286 ? 29.090 0.439 -16.724 1.00 95.56 286 GLU A CA 1
ATOM 2242 C C . GLU A 1 286 ? 28.871 -0.735 -17.692 1.00 95.56 286 GLU A C 1
ATOM 2244 O O . GLU A 1 286 ? 29.576 -0.839 -18.702 1.00 95.56 286 GLU A O 1
ATOM 2249 N N . ALA A 1 287 ? 27.838 -1.557 -17.473 1.00 95.81 287 ALA A N 1
ATOM 2250 C CA . ALA A 1 287 ? 27.503 -2.681 -18.353 1.00 95.81 287 ALA A CA 1
ATOM 2251 C C . ALA A 1 287 ? 27.218 -2.232 -19.803 1.00 95.81 287 ALA A C 1
ATOM 2253 O O . ALA A 1 287 ? 27.738 -2.811 -20.763 1.00 95.81 287 ALA A O 1
ATOM 2254 N N . LEU A 1 288 ? 26.455 -1.149 -19.984 1.00 96.94 288 LEU A N 1
ATOM 2255 C CA . LEU A 1 288 ? 26.187 -0.550 -21.294 1.00 96.94 288 LEU A CA 1
ATOM 2256 C C . LEU A 1 288 ? 27.472 -0.030 -21.966 1.00 96.94 288 LEU A C 1
ATOM 2258 O O . LEU A 1 288 ? 27.630 -0.146 -23.188 1.00 96.94 288 LEU A O 1
ATOM 2262 N N . THR A 1 289 ? 28.413 0.504 -21.183 1.00 96.38 289 THR A N 1
ATOM 2263 C CA . THR A 1 289 ? 29.726 0.956 -21.664 1.00 96.38 289 THR A CA 1
ATOM 2264 C C . THR A 1 289 ? 30.569 -0.220 -22.167 1.00 96.38 289 THR A C 1
ATOM 2266 O O . THR A 1 289 ? 31.143 -0.134 -23.260 1.00 96.38 289 THR A O 1
ATOM 2269 N N . GLU A 1 290 ? 30.598 -1.341 -21.441 1.00 96.38 290 GLU A N 1
ATOM 2270 C CA . GLU A 1 290 ? 31.286 -2.566 -21.867 1.00 96.38 290 GLU A CA 1
ATOM 2271 C C . GLU A 1 290 ? 30.671 -3.167 -23.140 1.00 96.38 290 GLU A C 1
ATOM 2273 O O . GLU A 1 290 ? 31.393 -3.437 -24.108 1.00 96.38 290 GLU A O 1
ATOM 2278 N N . LEU A 1 291 ? 29.341 -3.301 -23.190 1.00 96.88 291 LEU A N 1
ATOM 2279 C CA . LEU A 1 291 ? 28.608 -3.787 -24.365 1.00 96.88 291 LEU A CA 1
ATOM 2280 C C . LEU A 1 291 ? 28.858 -2.896 -25.593 1.00 96.88 291 LEU A C 1
ATOM 2282 O O . LEU A 1 291 ? 29.139 -3.390 -26.689 1.00 96.88 291 LEU A O 1
ATOM 2286 N N . THR A 1 292 ? 28.857 -1.574 -25.411 1.00 96.75 292 THR A N 1
ATOM 2287 C CA . THR A 1 292 ? 29.175 -0.607 -26.473 1.00 96.75 292 THR A CA 1
ATOM 2288 C C . THR A 1 292 ? 30.632 -0.730 -26.936 1.00 96.75 292 THR A C 1
ATOM 2290 O O . THR A 1 292 ? 30.922 -0.618 -28.132 1.00 96.75 292 THR A O 1
ATOM 2293 N N . ALA A 1 293 ? 31.574 -0.990 -26.025 1.00 96.44 293 ALA A N 1
ATOM 2294 C CA . ALA A 1 293 ? 32.975 -1.230 -26.364 1.00 96.44 293 ALA A CA 1
ATOM 2295 C C . ALA A 1 293 ? 33.187 -2.565 -27.105 1.00 96.44 293 ALA A C 1
ATOM 2297 O O . ALA A 1 293 ? 34.039 -2.639 -27.995 1.00 96.44 293 ALA A O 1
ATOM 2298 N N . ALA A 1 294 ? 32.406 -3.603 -26.789 1.00 95.62 294 ALA A N 1
ATOM 2299 C CA . ALA A 1 294 ? 32.386 -4.863 -27.529 1.00 95.62 294 ALA A CA 1
ATOM 2300 C C . ALA A 1 294 ? 31.805 -4.678 -28.943 1.00 95.62 294 ALA A C 1
ATOM 2302 O O . ALA A 1 294 ? 32.443 -5.061 -29.926 1.00 95.62 294 ALA A O 1
ATOM 2303 N N . LEU A 1 295 ? 30.667 -3.989 -29.069 1.00 97.19 295 LEU A N 1
ATOM 2304 C CA . LEU A 1 295 ? 30.034 -3.691 -30.357 1.00 97.19 295 LEU A CA 1
ATOM 2305 C C . LEU A 1 295 ? 30.935 -2.843 -31.275 1.00 97.19 295 LEU A C 1
ATOM 2307 O O . LEU A 1 295 ? 30.980 -3.073 -32.481 1.00 97.19 295 LEU A O 1
ATOM 2311 N N . LYS A 1 296 ? 31.735 -1.919 -30.721 1.00 97.25 296 LYS A N 1
ATOM 2312 C CA . LYS A 1 296 ? 32.764 -1.181 -31.484 1.00 97.25 296 LYS A CA 1
ATOM 2313 C C . LYS A 1 296 ? 33.851 -2.090 -32.080 1.00 97.25 296 LYS A C 1
ATOM 2315 O O . LYS A 1 296 ? 34.412 -1.739 -33.115 1.00 97.25 296 LYS A O 1
ATOM 2320 N N . LYS A 1 297 ? 34.154 -3.241 -31.463 1.00 97.81 297 LYS A N 1
ATOM 2321 C CA . LYS A 1 297 ? 35.116 -4.232 -31.992 1.00 97.81 297 LYS A CA 1
ATOM 2322 C C . LYS A 1 297 ? 34.504 -5.110 -33.087 1.00 97.81 297 LYS A C 1
ATOM 2324 O O . LYS A 1 297 ? 35.223 -5.497 -34.004 1.00 97.81 297 LYS A O 1
ATOM 2329 N N . ASN A 1 298 ? 33.203 -5.403 -33.016 1.00 97.50 298 ASN A N 1
ATOM 2330 C CA . ASN A 1 298 ? 32.474 -6.150 -34.045 1.00 97.50 298 ASN A CA 1
ATOM 2331 C C . ASN A 1 298 ? 31.140 -5.464 -34.418 1.00 97.50 298 ASN A C 1
ATOM 2333 O O . ASN A 1 298 ? 30.079 -5.888 -33.959 1.00 97.50 298 ASN A O 1
ATOM 2337 N N . PRO A 1 299 ? 31.149 -4.439 -35.295 1.00 97.69 299 PRO A N 1
ATOM 2338 C CA . PRO A 1 299 ? 29.946 -3.665 -35.628 1.00 97.69 299 PRO A CA 1
ATOM 2339 C C . PRO A 1 299 ? 28.836 -4.444 -36.350 1.00 97.69 299 PRO A C 1
ATOM 2341 O O . PRO A 1 299 ? 27.752 -3.900 -36.564 1.00 97.69 299 PRO A O 1
ATOM 2344 N N . ASN A 1 300 ? 29.091 -5.690 -36.759 1.00 97.62 300 ASN A N 1
ATOM 2345 C CA . ASN A 1 300 ? 28.125 -6.566 -37.427 1.00 97.62 300 ASN A CA 1
ATOM 2346 C C . ASN A 1 300 ? 27.529 -7.629 -36.495 1.00 97.62 300 ASN A C 1
ATOM 2348 O O . ASN A 1 300 ? 26.656 -8.379 -36.926 1.00 97.62 300 ASN A O 1
ATOM 2352 N N . ASP A 1 301 ? 27.959 -7.672 -35.234 1.00 97.75 301 ASP A N 1
ATOM 2353 C CA . ASP A 1 301 ? 27.371 -8.533 -34.217 1.00 97.75 301 ASP A CA 1
ATOM 2354 C C . ASP A 1 301 ? 25.909 -8.129 -33.963 1.00 97.75 301 ASP A C 1
ATOM 2356 O O . ASP A 1 301 ? 25.615 -6.991 -33.583 1.00 97.75 301 ASP A O 1
ATOM 2360 N N . ARG A 1 302 ? 24.973 -9.038 -34.254 1.00 97.69 302 ARG A N 1
ATOM 2361 C CA . ARG A 1 302 ? 23.538 -8.794 -34.067 1.00 97.69 302 ARG A CA 1
ATOM 2362 C C . ARG A 1 302 ? 23.154 -8.889 -32.595 1.00 97.69 302 ARG A C 1
ATOM 2364 O O . ARG A 1 302 ? 22.325 -8.101 -32.144 1.00 97.69 302 ARG A O 1
ATOM 2371 N N . ASP A 1 303 ? 23.755 -9.819 -31.868 1.00 96.19 303 ASP A N 1
ATOM 2372 C CA . ASP A 1 303 ? 23.370 -10.127 -30.497 1.00 96.19 303 ASP A CA 1
ATOM 2373 C C . ASP A 1 303 ? 23.898 -9.035 -29.562 1.00 96.19 303 ASP A C 1
ATOM 2375 O O . ASP A 1 303 ? 23.143 -8.521 -28.739 1.00 96.19 303 ASP A O 1
ATOM 2379 N N . ALA A 1 304 ? 25.114 -8.530 -29.806 1.00 94.94 304 ALA A N 1
ATOM 2380 C CA . ALA A 1 304 ? 25.623 -7.341 -29.120 1.00 94.94 304 ALA A CA 1
ATOM 2381 C C . ALA A 1 304 ? 24.761 -6.083 -29.366 1.00 94.94 304 ALA A C 1
ATOM 2383 O O . ALA A 1 304 ? 24.593 -5.274 -28.457 1.00 94.94 304 ALA A O 1
ATOM 2384 N N . LYS A 1 305 ? 24.172 -5.905 -30.562 1.00 97.69 305 LYS A N 1
ATOM 2385 C CA . LYS A 1 305 ? 23.234 -4.788 -30.822 1.00 97.69 305 LYS A CA 1
ATOM 2386 C C . LYS A 1 305 ? 21.937 -4.924 -30.035 1.00 97.69 305 LYS A C 1
ATOM 2388 O O . LYS A 1 305 ? 21.446 -3.923 -29.516 1.00 97.69 305 LYS A O 1
ATOM 2393 N N . MET A 1 306 ? 21.381 -6.134 -29.958 1.00 96.75 306 MET A N 1
ATOM 2394 C CA . MET A 1 306 ? 20.174 -6.387 -29.168 1.00 96.75 306 MET A CA 1
ATOM 2395 C C . MET A 1 306 ? 20.458 -6.155 -27.679 1.00 96.75 306 MET A C 1
ATOM 2397 O O . MET A 1 306 ? 19.731 -5.386 -27.062 1.00 96.75 306 MET A O 1
ATOM 2401 N N . ALA A 1 307 ? 21.577 -6.668 -27.156 1.00 96.81 307 ALA A N 1
ATOM 2402 C CA . ALA A 1 307 ? 22.001 -6.452 -25.771 1.00 96.81 307 ALA A CA 1
ATOM 2403 C C . ALA A 1 307 ? 22.208 -4.963 -25.423 1.00 96.81 307 ALA A C 1
ATOM 2405 O O . ALA A 1 307 ? 21.720 -4.509 -24.396 1.00 96.81 307 ALA A O 1
ATOM 2406 N N . VAL A 1 308 ? 22.863 -4.172 -26.288 1.00 97.88 308 VAL A N 1
ATOM 2407 C CA . VAL A 1 308 ? 22.983 -2.707 -26.097 1.00 97.88 308 VAL A CA 1
ATOM 2408 C C . VAL A 1 308 ? 21.607 -2.025 -26.076 1.00 97.88 308 VAL A C 1
ATOM 2410 O O . VAL A 1 308 ? 21.381 -1.128 -25.270 1.00 97.88 308 VAL A O 1
ATOM 2413 N N . THR A 1 309 ? 20.682 -2.445 -26.944 1.00 97.12 309 THR A N 1
ATOM 2414 C CA . THR A 1 309 ? 19.329 -1.860 -27.020 1.00 97.12 309 THR A CA 1
ATOM 2415 C C . THR A 1 309 ? 18.498 -2.193 -25.777 1.00 97.12 309 THR A C 1
ATOM 2417 O O . THR A 1 309 ? 17.788 -1.337 -25.257 1.00 97.12 309 THR A O 1
ATOM 2420 N N . GLU A 1 310 ? 18.599 -3.428 -25.287 1.00 96.75 310 GLU A N 1
ATOM 2421 C CA . GLU A 1 310 ? 17.908 -3.900 -24.087 1.00 96.75 310 GLU A CA 1
ATOM 2422 C C . GLU A 1 310 ? 18.463 -3.242 -22.817 1.00 96.75 310 GLU A C 1
ATOM 2424 O O . GLU A 1 310 ? 17.692 -2.665 -22.053 1.00 96.75 310 GLU A O 1
ATOM 2429 N N . ALA A 1 311 ? 19.790 -3.204 -22.658 1.00 96.06 311 ALA A N 1
ATOM 2430 C CA . ALA A 1 311 ? 20.441 -2.555 -21.522 1.00 96.06 311 ALA A CA 1
ATOM 2431 C C . ALA A 1 311 ? 20.142 -1.044 -21.447 1.00 96.06 311 ALA A C 1
ATOM 2433 O O . ALA A 1 311 ? 19.968 -0.506 -20.353 1.00 96.06 311 ALA A O 1
ATOM 2434 N N . GLN A 1 312 ? 20.028 -0.366 -22.599 1.00 97.81 312 GLN A N 1
ATOM 2435 C CA . GLN A 1 312 ? 19.596 1.035 -22.679 1.00 97.81 312 GLN A CA 1
ATOM 2436 C C . GLN A 1 312 ? 18.137 1.213 -22.224 1.00 97.81 312 GLN A C 1
ATOM 2438 O O . GLN A 1 312 ? 17.862 2.113 -21.436 1.00 97.81 312 GLN A O 1
ATOM 2443 N N . ARG A 1 313 ? 17.211 0.342 -22.657 1.00 96.19 313 ARG A N 1
ATOM 2444 C CA . ARG A 1 313 ? 15.806 0.380 -22.207 1.00 96.19 313 ARG A CA 1
ATOM 2445 C C . ARG A 1 313 ? 15.702 0.229 -20.687 1.00 96.19 313 ARG A C 1
ATOM 2447 O O . ARG A 1 313 ? 15.000 1.002 -20.045 1.00 96.19 313 ARG A O 1
ATOM 2454 N N . GLU A 1 314 ? 16.420 -0.733 -20.113 1.00 95.06 314 GLU A N 1
ATOM 2455 C CA . GLU A 1 314 ? 16.462 -0.951 -18.660 1.00 95.06 314 GLU A CA 1
ATOM 2456 C C . GLU A 1 314 ? 17.044 0.257 -17.906 1.00 95.06 314 GLU A C 1
ATOM 2458 O O . GLU A 1 314 ? 16.538 0.634 -16.849 1.00 95.06 314 GLU A O 1
ATOM 2463 N N . LEU A 1 315 ? 18.075 0.905 -18.460 1.00 97.06 315 LEU A N 1
ATOM 2464 C CA . LEU A 1 315 ? 18.657 2.129 -17.904 1.00 97.06 315 LEU A CA 1
ATOM 2465 C C . LEU A 1 315 ? 17.654 3.295 -17.901 1.00 97.06 315 LEU A C 1
ATOM 2467 O O . LEU A 1 315 ? 17.574 4.033 -16.916 1.00 97.06 315 LEU A O 1
ATOM 2471 N N . ASP A 1 316 ? 16.884 3.456 -18.977 1.00 95.56 316 ASP A N 1
ATOM 2472 C CA . ASP A 1 316 ? 15.860 4.497 -19.089 1.00 95.56 316 ASP A CA 1
ATOM 2473 C C . ASP A 1 316 ? 14.676 4.230 -18.138 1.00 95.56 316 ASP A C 1
ATOM 2475 O O . ASP A 1 316 ? 14.196 5.154 -17.477 1.00 95.56 316 ASP A O 1
ATOM 2479 N N . GLU A 1 317 ? 14.268 2.966 -17.977 1.00 92.50 317 GLU A N 1
ATOM 2480 C CA . GLU A 1 317 ? 13.257 2.536 -16.998 1.00 92.50 317 GLU A CA 1
ATOM 2481 C C . GLU A 1 317 ? 13.709 2.792 -15.548 1.00 92.50 317 GLU A C 1
ATOM 2483 O O . GLU A 1 317 ? 12.947 3.350 -14.755 1.00 92.50 317 GLU A O 1
ATOM 2488 N N . LEU A 1 318 ? 14.963 2.474 -15.201 1.00 95.12 318 LEU A N 1
ATOM 2489 C CA . LEU A 1 318 ? 15.534 2.771 -13.879 1.00 95.12 318 LEU A CA 1
ATOM 2490 C C . LEU A 1 318 ? 15.627 4.280 -13.607 1.00 95.12 318 LEU A C 1
ATOM 2492 O O . LEU A 1 318 ? 15.329 4.725 -12.495 1.00 95.12 318 LEU A O 1
ATOM 2496 N N . LYS A 1 319 ? 16.012 5.082 -14.608 1.00 96.44 319 LYS A N 1
ATOM 2497 C CA . LYS A 1 319 ? 16.077 6.549 -14.494 1.00 96.44 319 LYS A CA 1
ATOM 2498 C C . LYS A 1 319 ? 14.697 7.174 -14.318 1.00 96.44 319 LYS A C 1
ATOM 2500 O O . LYS A 1 319 ? 14.554 8.079 -13.494 1.00 96.44 319 LYS A O 1
ATOM 2505 N N . LEU A 1 320 ? 13.686 6.677 -15.032 1.00 92.56 320 LEU A N 1
ATOM 2506 C CA . LEU A 1 320 ? 12.298 7.094 -14.842 1.00 92.56 320 LEU A CA 1
ATOM 2507 C C . LEU A 1 320 ? 11.806 6.737 -13.433 1.00 92.56 320 LEU A C 1
ATOM 2509 O O . LEU A 1 320 ? 11.293 7.610 -12.740 1.00 92.56 320 LEU A O 1
ATOM 2513 N N . ALA A 1 321 ? 12.041 5.504 -12.973 1.00 87.25 321 ALA A N 1
ATOM 2514 C CA . ALA A 1 321 ? 11.659 5.063 -11.632 1.00 87.25 321 ALA A CA 1
ATOM 2515 C C . ALA A 1 321 ? 12.319 5.903 -10.522 1.00 87.25 321 ALA A C 1
ATOM 2517 O O . ALA A 1 321 ? 11.638 6.326 -9.589 1.00 87.25 321 ALA A O 1
ATOM 2518 N N . LEU A 1 322 ? 13.618 6.214 -10.637 1.00 95.12 322 LEU A N 1
ATOM 2519 C CA . LEU A 1 322 ? 14.311 7.099 -9.693 1.00 95.12 322 LEU A CA 1
ATOM 2520 C C . LEU A 1 322 ? 13.745 8.525 -9.714 1.00 95.12 322 LEU A C 1
ATOM 2522 O O . LEU A 1 322 ? 13.619 9.144 -8.656 1.00 95.12 322 LEU A O 1
ATOM 2526 N N . LYS A 1 323 ? 13.411 9.054 -10.897 1.00 94.69 323 LYS A N 1
ATOM 2527 C CA . LYS A 1 323 ? 12.786 10.373 -11.028 1.00 94.69 323 LYS A CA 1
ATOM 2528 C C . LYS A 1 323 ? 11.433 10.396 -10.312 1.00 94.69 323 LYS A C 1
ATOM 2530 O O . LYS A 1 323 ? 11.257 11.221 -9.420 1.00 94.69 323 LYS A O 1
ATOM 2535 N N . THR A 1 324 ? 10.538 9.461 -10.635 1.00 85.69 324 THR A N 1
ATOM 2536 C CA . THR A 1 324 ? 9.222 9.347 -9.993 1.00 85.69 324 THR A CA 1
ATOM 2537 C C . THR A 1 324 ? 9.356 9.168 -8.483 1.00 85.69 324 THR A C 1
ATOM 2539 O O . THR A 1 324 ? 8.689 9.875 -7.742 1.00 85.69 324 THR A O 1
ATOM 2542 N N . TYR A 1 325 ? 10.275 8.323 -8.003 1.00 87.56 325 TYR A N 1
ATOM 2543 C CA . TYR A 1 325 ? 10.495 8.136 -6.565 1.00 87.56 325 TYR A CA 1
ATOM 2544 C C . TYR A 1 325 ? 10.995 9.411 -5.862 1.00 87.56 325 TYR A C 1
ATOM 2546 O O . TYR A 1 325 ? 10.603 9.692 -4.730 1.00 87.56 325 TYR A O 1
ATOM 2554 N N . LYS A 1 326 ? 11.855 10.206 -6.516 1.00 92.38 326 LYS A N 1
ATOM 2555 C CA . LYS A 1 326 ? 12.289 11.510 -5.988 1.00 92.38 326 LYS A CA 1
ATOM 2556 C C . LYS A 1 326 ? 11.124 12.500 -5.936 1.00 92.38 326 LYS A C 1
ATOM 2558 O O . LYS A 1 326 ? 10.914 13.089 -4.882 1.00 92.38 326 LYS A O 1
ATOM 2563 N N . GLU A 1 327 ? 10.342 12.606 -7.011 1.00 89.06 327 GLU A N 1
ATOM 2564 C CA . GLU A 1 327 ? 9.163 13.480 -7.105 1.00 89.06 327 GLU A CA 1
ATOM 2565 C C . GLU A 1 327 ? 8.068 13.100 -6.093 1.00 89.06 327 GLU A C 1
ATOM 2567 O O . GLU A 1 327 ? 7.620 13.959 -5.339 1.00 89.06 327 GLU A O 1
ATOM 2572 N N . GLU A 1 328 ? 7.686 11.819 -6.003 1.00 83.62 328 GLU A N 1
ATOM 2573 C CA . GLU A 1 328 ? 6.724 11.311 -5.012 1.00 83.62 328 GLU A CA 1
ATOM 2574 C C . GLU A 1 328 ? 7.164 11.630 -3.585 1.00 83.62 328 GLU A C 1
ATOM 2576 O O . GLU A 1 328 ? 6.347 11.997 -2.742 1.00 83.62 328 GLU A O 1
ATOM 2581 N N . ALA A 1 329 ? 8.456 11.480 -3.303 1.00 84.25 329 ALA A N 1
ATOM 2582 C CA . ALA A 1 329 ? 8.966 11.661 -1.963 1.00 84.25 329 ALA A CA 1
ATOM 2583 C C . ALA A 1 329 ? 9.231 13.143 -1.624 1.00 84.25 329 ALA A C 1
ATOM 2585 O O . ALA A 1 329 ? 9.173 13.503 -0.452 1.00 84.25 329 ALA A O 1
ATOM 2586 N N . ASP A 1 330 ? 9.486 14.019 -2.603 1.00 83.94 330 ASP A N 1
ATOM 2587 C CA . ASP A 1 330 ? 9.491 15.479 -2.407 1.00 83.94 330 ASP A CA 1
ATOM 2588 C C . ASP A 1 330 ? 8.067 16.039 -2.253 1.00 83.94 330 ASP A C 1
ATOM 2590 O O . ASP A 1 330 ? 7.860 16.984 -1.493 1.00 83.94 330 ASP A O 1
ATOM 2594 N N . ALA A 1 331 ? 7.081 15.426 -2.915 1.00 79.00 331 ALA A N 1
ATOM 2595 C CA . ALA A 1 331 ? 5.660 15.727 -2.742 1.00 79.00 331 ALA A CA 1
ATOM 2596 C C . ALA A 1 331 ? 5.072 15.160 -1.436 1.00 79.00 331 ALA A C 1
ATOM 2598 O O . ALA A 1 331 ? 4.052 15.658 -0.957 1.00 79.00 331 ALA A O 1
ATOM 2599 N N . ALA A 1 332 ? 5.696 14.135 -0.846 1.00 70.06 332 ALA A N 1
ATOM 2600 C CA . ALA A 1 332 ? 5.293 13.587 0.441 1.00 70.06 332 ALA A CA 1
ATOM 2601 C C . ALA A 1 332 ? 5.457 14.646 1.551 1.00 70.06 332 ALA A C 1
ATOM 2603 O O . ALA A 1 332 ? 6.592 15.031 1.858 1.00 70.06 332 ALA A O 1
ATOM 2604 N N . PRO A 1 333 ? 4.370 15.107 2.204 1.00 61.47 333 PRO A N 1
ATOM 2605 C CA . PRO A 1 333 ? 4.497 16.007 3.342 1.00 61.47 333 PRO A CA 1
ATOM 2606 C C . PRO A 1 333 ? 5.330 15.328 4.436 1.00 61.47 333 PRO A C 1
ATOM 2608 O O . PRO A 1 333 ? 5.174 14.135 4.700 1.00 61.47 333 PRO A O 1
ATOM 2611 N N . SER A 1 334 ? 6.234 16.086 5.066 1.00 55.91 334 SER A N 1
ATOM 2612 C CA . SER A 1 334 ? 7.239 15.594 6.024 1.00 55.91 334 SER A CA 1
ATOM 2613 C C . SER A 1 334 ? 6.622 15.226 7.382 1.00 55.91 334 SER A C 1
ATOM 2615 O O . SER A 1 334 ? 6.839 15.899 8.391 1.00 55.91 334 SER A O 1
ATOM 2617 N N . GLY A 1 335 ? 5.765 14.215 7.357 1.00 53.66 335 GLY A N 1
ATOM 2618 C CA . GLY A 1 335 ? 4.780 13.904 8.378 1.00 53.66 335 GLY A CA 1
ATOM 2619 C C . GLY A 1 335 ? 3.591 13.225 7.713 1.00 53.66 335 GLY A C 1
ATOM 2620 O O . GLY A 1 335 ? 2.505 13.802 7.653 1.00 53.66 335 GLY A O 1
ATOM 2621 N N . PHE A 1 336 ? 3.814 12.012 7.197 1.00 53.69 336 PHE A N 1
ATOM 2622 C CA . PHE A 1 336 ? 2.754 11.107 6.757 1.00 53.69 336 PHE A CA 1
ATOM 2623 C C . PHE A 1 336 ? 1.909 10.723 7.981 1.00 53.69 336 PHE A C 1
ATOM 2625 O O . PHE A 1 336 ? 2.073 9.665 8.579 1.00 53.69 336 PHE A O 1
ATOM 2632 N N . LYS A 1 337 ? 0.968 11.596 8.354 1.00 55.97 337 LYS A N 1
ATOM 2633 C CA . LYS A 1 337 ? -0.262 11.151 9.001 1.00 55.97 337 LYS A CA 1
ATOM 2634 C C . LYS A 1 337 ? -1.042 10.402 7.937 1.00 55.97 337 LYS A C 1
ATOM 2636 O O . LYS A 1 337 ? -1.824 10.992 7.197 1.00 55.97 337 LYS A O 1
ATOM 2641 N N . THR A 1 338 ? -0.725 9.123 7.821 1.00 68.06 338 THR A N 1
ATOM 2642 C CA . THR A 1 338 ? -1.489 8.143 7.069 1.00 68.06 338 THR A CA 1
ATOM 2643 C C . THR A 1 338 ? -2.893 8.095 7.656 1.00 68.06 338 THR A C 1
ATOM 2645 O O . THR A 1 338 ? -3.136 7.482 8.691 1.00 68.06 338 THR A O 1
ATOM 2648 N N . ASP A 1 339 ? -3.808 8.816 7.019 1.00 78.19 339 ASP A N 1
ATOM 2649 C CA . ASP A 1 339 ? -5.232 8.639 7.249 1.00 78.19 339 ASP A CA 1
ATOM 2650 C C . ASP A 1 339 ? -5.630 7.301 6.591 1.00 78.19 339 ASP A C 1
ATOM 2652 O O . ASP A 1 339 ? -5.506 7.177 5.367 1.00 78.19 339 ASP A O 1
ATOM 2656 N N . PRO A 1 340 ? -6.049 6.284 7.369 1.00 85.50 340 PRO A N 1
ATOM 2657 C CA . PRO A 1 340 ? -6.370 4.958 6.841 1.00 85.50 340 PRO A CA 1
ATOM 2658 C C . PRO A 1 340 ? -7.596 4.949 5.920 1.00 85.50 340 PRO A C 1
ATOM 2660 O O . PRO A 1 340 ? -7.804 3.966 5.205 1.00 85.50 340 PRO A O 1
ATOM 2663 N N . ASP A 1 341 ? -8.385 6.028 5.913 1.00 88.31 341 ASP A N 1
ATOM 2664 C CA . ASP A 1 341 ? -9.557 6.198 5.056 1.00 88.31 341 ASP A CA 1
ATOM 2665 C C . ASP A 1 341 ? -9.299 7.138 3.860 1.00 88.31 341 ASP A C 1
ATOM 2667 O O . ASP A 1 341 ? -10.173 7.277 2.995 1.00 88.31 341 ASP A O 1
ATOM 2671 N N . ALA A 1 342 ? -8.106 7.744 3.752 1.00 87.94 342 ALA A N 1
ATOM 2672 C CA . ALA A 1 342 ? -7.756 8.590 2.612 1.00 87.94 342 ALA A CA 1
ATOM 2673 C C . ALA A 1 342 ? -7.702 7.772 1.305 1.00 87.94 342 ALA A C 1
ATOM 2675 O O . ALA A 1 342 ? -7.034 6.735 1.252 1.00 87.94 342 ALA A O 1
ATOM 2676 N N . PRO A 1 343 ? -8.375 8.224 0.228 1.00 91.62 343 PRO A N 1
ATOM 2677 C CA . PRO A 1 343 ? -8.448 7.478 -1.020 1.00 91.62 343 PRO A CA 1
ATOM 2678 C C . PRO A 1 343 ? -7.073 7.337 -1.681 1.00 91.62 343 PRO A C 1
ATOM 2680 O O . PRO A 1 343 ? -6.286 8.282 -1.746 1.00 91.62 343 PRO A O 1
ATOM 2683 N N . ILE A 1 344 ? -6.809 6.147 -2.219 1.00 92.81 344 ILE A N 1
ATOM 2684 C CA . ILE A 1 344 ? -5.575 5.793 -2.916 1.00 92.81 344 ILE A CA 1
ATOM 2685 C C . ILE A 1 344 ? -5.847 5.409 -4.369 1.00 92.81 344 ILE A C 1
ATOM 2687 O O . ILE A 1 344 ? -6.904 4.885 -4.721 1.00 92.81 344 ILE A O 1
ATOM 2691 N N . THR A 1 345 ? -4.836 5.615 -5.207 1.00 93.25 345 THR A N 1
ATOM 2692 C CA . THR A 1 345 ? -4.779 5.059 -6.557 1.00 93.25 345 THR A CA 1
ATOM 2693 C C . THR A 1 345 ? -3.739 3.947 -6.578 1.00 93.25 345 THR A C 1
ATOM 2695 O O . THR A 1 345 ? -2.598 4.152 -6.163 1.00 93.25 345 THR A O 1
ATOM 2698 N N . VAL A 1 346 ? -4.137 2.764 -7.043 1.00 95.62 346 VAL A N 1
ATOM 2699 C CA . VAL A 1 346 ? -3.279 1.584 -7.190 1.00 95.62 346 VAL A CA 1
ATOM 2700 C C . VAL A 1 346 ? -3.332 1.080 -8.627 1.00 95.62 346 VAL A C 1
ATOM 2702 O O . VAL A 1 346 ? -4.408 0.929 -9.202 1.00 95.62 346 VAL A O 1
ATOM 2705 N N . ASP A 1 347 ? -2.164 0.795 -9.195 1.00 96.56 347 ASP A N 1
ATOM 2706 C CA . ASP A 1 347 ? -2.014 0.136 -10.493 1.00 96.56 347 ASP A CA 1
ATOM 2707 C C . ASP A 1 347 ? -0.945 -0.956 -10.355 1.00 96.56 347 ASP A C 1
ATOM 2709 O O . ASP A 1 347 ? 0.264 -0.710 -10.354 1.00 96.56 347 ASP A O 1
ATOM 2713 N N . PHE A 1 348 ? -1.409 -2.180 -10.121 1.00 96.38 348 PHE A N 1
ATOM 2714 C CA . PHE A 1 348 ? -0.577 -3.365 -9.997 1.00 96.38 348 PHE A CA 1
ATOM 2715 C C . PHE A 1 348 ? -0.744 -4.214 -11.251 1.00 96.38 348 PHE A C 1
ATOM 2717 O O . PHE A 1 348 ? -1.845 -4.673 -11.547 1.00 96.38 348 PHE A O 1
ATOM 2724 N N . VAL A 1 349 ? 0.359 -4.504 -11.942 1.00 96.12 349 VAL A N 1
ATOM 2725 C CA . VAL A 1 349 ? 0.385 -5.407 -13.101 1.00 96.12 349 VAL A CA 1
ATOM 2726 C C . VAL A 1 349 ? 1.271 -6.608 -12.776 1.00 96.12 349 VAL A C 1
ATOM 2728 O O . VAL A 1 349 ? 2.483 -6.471 -12.621 1.00 96.12 349 VAL A O 1
ATOM 2731 N N . GLN A 1 350 ? 0.652 -7.786 -12.643 1.00 95.31 350 GLN A N 1
ATOM 2732 C CA . GLN A 1 350 ? 1.293 -9.065 -12.289 1.00 95.31 350 GLN A CA 1
ATOM 2733 C C . GLN A 1 350 ? 2.207 -9.032 -11.041 1.00 95.31 350 GLN A C 1
ATOM 2735 O O . GLN A 1 350 ? 3.180 -9.790 -10.959 1.00 95.31 350 GLN A O 1
ATOM 2740 N N . LYS A 1 351 ? 1.902 -8.176 -10.059 1.00 96.38 351 LYS A N 1
ATOM 2741 C CA . LYS A 1 351 ? 2.675 -8.042 -8.812 1.00 96.38 351 LYS A CA 1
ATOM 2742 C C . LYS A 1 351 ? 2.368 -9.169 -7.836 1.00 96.38 351 LYS A C 1
ATOM 2744 O O . LYS A 1 351 ? 1.248 -9.677 -7.819 1.00 96.38 351 LYS A O 1
ATOM 2749 N N . GLY A 1 352 ? 3.346 -9.562 -7.018 1.00 94.75 352 GLY A N 1
ATOM 2750 C CA . GLY A 1 352 ? 3.098 -10.529 -5.948 1.00 94.75 352 GLY A CA 1
ATOM 2751 C C . GLY A 1 352 ? 2.128 -9.939 -4.925 1.00 94.75 352 GLY A C 1
ATOM 2752 O O . GLY A 1 352 ? 2.260 -8.772 -4.560 1.00 94.75 352 GLY A O 1
ATOM 2753 N N . ILE A 1 353 ? 1.153 -10.713 -4.446 1.00 96.62 353 ILE A N 1
ATOM 2754 C CA . ILE A 1 353 ? 0.145 -10.188 -3.511 1.00 96.62 353 ILE A CA 1
ATOM 2755 C C . ILE A 1 353 ? 0.768 -9.648 -2.215 1.00 96.62 353 ILE A C 1
ATOM 2757 O O . ILE A 1 353 ? 0.335 -8.608 -1.734 1.00 96.62 353 ILE A O 1
ATOM 2761 N N . HIS A 1 354 ? 1.842 -10.264 -1.708 1.00 94.94 354 HIS A N 1
ATOM 2762 C CA . HIS A 1 354 ? 2.607 -9.724 -0.578 1.00 94.94 354 HIS A CA 1
ATOM 2763 C C . HIS A 1 354 ? 3.205 -8.335 -0.879 1.00 94.94 354 HIS A C 1
ATOM 2765 O O . HIS A 1 354 ? 3.128 -7.453 -0.030 1.00 94.94 354 HIS A O 1
ATOM 2771 N N . GLU A 1 355 ? 3.740 -8.107 -2.086 1.00 91.94 355 GLU A N 1
ATOM 2772 C CA . GLU A 1 355 ? 4.275 -6.798 -2.506 1.00 91.94 355 GLU A CA 1
ATOM 2773 C C . GLU A 1 355 ? 3.162 -5.744 -2.588 1.00 91.94 355 GLU A C 1
ATOM 2775 O O . GLU A 1 355 ? 3.319 -4.626 -2.102 1.00 91.94 355 GLU A O 1
ATOM 2780 N N . ALA A 1 356 ? 2.022 -6.111 -3.181 1.00 95.62 356 ALA A N 1
ATOM 2781 C CA . ALA A 1 356 ? 0.881 -5.220 -3.363 1.00 95.62 356 ALA A CA 1
ATOM 2782 C C . ALA A 1 356 ? 0.215 -4.837 -2.032 1.00 95.62 356 ALA A C 1
ATOM 2784 O O . ALA A 1 356 ? -0.052 -3.661 -1.789 1.00 95.62 356 ALA A O 1
ATOM 2785 N N . MET A 1 357 ? 0.003 -5.809 -1.140 1.00 96.06 357 MET A N 1
ATOM 2786 C CA . MET A 1 357 ? -0.508 -5.554 0.208 1.00 96.06 357 MET A CA 1
ATOM 2787 C C . MET A 1 357 ? 0.472 -4.698 1.015 1.00 96.06 357 MET A C 1
ATOM 2789 O O . MET A 1 357 ? 0.053 -3.740 1.656 1.00 96.06 357 MET A O 1
ATOM 2793 N N . HIS A 1 358 ? 1.778 -4.973 0.941 1.00 91.62 358 HIS A N 1
ATOM 2794 C CA . HIS A 1 358 ? 2.786 -4.151 1.611 1.00 91.62 358 HIS A CA 1
ATOM 2795 C C . HIS A 1 358 ? 2.799 -2.705 1.085 1.00 91.62 358 HIS A C 1
ATOM 2797 O O . HIS A 1 358 ? 2.882 -1.773 1.881 1.00 91.62 358 HIS A O 1
ATOM 2803 N N . TYR A 1 359 ? 2.627 -2.497 -0.226 1.00 91.75 359 TYR A N 1
ATOM 2804 C CA . TYR A 1 359 ? 2.473 -1.159 -0.805 1.00 91.75 359 TYR A CA 1
ATOM 2805 C C . TYR A 1 359 ? 1.228 -0.432 -0.270 1.00 91.75 359 TYR A C 1
ATOM 2807 O O . TYR A 1 359 ? 1.325 0.734 0.112 1.00 91.75 359 TYR A O 1
ATOM 2815 N N . ILE A 1 360 ? 0.075 -1.112 -0.193 1.00 94.19 360 ILE A N 1
ATOM 2816 C CA . ILE A 1 360 ? -1.152 -0.537 0.384 1.00 94.19 360 ILE A CA 1
ATOM 2817 C C . ILE A 1 360 ? -0.924 -0.179 1.857 1.00 94.19 360 ILE A C 1
ATOM 2819 O O . ILE A 1 360 ? -1.205 0.952 2.244 1.00 94.19 360 ILE A O 1
ATOM 2823 N N . ALA A 1 361 ? -0.361 -1.087 2.660 1.00 93.19 361 ALA A N 1
ATOM 2824 C CA . ALA A 1 361 ? -0.042 -0.840 4.068 1.00 93.19 361 ALA A CA 1
ATOM 2825 C C . ALA A 1 361 ? 0.846 0.406 4.243 1.00 93.19 361 ALA A C 1
ATOM 2827 O O . ALA A 1 361 ? 0.503 1.309 5.001 1.00 93.19 361 ALA A O 1
ATOM 2828 N N . LEU A 1 362 ? 1.937 0.511 3.473 1.00 84.19 362 LEU A N 1
ATOM 2829 C CA . LEU A 1 362 ? 2.848 1.662 3.503 1.00 84.19 362 LEU A CA 1
ATOM 2830 C C . LEU A 1 362 ? 2.175 2.980 3.093 1.00 84.19 362 LEU A C 1
ATOM 2832 O O . LEU A 1 362 ? 2.441 4.013 3.701 1.00 84.19 362 LEU A O 1
ATOM 2836 N N . ARG A 1 363 ? 1.310 2.969 2.070 1.00 84.50 363 ARG A N 1
ATOM 2837 C CA . ARG A 1 363 ? 0.598 4.175 1.603 1.00 84.50 363 ARG A CA 1
ATOM 2838 C C . ARG A 1 363 ? -0.470 4.670 2.582 1.00 84.50 363 ARG A C 1
ATOM 2840 O O . ARG A 1 363 ? -0.810 5.847 2.527 1.00 84.50 363 ARG A O 1
ATOM 2847 N N . THR A 1 364 ? -1.020 3.785 3.414 1.00 89.62 364 THR A N 1
ATOM 2848 C CA . THR A 1 364 ? -2.288 4.010 4.141 1.00 89.62 364 THR A CA 1
ATOM 2849 C C . THR A 1 364 ? -2.167 3.880 5.653 1.00 89.62 364 THR A C 1
ATOM 2851 O O . THR A 1 364 ? -3.097 4.225 6.370 1.00 89.62 364 THR A O 1
ATOM 2854 N N . GLY A 1 365 ? -1.037 3.387 6.165 1.00 87.00 365 GLY A N 1
ATOM 2855 C CA . GLY A 1 365 ? -0.828 3.144 7.595 1.00 87.00 365 GLY A CA 1
ATOM 2856 C C . GLY A 1 365 ? -1.585 1.937 8.156 1.00 87.00 365 GLY A C 1
ATOM 2857 O O . GLY A 1 365 ? -1.450 1.649 9.343 1.00 87.00 365 GLY A O 1
ATOM 2858 N N . LEU A 1 366 ? -2.363 1.219 7.336 1.00 92.75 366 LEU A N 1
ATOM 2859 C CA . LEU A 1 366 ? -3.100 0.032 7.768 1.00 92.75 366 LEU A CA 1
ATOM 2860 C C . LEU A 1 366 ? -2.145 -1.096 8.179 1.00 92.75 366 LEU A C 1
ATOM 2862 O O . LEU A 1 366 ? -1.256 -1.485 7.416 1.00 92.75 366 LEU A O 1
ATOM 2866 N N . GLN A 1 367 ? -2.369 -1.683 9.357 1.00 91.69 367 GLN A N 1
ATOM 2867 C CA . GLN A 1 367 ? -1.595 -2.832 9.823 1.00 91.69 367 GLN A CA 1
ATOM 2868 C C . GLN A 1 367 ? -2.133 -4.115 9.182 1.00 91.69 367 GLN A C 1
ATOM 2870 O O . GLN A 1 367 ? -3.105 -4.705 9.651 1.00 91.69 367 GLN A O 1
ATOM 2875 N N . LEU A 1 368 ? -1.508 -4.549 8.086 1.00 96.62 368 LEU A N 1
ATOM 2876 C CA . LEU A 1 368 ? -1.909 -5.759 7.365 1.00 96.62 368 LEU A CA 1
ATOM 2877 C C . LEU A 1 368 ? -1.104 -6.978 7.830 1.00 96.62 368 LEU A C 1
ATOM 2879 O O . LEU A 1 368 ? 0.123 -6.997 7.732 1.00 96.62 368 LEU A O 1
ATOM 2883 N N . VAL A 1 369 ? -1.799 -8.028 8.271 1.00 95.88 369 VAL A N 1
ATOM 2884 C CA . VAL A 1 369 ? -1.207 -9.323 8.639 1.00 95.88 369 VAL A CA 1
ATOM 2885 C C . VAL A 1 369 ? -1.648 -10.371 7.626 1.00 95.88 369 VAL A C 1
ATOM 2887 O O . VAL A 1 369 ? -2.826 -10.699 7.545 1.00 95.88 369 VAL A O 1
ATOM 2890 N N . ILE A 1 370 ? -0.712 -10.917 6.852 1.00 96.25 370 ILE A N 1
ATOM 2891 C CA . ILE A 1 370 ? -1.002 -11.954 5.852 1.00 96.25 370 ILE A CA 1
ATOM 2892 C C . ILE A 1 370 ? -0.670 -13.322 6.451 1.00 96.25 370 ILE A C 1
ATOM 2894 O O . ILE A 1 370 ? 0.490 -13.601 6.751 1.00 96.25 370 ILE A O 1
ATOM 2898 N N . GLU A 1 371 ? -1.677 -14.179 6.625 1.00 94.81 371 GLU A N 1
ATOM 2899 C CA . GLU A 1 371 ? -1.498 -15.544 7.121 1.00 94.81 371 GLU A CA 1
ATOM 2900 C C . GLU A 1 371 ? -1.413 -16.570 5.984 1.00 94.81 371 GLU A C 1
ATOM 2902 O O . GLU A 1 371 ? -2.349 -16.753 5.198 1.00 94.81 371 GLU A O 1
ATOM 2907 N N . GLY A 1 372 ? -0.309 -17.320 5.985 1.00 89.38 372 GLY A N 1
ATOM 2908 C CA . GLY A 1 372 ? -0.028 -18.396 5.037 1.00 89.38 372 GLY A CA 1
ATOM 2909 C C . GLY A 1 372 ? 0.812 -17.955 3.837 1.00 89.38 372 GLY A C 1
ATOM 2910 O O . GLY A 1 372 ? 1.067 -16.773 3.620 1.00 89.38 372 GLY A O 1
ATOM 2911 N N . GLU A 1 373 ? 1.254 -18.938 3.057 1.00 90.19 373 GLU A N 1
ATOM 2912 C CA . GLU A 1 373 ? 2.021 -18.725 1.827 1.00 90.19 373 GLU A CA 1
ATOM 2913 C C . GLU A 1 373 ? 1.054 -18.375 0.681 1.00 90.19 373 GLU A C 1
ATOM 2915 O O . GLU A 1 373 ? 0.260 -19.215 0.238 1.00 90.19 373 GLU A O 1
ATOM 2920 N N . LEU A 1 374 ? 1.087 -17.117 0.224 1.00 92.12 374 LEU A N 1
ATOM 2921 C CA . LEU A 1 374 ? 0.253 -16.611 -0.868 1.00 92.12 374 LEU A CA 1
ATOM 2922 C C . LEU A 1 374 ? 1.113 -16.208 -2.078 1.00 92.12 374 LEU A C 1
ATOM 2924 O O . LEU A 1 374 ? 1.308 -15.030 -2.360 1.00 92.12 374 LEU A O 1
ATOM 2928 N N . ASP A 1 375 ? 1.547 -17.182 -2.879 1.00 93.38 375 ASP A N 1
ATOM 2929 C CA . ASP A 1 375 ? 2.331 -16.951 -4.113 1.00 93.38 375 ASP A CA 1
ATOM 2930 C C . ASP A 1 375 ? 1.509 -16.380 -5.294 1.00 93.38 375 ASP A C 1
ATOM 2932 O O . ASP A 1 375 ? 1.882 -16.494 -6.465 1.00 93.38 375 ASP A O 1
ATOM 2936 N N . THR A 1 376 ? 0.343 -15.790 -5.023 1.00 94.69 376 THR A N 1
ATOM 2937 C CA . THR A 1 376 ? -0.575 -15.342 -6.078 1.00 94.69 376 THR A CA 1
ATOM 2938 C C . THR A 1 376 ? -0.127 -13.998 -6.644 1.00 94.69 376 THR A C 1
ATOM 2940 O O . THR A 1 376 ? 0.150 -13.055 -5.901 1.00 94.69 376 THR A O 1
ATOM 2943 N N . LYS A 1 377 ? -0.065 -13.902 -7.976 1.00 96.25 377 LYS A N 1
ATOM 2944 C CA . LYS A 1 377 ? 0.185 -12.642 -8.682 1.00 96.25 377 LYS A CA 1
ATOM 2945 C C . LYS A 1 377 ? -1.135 -11.963 -9.009 1.00 96.25 377 LYS A C 1
ATOM 2947 O O . LYS A 1 377 ? -1.992 -12.579 -9.638 1.00 96.25 377 LYS A O 1
ATOM 2952 N N . ILE A 1 378 ? -1.270 -10.697 -8.635 1.00 96.62 378 ILE A N 1
ATOM 2953 C CA . ILE A 1 378 ? -2.482 -9.913 -8.864 1.00 96.62 378 ILE A CA 1
ATOM 2954 C C . ILE A 1 378 ? -2.276 -8.887 -9.976 1.00 96.62 378 ILE A C 1
ATOM 2956 O O . ILE A 1 378 ? -1.170 -8.391 -10.205 1.00 96.62 378 ILE A O 1
ATOM 2960 N N . THR A 1 379 ? -3.363 -8.573 -10.675 1.00 96.12 379 THR A N 1
ATOM 2961 C CA . THR A 1 379 ? -3.458 -7.401 -11.546 1.00 96.12 379 THR A CA 1
ATOM 2962 C C . THR A 1 379 ? -4.700 -6.629 -11.130 1.00 96.12 379 THR A C 1
ATOM 2964 O O . THR A 1 379 ? -5.794 -7.186 -11.178 1.00 96.12 379 THR A O 1
ATOM 2967 N N . ILE A 1 380 ? -4.534 -5.393 -10.666 1.00 96.06 380 ILE A N 1
ATOM 2968 C CA . ILE A 1 380 ? -5.638 -4.537 -10.225 1.00 96.06 380 ILE A CA 1
ATOM 2969 C C . ILE A 1 380 ? -5.319 -3.092 -10.583 1.00 96.06 380 ILE A C 1
ATOM 2971 O O . ILE A 1 380 ? -4.189 -2.646 -10.392 1.00 96.06 380 ILE A O 1
ATOM 2975 N N . LYS A 1 381 ? -6.324 -2.367 -11.071 1.00 96.62 381 LYS A N 1
ATOM 2976 C CA . LYS A 1 381 ? -6.255 -0.923 -11.252 1.00 96.62 381 LYS A CA 1
ATOM 2977 C C . LYS A 1 381 ? -7.486 -0.291 -10.616 1.00 96.62 381 LYS A C 1
ATOM 2979 O O . LYS A 1 381 ? -8.604 -0.625 -10.999 1.00 96.62 381 LYS A O 1
ATOM 2984 N N . MET A 1 382 ? -7.277 0.580 -9.637 1.00 96.31 382 MET A N 1
ATOM 2985 C CA . MET A 1 382 ? -8.330 1.322 -8.940 1.00 96.31 382 MET A CA 1
ATOM 2986 C C . MET A 1 382 ? -7.832 2.745 -8.694 1.00 96.31 382 MET A C 1
ATOM 2988 O O . MET A 1 382 ? -6.704 2.930 -8.248 1.00 96.31 382 MET A O 1
ATOM 2992 N N . GLU A 1 383 ? -8.657 3.742 -8.996 1.00 96.25 383 GLU A N 1
ATOM 2993 C CA . GLU A 1 383 ? -8.321 5.164 -8.870 1.00 96.25 383 GLU A CA 1
ATOM 2994 C C . GLU A 1 383 ? -9.210 5.795 -7.791 1.00 96.25 383 GLU A C 1
ATOM 2996 O O . GLU A 1 383 ? -10.411 5.535 -7.763 1.00 96.25 383 GLU A O 1
ATOM 3001 N N . ASN A 1 384 ? -8.625 6.599 -6.895 1.00 93.69 384 ASN A N 1
ATOM 3002 C CA . ASN A 1 384 ? -9.315 7.274 -5.782 1.00 93.69 384 ASN A CA 1
ATOM 3003 C C . ASN A 1 384 ? -10.193 6.356 -4.893 1.00 93.69 384 ASN A C 1
ATOM 3005 O O . ASN A 1 384 ? -11.207 6.791 -4.347 1.00 93.69 384 ASN A O 1
ATOM 3009 N N . ALA A 1 385 ? -9.810 5.090 -4.725 1.00 95.81 385 ALA A N 1
ATOM 3010 C CA . ALA A 1 385 ? -10.555 4.109 -3.938 1.00 95.81 385 ALA A CA 1
ATOM 3011 C C . ALA A 1 385 ? -10.111 4.113 -2.469 1.00 95.81 385 ALA A C 1
ATOM 3013 O O . ALA A 1 385 ? -8.925 4.274 -2.177 1.00 95.81 385 ALA A O 1
ATOM 3014 N N . LYS A 1 386 ? -11.032 3.888 -1.522 1.00 96.19 386 LYS A N 1
ATOM 3015 C CA . LYS A 1 386 ? -10.648 3.767 -0.109 1.00 96.19 386 LYS A CA 1
ATOM 3016 C C . LYS A 1 386 ? -9.767 2.528 0.104 1.00 96.19 386 LYS A C 1
ATOM 3018 O O . LYS A 1 386 ? -10.065 1.474 -0.464 1.00 96.19 386 LYS A O 1
ATOM 3023 N N . PRO A 1 387 ? -8.743 2.594 0.970 1.00 95.81 387 PRO A N 1
ATOM 3024 C CA . PRO A 1 387 ? -7.842 1.476 1.244 1.00 95.81 387 PRO A CA 1
ATOM 3025 C C . PRO A 1 387 ? -8.547 0.160 1.592 1.00 95.81 387 PRO A C 1
ATOM 3027 O O . PRO A 1 387 ? -8.226 -0.878 1.015 1.00 95.81 387 PRO A O 1
ATOM 3030 N N . ARG A 1 388 ? -9.557 0.199 2.474 1.00 96.06 388 ARG A N 1
ATOM 3031 C CA . ARG A 1 388 ? -10.342 -0.991 2.853 1.00 96.06 388 ARG A CA 1
ATOM 3032 C C . ARG A 1 388 ? -11.091 -1.605 1.663 1.00 96.06 388 ARG A C 1
ATOM 3034 O O . ARG A 1 388 ? -11.141 -2.827 1.552 1.00 96.06 388 ARG A O 1
ATOM 3041 N N . ASP A 1 389 ? -11.602 -0.791 0.742 1.00 96.44 389 ASP A N 1
ATOM 3042 C CA . ASP A 1 389 ? -12.324 -1.271 -0.444 1.00 96.44 389 ASP A CA 1
ATOM 3043 C C . ASP A 1 389 ? -11.373 -1.910 -1.466 1.00 96.44 389 ASP A C 1
ATOM 3045 O O . ASP A 1 389 ? -11.682 -2.964 -2.025 1.00 96.44 389 ASP A O 1
ATOM 3049 N N . VAL A 1 390 ? -10.168 -1.349 -1.637 1.00 97.00 390 VAL A N 1
ATOM 3050 C CA . VAL A 1 390 ? -9.091 -1.972 -2.430 1.00 97.00 390 VAL A CA 1
ATOM 3051 C C . VAL A 1 390 ? -8.715 -3.341 -1.850 1.00 97.00 390 VAL A C 1
ATOM 3053 O O . VAL A 1 390 ? -8.618 -4.323 -2.588 1.00 97.00 390 VAL A O 1
ATOM 3056 N N . LEU A 1 391 ? -8.553 -3.442 -0.526 1.00 97.19 391 LEU A N 1
ATOM 3057 C CA . LEU A 1 391 ? -8.246 -4.710 0.146 1.00 97.19 391 LEU A CA 1
ATOM 3058 C C . LEU A 1 391 ? -9.374 -5.735 -0.027 1.00 97.19 391 LEU A C 1
ATOM 3060 O O . LEU A 1 391 ? -9.097 -6.877 -0.399 1.00 97.19 391 LEU A O 1
ATOM 3064 N N . ARG A 1 392 ? -10.640 -5.334 0.154 1.00 96.38 392 ARG A N 1
ATOM 3065 C CA . ARG A 1 392 ? -11.821 -6.188 -0.083 1.00 96.38 392 ARG A CA 1
ATOM 3066 C C . ARG A 1 392 ? -11.891 -6.682 -1.528 1.00 96.38 392 ARG A C 1
ATOM 3068 O O . ARG A 1 392 ? -12.149 -7.869 -1.745 1.00 96.38 392 ARG A O 1
ATOM 3075 N N . ALA A 1 393 ? -11.601 -5.823 -2.507 1.00 95.75 393 ALA A N 1
ATOM 3076 C CA . ALA A 1 393 ? -11.555 -6.196 -3.920 1.00 95.75 393 ALA A CA 1
ATOM 3077 C C . ALA A 1 393 ? -10.457 -7.238 -4.204 1.00 95.75 393 ALA A C 1
ATOM 3079 O O . ALA A 1 393 ? -10.736 -8.270 -4.819 1.00 95.75 393 ALA A O 1
ATOM 3080 N N . ILE A 1 394 ? -9.234 -7.030 -3.694 1.00 96.25 394 ILE A N 1
ATOM 3081 C CA . ILE A 1 394 ? -8.138 -8.004 -3.838 1.00 96.25 394 ILE A CA 1
ATOM 3082 C C . ILE A 1 394 ? -8.494 -9.330 -3.148 1.00 96.25 394 ILE A C 1
ATOM 3084 O O . ILE A 1 394 ? -8.262 -10.393 -3.725 1.00 96.25 394 ILE A O 1
ATOM 3088 N N . CYS A 1 395 ? -9.085 -9.298 -1.950 1.00 96.00 395 CYS A N 1
ATOM 3089 C CA . CYS A 1 395 ? -9.482 -10.512 -1.234 1.00 96.00 395 CYS A CA 1
ATOM 3090 C C . CYS A 1 395 ? -10.519 -11.320 -2.010 1.00 96.00 395 CYS A C 1
ATOM 3092 O O . CYS A 1 395 ? -10.315 -12.508 -2.264 1.00 96.00 395 CYS A O 1
ATOM 3094 N N . THR A 1 396 ? -11.588 -10.653 -2.448 1.00 93.69 396 THR A N 1
ATOM 3095 C CA . THR A 1 396 ? -12.694 -11.263 -3.194 1.00 93.69 396 THR A CA 1
ATOM 3096 C C . THR A 1 396 ? -12.201 -11.884 -4.501 1.00 93.69 396 THR A C 1
ATOM 3098 O O . THR A 1 396 ? -12.529 -13.031 -4.799 1.00 93.69 396 THR A O 1
ATOM 3101 N N . ALA A 1 397 ? -11.340 -11.179 -5.244 1.00 93.50 397 ALA A N 1
ATOM 3102 C CA . ALA A 1 397 ? -10.779 -11.667 -6.505 1.00 93.50 397 ALA A CA 1
ATOM 3103 C C . ALA A 1 397 ? -9.858 -12.895 -6.349 1.00 93.50 397 ALA A C 1
ATOM 3105 O O . ALA A 1 397 ? -9.701 -13.660 -7.299 1.00 93.50 397 ALA A O 1
ATOM 3106 N N . ASN A 1 398 ? -9.253 -13.097 -5.171 1.00 93.81 398 ASN A N 1
ATOM 3107 C CA . ASN A 1 398 ? -8.270 -14.160 -4.918 1.00 93.81 398 ASN A CA 1
ATOM 3108 C C . ASN A 1 398 ? -8.764 -15.244 -3.937 1.00 93.81 398 ASN A C 1
ATOM 3110 O O . ASN A 1 398 ? -7.986 -16.113 -3.544 1.00 93.81 398 ASN A O 1
ATOM 3114 N N . GLY A 1 399 ? -10.040 -15.217 -3.532 1.00 92.12 399 GLY A N 1
ATOM 3115 C CA . GLY A 1 399 ? -10.602 -16.186 -2.581 1.00 92.12 399 GLY A CA 1
ATOM 3116 C C . GLY A 1 399 ? -9.989 -16.101 -1.177 1.00 92.12 399 GLY A C 1
ATOM 3117 O O . GLY A 1 399 ? -9.847 -17.118 -0.496 1.00 92.12 399 GLY A O 1
ATOM 3118 N N . LEU A 1 400 ? -9.584 -14.903 -0.753 1.00 95.25 400 LEU A N 1
ATOM 3119 C CA . LEU A 1 400 ? -9.079 -14.644 0.594 1.00 95.25 400 LEU A CA 1
ATOM 3120 C C . LEU A 1 400 ? -10.208 -14.168 1.505 1.00 95.25 400 LEU A C 1
ATOM 3122 O O . LEU A 1 400 ? -11.137 -13.494 1.065 1.00 95.25 400 LEU A O 1
ATOM 3126 N N . VAL A 1 401 ? -10.092 -14.488 2.790 1.00 94.50 401 VAL A N 1
ATOM 3127 C CA . VAL A 1 401 ? -10.966 -13.965 3.840 1.00 94.50 401 VAL A CA 1
ATOM 3128 C C . VAL A 1 401 ? -10.229 -12.833 4.542 1.00 94.50 401 VAL A C 1
ATOM 3130 O O . VAL A 1 401 ? -9.110 -13.018 5.026 1.00 94.50 401 VAL A O 1
ATOM 3133 N N . MET A 1 402 ? -10.869 -11.669 4.589 1.00 96.00 402 MET A N 1
ATOM 3134 C CA . MET A 1 402 ? -10.405 -10.505 5.331 1.00 96.00 402 MET A CA 1
ATOM 3135 C C . MET A 1 402 ? -11.112 -10.470 6.687 1.00 96.00 402 MET A C 1
ATOM 3137 O O . MET A 1 402 ? -12.333 -10.592 6.743 1.00 96.00 402 MET A O 1
ATOM 3141 N N . ILE A 1 403 ? -10.352 -10.320 7.768 1.00 95.25 403 ILE A N 1
ATOM 3142 C CA . ILE A 1 403 ? -10.864 -10.194 9.135 1.00 95.25 403 ILE A CA 1
ATOM 3143 C C . ILE A 1 403 ? -10.365 -8.857 9.681 1.00 95.25 403 ILE A C 1
ATOM 3145 O O . ILE A 1 403 ? -9.158 -8.645 9.778 1.00 95.25 403 ILE A O 1
ATOM 3149 N N . GLU A 1 404 ? -11.286 -7.954 10.006 1.00 95.62 404 GLU A N 1
ATOM 3150 C CA . GLU A 1 404 ? -10.981 -6.646 10.596 1.00 95.62 404 GLU A CA 1
ATOM 3151 C C . GLU A 1 404 ? -11.004 -6.780 12.133 1.00 95.62 404 GLU A C 1
ATOM 3153 O O . GLU A 1 404 ? -12.058 -7.034 12.713 1.00 95.62 404 GLU A O 1
ATOM 3158 N N . ASP A 1 405 ? -9.848 -6.637 12.792 1.00 90.38 405 ASP A N 1
ATOM 3159 C CA . ASP A 1 405 ? -9.688 -6.662 14.256 1.00 90.38 405 ASP A CA 1
ATOM 3160 C C . ASP A 1 405 ? -9.133 -5.304 14.727 1.00 90.38 405 ASP A C 1
ATOM 3162 O O . ASP A 1 405 ? -7.931 -5.099 14.923 1.00 90.38 405 ASP A O 1
ATOM 3166 N N . GLY A 1 406 ? -10.034 -4.319 14.804 1.00 88.25 406 GLY A N 1
ATOM 3167 C CA . GLY A 1 406 ? -9.695 -2.922 15.081 1.00 88.25 406 GLY A CA 1
ATOM 3168 C C . GLY A 1 406 ? -8.892 -2.281 13.944 1.00 88.25 40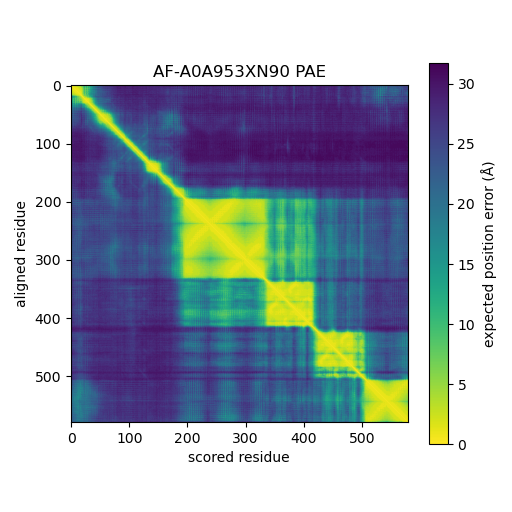6 GLY A C 1
ATOM 3169 O O . GLY A 1 406 ? -9.387 -2.148 12.822 1.00 88.25 406 GLY A O 1
ATOM 3170 N N . ASP A 1 407 ? -7.657 -1.880 14.250 1.00 84.56 407 ASP A N 1
ATOM 3171 C CA . ASP A 1 407 ? -6.713 -1.275 13.297 1.00 84.56 407 ASP A CA 1
ATOM 3172 C C . ASP A 1 407 ? -5.879 -2.325 12.532 1.00 84.56 407 ASP A C 1
ATOM 3174 O O . ASP A 1 407 ? -5.136 -1.982 11.607 1.00 84.56 407 ASP A O 1
ATOM 3178 N N . VAL A 1 408 ? -5.998 -3.606 12.907 1.00 91.81 408 VAL A N 1
ATOM 3179 C CA . VAL A 1 408 ? -5.303 -4.729 12.268 1.00 91.81 408 VAL A CA 1
ATOM 3180 C C . VAL A 1 408 ? -6.247 -5.435 11.300 1.00 91.81 408 VAL A C 1
ATOM 3182 O O . VAL A 1 408 ? -7.339 -5.863 11.669 1.00 91.81 408 VAL A O 1
ATOM 3185 N N . ILE A 1 409 ? -5.812 -5.607 10.054 1.00 96.69 409 ILE A N 1
ATOM 3186 C CA . ILE A 1 409 ? -6.547 -6.362 9.035 1.00 96.69 409 ILE A CA 1
ATOM 3187 C C . ILE A 1 409 ? -5.793 -7.661 8.769 1.00 96.69 409 ILE A C 1
ATOM 3189 O O . ILE A 1 409 ? -4.674 -7.657 8.250 1.00 96.69 409 ILE A O 1
ATOM 3193 N N . ILE A 1 410 ? -6.415 -8.786 9.116 1.00 95.62 410 ILE A N 1
ATOM 3194 C CA . ILE A 1 410 ? -5.840 -10.117 8.943 1.00 95.62 410 ILE A CA 1
ATOM 3195 C C . ILE A 1 410 ? -6.380 -10.736 7.651 1.00 95.62 410 ILE A C 1
ATOM 3197 O O . ILE A 1 410 ? -7.580 -10.954 7.486 1.00 95.62 410 ILE A O 1
ATOM 3201 N N . LEU A 1 411 ? -5.469 -11.033 6.734 1.00 95.88 411 LEU A N 1
ATOM 3202 C CA . LEU A 1 411 ? -5.717 -11.588 5.411 1.00 95.88 411 LEU A CA 1
ATOM 3203 C C . LEU A 1 411 ? -5.374 -13.076 5.444 1.00 95.88 411 LEU A C 1
ATOM 3205 O O . LEU A 1 411 ? -4.201 -13.442 5.520 1.00 95.88 411 LEU A O 1
ATOM 3209 N N . LYS A 1 412 ? -6.384 -13.945 5.396 1.00 94.19 412 LYS A N 1
ATOM 3210 C CA . LYS A 1 412 ? -6.201 -15.402 5.433 1.00 94.19 412 LYS A CA 1
ATOM 3211 C C . LYS A 1 412 ? -6.571 -16.011 4.092 1.00 94.19 412 LYS A C 1
ATOM 3213 O O . LYS A 1 412 ? -7.534 -15.584 3.453 1.00 94.19 412 LYS A O 1
ATOM 3218 N N . LYS A 1 413 ? -5.870 -17.070 3.682 1.00 92.94 413 LYS A N 1
ATOM 3219 C CA . LYS A 1 413 ? -6.370 -17.937 2.606 1.00 92.94 413 LYS A CA 1
ATOM 3220 C C . LYS A 1 413 ? -7.755 -18.443 3.006 1.00 92.94 413 LYS A C 1
ATOM 3222 O O . LYS A 1 413 ? -7.882 -19.088 4.048 1.00 92.94 413 LYS A O 1
ATOM 3227 N N . GLY A 1 414 ? -8.781 -18.153 2.203 1.00 84.19 414 GLY A N 1
ATOM 3228 C CA . GLY A 1 414 ? -10.103 -18.713 2.442 1.00 84.19 414 GLY A CA 1
ATOM 3229 C C . GLY A 1 414 ? -9.997 -20.233 2.475 1.00 84.19 414 GLY A C 1
ATOM 3230 O O . GLY A 1 414 ? -9.296 -20.826 1.648 1.00 84.19 414 GLY A O 1
ATOM 3231 N N . ALA A 1 415 ? -10.647 -20.869 3.453 1.00 70.44 415 ALA A N 1
ATOM 3232 C CA . ALA A 1 415 ? -10.751 -22.320 3.463 1.00 70.44 415 ALA A CA 1
ATOM 3233 C C . ALA A 1 415 ? -11.352 -22.736 2.115 1.00 70.44 415 ALA A C 1
ATOM 3235 O O . ALA A 1 415 ? -12.445 -22.293 1.769 1.00 70.44 415 ALA A O 1
ATOM 3236 N N . GLY A 1 416 ? -10.591 -23.514 1.339 1.00 50.81 416 GLY A N 1
ATOM 3237 C CA . GLY A 1 416 ? -10.799 -23.747 -0.094 1.00 50.81 416 GLY A CA 1
ATOM 3238 C C . GLY A 1 416 ? -12.022 -24.589 -0.458 1.00 50.81 416 GLY A C 1
ATOM 3239 O O . GLY A 1 416 ? -11.986 -25.304 -1.451 1.00 50.81 416 GLY A O 1
ATOM 3240 N N . GLU A 1 417 ? -13.102 -24.492 0.313 1.00 44.66 417 GLU A N 1
ATOM 3241 C CA . GLU A 1 417 ? -14.454 -24.827 -0.117 1.00 44.66 417 GLU A CA 1
ATOM 3242 C C . GLU A 1 417 ? -15.104 -23.625 -0.822 1.00 44.66 417 GLU A C 1
ATOM 3244 O O . GLU A 1 417 ? -16.284 -23.322 -0.640 1.00 44.66 417 GLU A O 1
ATOM 3249 N N . THR A 1 418 ? -14.390 -23.069 -1.809 1.00 45.72 418 THR A N 1
ATOM 3250 C CA . THR A 1 418 ? -15.019 -22.803 -3.110 1.00 45.72 418 THR A CA 1
ATOM 3251 C C . THR A 1 418 ? -15.439 -24.137 -3.730 1.00 45.72 418 THR A C 1
ATOM 3253 O O . THR A 1 418 ? -14.991 -24.550 -4.800 1.00 45.72 418 THR A O 1
ATOM 3256 N N . SER A 1 419 ? -16.370 -24.808 -3.050 1.00 42.09 419 SER A N 1
ATOM 3257 C CA . SER A 1 419 ? -17.297 -25.680 -3.727 1.00 42.09 419 SER A CA 1
ATOM 3258 C C . SER A 1 419 ? -17.947 -24.811 -4.800 1.00 42.09 419 SER A C 1
ATOM 3260 O O . SER A 1 419 ? -18.714 -23.889 -4.520 1.00 42.09 419 SER A O 1
ATOM 3262 N N . THR A 1 420 ? -17.634 -25.103 -6.064 1.00 44.06 420 THR A N 1
ATOM 3263 C CA . THR A 1 420 ? -18.673 -25.005 -7.086 1.00 44.06 420 THR A CA 1
ATOM 3264 C C . THR A 1 420 ? -19.876 -25.701 -6.462 1.00 44.06 420 THR A C 1
ATOM 3266 O O . THR A 1 420 ? -19.715 -26.882 -6.127 1.00 44.06 420 THR A O 1
ATOM 3269 N N . PRO A 1 421 ? -20.990 -24.996 -6.183 1.00 46.25 421 PRO A N 1
ATOM 3270 C CA . PRO A 1 421 ? -22.054 -25.557 -5.369 1.00 46.25 421 PRO A CA 1
ATOM 3271 C C . PRO A 1 421 ? -22.430 -26.893 -5.985 1.00 46.25 421 PRO A C 1
ATOM 3273 O O . PRO A 1 421 ? -22.671 -26.961 -7.196 1.00 46.25 421 PRO A O 1
ATOM 3276 N N . ASP A 1 422 ? -22.402 -27.958 -5.182 1.00 45.84 422 ASP A N 1
ATOM 3277 C CA . ASP A 1 422 ? -22.873 -29.253 -5.644 1.00 45.84 422 ASP A CA 1
ATOM 3278 C C . ASP A 1 422 ? -24.374 -29.074 -5.867 1.00 45.84 422 ASP A C 1
ATOM 3280 O O . ASP A 1 422 ? -25.175 -29.158 -4.941 1.00 45.84 422 ASP A O 1
ATOM 3284 N N . ARG A 1 423 ? -24.746 -28.725 -7.106 1.00 52.25 423 ARG A N 1
ATOM 3285 C CA . ARG A 1 423 ? -26.113 -28.378 -7.536 1.00 52.25 423 ARG A CA 1
ATOM 3286 C C . ARG A 1 423 ? -27.092 -29.558 -7.401 1.00 52.25 423 ARG A C 1
ATOM 3288 O O . ARG A 1 423 ? -28.240 -29.444 -7.809 1.00 52.25 423 ARG A O 1
ATOM 3295 N N . ASN A 1 424 ? -26.632 -30.674 -6.832 1.00 53.94 424 ASN A N 1
ATOM 3296 C CA . ASN A 1 424 ? -27.418 -31.811 -6.368 1.00 53.94 424 ASN A CA 1
ATOM 3297 C C . ASN A 1 424 ? -27.732 -31.765 -4.859 1.00 53.94 424 ASN A C 1
ATOM 3299 O O . ASN A 1 424 ? -28.256 -32.744 -4.323 1.00 53.94 424 ASN A O 1
ATOM 3303 N N . ALA A 1 425 ? -27.416 -30.673 -4.154 1.00 68.31 425 ALA A N 1
ATOM 3304 C CA . ALA A 1 425 ? -28.004 -30.397 -2.850 1.00 68.31 425 ALA A CA 1
ATOM 3305 C C . ALA A 1 425 ? -29.533 -30.368 -3.011 1.00 68.31 425 ALA A C 1
ATOM 3307 O O . ALA A 1 425 ? -30.083 -29.528 -3.716 1.00 68.31 425 ALA A O 1
ATOM 3308 N N . ASP A 1 426 ? -30.197 -31.358 -2.420 1.00 82.31 426 ASP A N 1
ATOM 3309 C CA . ASP A 1 426 ? -31.649 -31.506 -2.462 1.00 82.31 426 ASP A CA 1
ATOM 3310 C C . ASP A 1 426 ? -32.298 -30.358 -1.660 1.00 82.31 426 ASP A C 1
ATOM 3312 O O . ASP A 1 426 ? -32.098 -30.305 -0.440 1.00 82.31 426 ASP A O 1
ATOM 3316 N N . PRO A 1 427 ? -33.075 -29.453 -2.293 1.00 85.19 427 PRO A N 1
ATOM 3317 C CA . PRO A 1 427 ? -33.645 -28.281 -1.626 1.00 85.19 427 PRO A CA 1
ATOM 3318 C C . PRO A 1 427 ? -34.708 -28.635 -0.574 1.00 85.19 427 PRO A C 1
ATOM 3320 O O . PRO A 1 427 ? -35.074 -27.786 0.242 1.00 85.19 427 PRO A O 1
ATOM 3323 N N . ASP A 1 428 ? -35.194 -29.882 -0.557 1.00 87.25 428 ASP A N 1
ATOM 3324 C CA . ASP A 1 428 ? -36.083 -30.411 0.477 1.00 87.25 428 ASP A CA 1
ATOM 3325 C C . ASP A 1 428 ? -35.335 -31.059 1.658 1.00 87.25 428 ASP A C 1
ATOM 3327 O O . ASP A 1 428 ? -35.961 -31.379 2.679 1.00 87.25 428 ASP A O 1
ATOM 3331 N N . LYS A 1 429 ? -34.010 -31.242 1.564 1.00 91.75 429 LYS A N 1
ATOM 3332 C CA . LYS A 1 429 ? -33.198 -31.845 2.626 1.00 91.75 429 LYS A CA 1
ATOM 3333 C C . LYS A 1 429 ? -33.081 -30.883 3.817 1.00 91.75 429 LYS A C 1
ATOM 3335 O O . LYS A 1 429 ? -32.584 -29.770 3.654 1.00 91.75 429 LYS A O 1
ATOM 3340 N N . PRO A 1 430 ? -33.476 -31.293 5.038 1.00 92.25 430 PRO A N 1
ATOM 3341 C CA . PRO A 1 430 ? -33.404 -30.410 6.195 1.00 92.25 430 PRO A CA 1
ATOM 3342 C C . PRO A 1 430 ? -31.963 -30.028 6.542 1.00 92.25 430 PRO A C 1
ATOM 3344 O O . PRO A 1 430 ? -31.105 -30.905 6.681 1.00 92.25 430 PRO A O 1
ATOM 3347 N N . ILE A 1 431 ? -31.726 -28.735 6.754 1.00 93.06 431 ILE A N 1
ATOM 3348 C CA . ILE A 1 431 ? -30.443 -28.195 7.211 1.00 93.06 431 ILE A CA 1
ATOM 3349 C C . ILE A 1 431 ? -30.541 -27.731 8.671 1.00 93.06 431 ILE A C 1
ATOM 3351 O O . ILE A 1 431 ? -31.628 -27.575 9.234 1.00 93.06 431 ILE A O 1
ATOM 3355 N N . SER A 1 432 ? -29.384 -27.549 9.301 1.00 93.06 432 SER A N 1
ATOM 3356 C CA . SER A 1 432 ? -29.261 -26.906 10.610 1.00 93.06 432 SER A CA 1
ATOM 3357 C C . SER A 1 432 ? -28.354 -25.693 10.457 1.00 93.06 432 SER A C 1
ATOM 3359 O O . SER A 1 432 ? -27.276 -25.802 9.870 1.00 93.06 432 SER A O 1
ATOM 3361 N N . VAL A 1 433 ? -28.800 -24.558 10.980 1.00 93.56 433 VAL A N 1
ATOM 3362 C CA . VAL A 1 433 ? -28.148 -23.255 10.847 1.00 93.56 433 VAL A CA 1
ATOM 3363 C C . VAL A 1 433 ? -28.111 -22.561 12.204 1.00 93.56 433 VAL A C 1
ATOM 3365 O O . VAL A 1 433 ? -29.017 -22.723 13.022 1.00 93.56 433 VAL A O 1
ATOM 3368 N N . ASN A 1 434 ? -27.035 -21.827 12.465 1.00 94.25 434 ASN A N 1
ATOM 3369 C CA . ASN A 1 434 ? -26.847 -21.080 13.701 1.00 94.25 434 ASN A CA 1
ATOM 3370 C C . ASN A 1 434 ? -26.084 -19.799 13.369 1.00 94.25 434 ASN A C 1
ATOM 3372 O O . ASN A 1 434 ? -24.857 -19.818 13.286 1.00 94.25 434 ASN A O 1
ATOM 3376 N N . TYR A 1 435 ? -26.837 -18.732 13.141 1.00 95.12 435 TYR A N 1
ATOM 3377 C CA . TYR A 1 435 ? -26.351 -17.397 12.831 1.00 95.12 435 TYR A CA 1
ATOM 3378 C C . TYR A 1 435 ? -26.387 -16.548 14.102 1.00 95.12 435 TYR A C 1
ATOM 3380 O O . TYR A 1 435 ? -27.345 -16.619 14.877 1.00 95.12 435 TYR A O 1
ATOM 3388 N N . GLN A 1 436 ? -25.324 -15.784 14.331 1.00 92.06 436 GLN A N 1
ATOM 3389 C CA . GLN A 1 436 ? -25.199 -14.824 15.424 1.00 92.06 436 GLN A CA 1
ATOM 3390 C C . GLN A 1 436 ? -24.669 -13.532 14.811 1.00 92.06 436 GLN A C 1
ATOM 3392 O O . GLN A 1 436 ? -23.551 -13.526 14.306 1.00 92.06 436 GLN A O 1
ATOM 3397 N N . ASP A 1 437 ? -25.516 -12.506 14.804 1.00 91.69 437 ASP A N 1
ATOM 3398 C CA . ASP A 1 437 ? -25.282 -11.166 14.259 1.00 91.69 437 ASP A CA 1
ATOM 3399 C C . ASP A 1 437 ? -24.652 -11.168 12.849 1.00 91.69 437 ASP A C 1
ATOM 3401 O O . ASP A 1 437 ? -23.767 -10.376 12.538 1.00 91.69 437 ASP A O 1
ATOM 3405 N N . MET A 1 438 ? -25.122 -12.082 11.991 1.00 90.62 438 MET A N 1
ATOM 3406 C CA . MET A 1 438 ? -24.690 -12.212 10.594 1.00 90.62 438 MET A CA 1
ATOM 3407 C C . MET A 1 438 ? -25.634 -11.428 9.682 1.00 90.62 438 MET A C 1
ATOM 3409 O O . MET A 1 438 ? -26.843 -11.445 9.907 1.00 90.62 438 MET A O 1
ATOM 3413 N N . LEU A 1 439 ? -25.108 -10.762 8.655 1.00 91.06 439 LEU A N 1
ATOM 3414 C CA . LEU A 1 439 ? -25.920 -9.959 7.739 1.00 91.06 439 LEU A CA 1
ATOM 3415 C C . LEU A 1 439 ? -26.946 -10.823 6.987 1.00 91.06 439 LEU A C 1
ATOM 3417 O O . LEU A 1 439 ? -26.656 -11.957 6.599 1.00 91.06 439 LEU A O 1
ATOM 3421 N N . LEU A 1 440 ? -28.147 -10.290 6.762 1.00 91.81 440 LEU A N 1
ATOM 3422 C CA . LEU A 1 440 ? -29.234 -10.965 6.052 1.00 91.81 440 LEU A CA 1
ATOM 3423 C C . LEU A 1 440 ? -28.794 -11.452 4.660 1.00 91.81 440 LEU A C 1
ATOM 3425 O O . LEU A 1 440 ? -29.103 -12.584 4.280 1.00 91.81 440 LEU A O 1
ATOM 3429 N N . SER A 1 441 ? -28.013 -10.658 3.924 1.00 90.44 441 SER A N 1
ATOM 3430 C CA . SER A 1 441 ? -27.461 -11.052 2.621 1.00 90.44 441 SER A CA 1
ATOM 3431 C C . SER A 1 441 ? -26.516 -12.261 2.711 1.00 90.44 441 SER A C 1
ATOM 3433 O O . SER A 1 441 ? -26.598 -13.183 1.891 1.00 90.44 441 SER A O 1
ATOM 3435 N N . GLU A 1 442 ? -25.664 -12.307 3.738 1.00 91.06 442 GLU A N 1
ATOM 3436 C CA . GLU A 1 442 ? -24.741 -13.412 4.010 1.00 91.06 442 GLU A CA 1
ATOM 3437 C C . GLU A 1 442 ? -25.495 -14.675 4.433 1.00 91.06 442 GLU A C 1
ATOM 3439 O O . GLU A 1 442 ? -25.189 -15.767 3.946 1.00 91.06 442 GLU A O 1
ATOM 3444 N N . VAL A 1 443 ? -26.521 -14.525 5.276 1.00 93.50 443 VAL A N 1
ATOM 3445 C CA . VAL A 1 443 ? -27.410 -15.610 5.707 1.00 93.50 443 VAL A CA 1
ATOM 3446 C C . VAL A 1 443 ? -28.154 -16.214 4.516 1.00 93.50 443 VAL A C 1
ATOM 3448 O O . VAL A 1 443 ? -28.125 -17.433 4.334 1.00 93.50 443 VAL A O 1
ATOM 3451 N N . LEU A 1 444 ? -28.768 -15.392 3.658 1.00 93.31 444 LEU A N 1
ATOM 3452 C CA . LEU A 1 444 ? -29.442 -15.861 2.442 1.00 93.31 444 LEU A CA 1
ATOM 3453 C C . LEU A 1 444 ? -28.463 -16.574 1.496 1.00 93.31 444 LEU A C 1
ATOM 3455 O O . LEU A 1 444 ? -28.792 -17.633 0.955 1.00 93.31 444 LEU A O 1
ATOM 3459 N N . MET A 1 445 ? -27.238 -16.062 1.344 1.00 91.56 445 MET A N 1
ATOM 3460 C CA . MET A 1 445 ? -26.212 -16.702 0.517 1.00 91.56 445 MET A CA 1
ATOM 3461 C C . MET A 1 445 ? -25.689 -18.023 1.117 1.00 91.56 445 MET A C 1
ATOM 3463 O O . MET A 1 445 ? -25.425 -18.966 0.368 1.00 91.56 445 MET A O 1
ATOM 3467 N N . ASP A 1 446 ? -25.544 -18.141 2.439 1.00 92.12 446 ASP A N 1
ATOM 3468 C CA . ASP A 1 446 ? -25.184 -19.402 3.107 1.00 92.12 446 ASP A CA 1
ATOM 3469 C C . ASP A 1 446 ? -26.313 -20.442 2.996 1.00 92.12 446 ASP A C 1
ATOM 3471 O O . ASP A 1 446 ? -26.048 -21.607 2.684 1.00 92.12 446 ASP A O 1
ATOM 3475 N N . ILE A 1 447 ? -27.579 -20.027 3.135 1.00 92.62 447 ILE A N 1
ATOM 3476 C CA . ILE A 1 447 ? -28.742 -20.892 2.889 1.00 92.62 447 ILE A CA 1
ATOM 3477 C C . ILE A 1 447 ? -28.741 -21.378 1.435 1.00 92.62 447 ILE A C 1
ATOM 3479 O O . ILE A 1 447 ? -28.850 -22.586 1.213 1.00 92.62 447 ILE A O 1
ATOM 3483 N N . ALA A 1 448 ? -28.565 -20.491 0.450 1.00 91.00 448 ALA A N 1
ATOM 3484 C CA . ALA A 1 448 ? -28.482 -20.851 -0.969 1.00 91.00 448 ALA A CA 1
ATOM 3485 C C . ALA A 1 448 ? -27.376 -21.892 -1.225 1.00 91.00 448 ALA A C 1
ATOM 3487 O O . ALA A 1 448 ? -27.635 -22.963 -1.779 1.00 91.00 448 ALA A O 1
ATOM 3488 N N . LYS A 1 449 ? -26.159 -21.640 -0.717 1.00 87.00 449 LYS A N 1
ATOM 3489 C CA . LYS A 1 449 ? -25.006 -22.554 -0.828 1.00 87.00 449 LYS A CA 1
ATOM 3490 C C . LYS A 1 449 ? -25.272 -23.933 -0.216 1.00 87.00 449 LYS A C 1
ATOM 3492 O O . LYS A 1 449 ? -24.915 -24.939 -0.824 1.00 87.00 449 LYS A O 1
ATOM 3497 N N . ARG A 1 450 ? -25.895 -24.004 0.968 1.00 87.75 450 ARG A N 1
ATOM 3498 C CA . ARG A 1 450 ? -26.157 -25.275 1.680 1.00 87.75 450 ARG A CA 1
ATOM 3499 C C . ARG A 1 450 ? -27.339 -26.066 1.132 1.00 87.75 450 ARG A C 1
ATOM 3501 O O . ARG A 1 450 ? -27.391 -27.279 1.332 1.00 87.75 450 ARG A O 1
ATOM 3508 N N . SER A 1 451 ? -28.301 -25.389 0.513 1.00 90.31 451 SER A N 1
ATOM 3509 C CA . SER A 1 451 ? -29.564 -25.986 0.067 1.00 90.31 451 SER A CA 1
ATOM 3510 C C . SER A 1 451 ? -29.645 -26.266 -1.427 1.00 90.31 451 SER A C 1
ATOM 3512 O O . SER A 1 451 ? -30.505 -27.037 -1.833 1.00 90.31 451 SER A O 1
ATOM 3514 N N . GLY A 1 452 ? -28.804 -25.623 -2.241 1.00 87.81 452 GLY A N 1
ATOM 3515 C CA . GLY A 1 452 ? -28.959 -25.628 -3.695 1.00 87.81 452 GLY A CA 1
ATOM 3516 C C . GLY A 1 452 ? -30.106 -24.746 -4.205 1.00 87.81 452 GLY A C 1
ATOM 3517 O O . GLY A 1 452 ? -30.350 -24.741 -5.410 1.00 87.81 452 GLY A O 1
ATOM 3518 N N . LEU A 1 453 ? -30.797 -23.995 -3.333 1.00 87.94 453 LEU A N 1
ATOM 3519 C CA . LEU A 1 453 ? -31.789 -23.002 -3.751 1.00 87.94 453 LEU A CA 1
ATOM 3520 C C . LEU A 1 453 ? -31.111 -21.847 -4.496 1.00 87.94 453 LEU A C 1
ATOM 3522 O O . LEU A 1 453 ? -30.126 -21.278 -4.026 1.00 87.94 453 LEU A O 1
ATOM 3526 N N . ASP A 1 454 ? -31.694 -21.462 -5.627 1.00 86.81 454 ASP A N 1
ATOM 3527 C CA . ASP A 1 454 ? -31.332 -20.255 -6.365 1.00 86.81 454 ASP A CA 1
ATOM 3528 C C . ASP A 1 454 ? -32.034 -19.053 -5.714 1.00 86.81 454 ASP A C 1
ATOM 3530 O O . ASP A 1 454 ? -33.180 -18.736 -6.031 1.00 86.81 454 ASP A O 1
ATOM 3534 N N . ILE A 1 455 ? -31.386 -18.444 -4.717 1.00 88.31 455 ILE A N 1
ATOM 3535 C CA . ILE A 1 455 ? -31.918 -17.277 -4.002 1.00 88.31 455 ILE A CA 1
ATOM 3536 C C . ILE A 1 455 ? -31.344 -16.013 -4.640 1.00 88.31 455 ILE A C 1
ATOM 3538 O O . ILE A 1 455 ? -30.142 -15.761 -4.554 1.00 88.31 455 ILE A O 1
ATOM 3542 N N . GLN A 1 456 ? -32.210 -15.210 -5.253 1.00 85.12 456 GLN A N 1
ATOM 3543 C CA . GLN A 1 456 ? -31.869 -13.873 -5.728 1.00 85.12 456 GLN A CA 1
ATOM 3544 C C . GLN A 1 456 ? -32.240 -12.863 -4.645 1.00 85.12 456 GLN A C 1
ATOM 3546 O O . GLN A 1 456 ? -33.411 -12.706 -4.296 1.00 85.12 456 GLN A O 1
ATOM 3551 N N . ASN A 1 457 ? -31.212 -12.223 -4.094 1.00 84.12 457 ASN A N 1
ATOM 3552 C CA . ASN A 1 457 ? -31.342 -11.169 -3.103 1.00 84.12 457 ASN A CA 1
ATOM 3553 C C . ASN A 1 457 ? -31.384 -9.810 -3.817 1.00 84.12 457 ASN A C 1
ATOM 3555 O O . ASN A 1 457 ? -30.390 -9.417 -4.426 1.00 84.12 457 ASN A O 1
ATOM 3559 N N . GLU A 1 458 ? -32.520 -9.117 -3.742 1.00 83.75 458 GLU A N 1
ATOM 3560 C CA . GLU A 1 458 ? -32.721 -7.774 -4.303 1.00 83.75 458 GLU A CA 1
ATOM 3561 C C . GLU A 1 458 ? -32.949 -6.728 -3.188 1.00 83.75 458 GLU A C 1
ATOM 3563 O O . GLU A 1 458 ? -33.713 -5.780 -3.362 1.00 83.75 458 GLU A O 1
ATOM 3568 N N . LEU A 1 459 ? -32.316 -6.910 -2.020 1.00 77.44 459 LEU A N 1
ATOM 3569 C CA . LEU A 1 459 ? -32.315 -5.912 -0.942 1.00 77.44 459 LEU A CA 1
ATOM 3570 C C . LEU A 1 459 ? -31.572 -4.626 -1.368 1.00 77.44 459 LEU A C 1
ATOM 3572 O O . LEU A 1 459 ? -30.488 -4.719 -1.956 1.00 77.44 459 LEU A O 1
ATOM 3576 N N . PRO A 1 460 ? -32.110 -3.430 -1.059 1.00 75.38 460 PRO A N 1
ATOM 3577 C CA . PRO A 1 460 ? -31.451 -2.162 -1.353 1.00 75.38 460 PRO A CA 1
ATOM 3578 C C . PRO A 1 460 ? -30.184 -1.957 -0.506 1.00 75.38 460 PRO A C 1
ATOM 3580 O O . PRO A 1 460 ? -30.039 -2.470 0.608 1.00 75.38 460 PRO A O 1
ATOM 3583 N N . ALA A 1 461 ? -29.239 -1.184 -1.045 1.00 68.25 461 ALA A N 1
ATOM 3584 C CA . ALA A 1 461 ? -27.948 -0.942 -0.410 1.00 68.25 461 ALA A CA 1
ATOM 3585 C C . ALA A 1 461 ? -28.103 -0.120 0.884 1.00 68.25 461 ALA A C 1
ATOM 3587 O O . ALA A 1 461 ? -28.327 1.086 0.839 1.00 68.25 461 ALA A O 1
ATOM 3588 N N . GLY A 1 462 ? -27.941 -0.780 2.034 1.00 73.38 462 GLY A N 1
ATOM 3589 C CA . GLY A 1 462 ? -28.035 -0.168 3.365 1.00 73.38 462 GLY A CA 1
ATOM 3590 C C . GLY A 1 462 ? -29.048 -0.830 4.304 1.00 73.38 462 GLY A C 1
ATOM 3591 O O . GLY A 1 462 ? -28.969 -0.612 5.509 1.00 73.38 462 GLY A O 1
ATOM 3592 N N . GLU A 1 463 ? -29.939 -1.683 3.790 1.00 77.62 463 GLU A N 1
ATOM 3593 C CA . GLU A 1 463 ? -30.994 -2.350 4.582 1.00 77.62 463 GLU A CA 1
ATOM 3594 C C . GLU A 1 463 ? -30.632 -3.790 5.003 1.00 77.62 463 GLU A C 1
ATOM 3596 O O . GLU A 1 463 ? -31.479 -4.592 5.400 1.00 77.62 463 GLU A O 1
ATOM 3601 N N . ASP A 1 464 ? -29.342 -4.124 4.946 1.00 86.19 464 ASP A N 1
ATOM 3602 C CA . ASP A 1 464 ? -28.816 -5.436 5.316 1.00 86.19 464 ASP A CA 1
ATOM 3603 C C . ASP A 1 464 ? -28.751 -5.580 6.847 1.00 86.19 464 ASP A C 1
ATOM 3605 O O . ASP A 1 464 ? -27.796 -5.171 7.510 1.00 86.19 464 ASP A O 1
ATOM 3609 N N . THR A 1 465 ? -29.831 -6.097 7.432 1.00 88.56 465 THR A N 1
ATOM 3610 C CA . THR A 1 465 ? -29.989 -6.216 8.887 1.00 88.56 465 THR A CA 1
ATOM 3611 C C . THR A 1 465 ? -29.272 -7.445 9.451 1.00 88.56 465 THR A C 1
ATOM 3613 O O . THR A 1 465 ? -29.182 -8.492 8.813 1.00 88.56 465 THR A O 1
ATOM 3616 N N . ALA A 1 466 ? -28.752 -7.332 10.677 1.00 89.19 466 ALA A N 1
ATOM 3617 C CA . ALA A 1 466 ? -28.099 -8.446 11.362 1.00 89.19 466 ALA A CA 1
ATOM 3618 C C . ALA A 1 466 ? -29.133 -9.452 11.902 1.00 89.19 466 ALA A C 1
ATOM 3620 O O . ALA A 1 466 ? -30.030 -9.099 12.671 1.00 89.19 466 ALA A O 1
ATOM 3621 N N . VAL A 1 467 ? -28.975 -10.721 11.530 1.00 90.50 467 VAL A N 1
ATOM 3622 C CA . VAL A 1 467 ? -29.868 -11.831 11.873 1.00 90.50 467 VAL A CA 1
ATOM 3623 C C . VAL A 1 467 ? -29.193 -12.755 12.889 1.00 90.50 467 VAL A C 1
ATOM 3625 O O . VAL A 1 467 ? -28.154 -13.365 12.627 1.00 90.50 467 VAL A O 1
ATOM 3628 N N . THR A 1 468 ? -29.840 -12.926 14.045 1.00 90.25 468 THR A N 1
ATOM 3629 C CA . THR A 1 468 ? -29.490 -13.948 15.043 1.00 90.25 468 THR A CA 1
ATOM 3630 C C . THR A 1 468 ? -30.574 -15.025 15.067 1.00 90.25 468 THR A C 1
ATOM 3632 O O . THR A 1 468 ? -31.708 -14.782 15.478 1.00 90.25 468 THR A O 1
ATOM 3635 N N . LEU A 1 469 ? -30.232 -16.234 14.610 1.00 91.81 469 LEU A N 1
ATOM 3636 C CA . LEU A 1 469 ? -31.184 -17.311 14.336 1.00 91.81 469 LEU A CA 1
ATOM 3637 C C . LEU A 1 469 ? -30.546 -18.690 14.546 1.00 91.81 469 LEU A C 1
ATOM 3639 O O . LEU A 1 469 ? -29.518 -19.005 13.952 1.00 91.81 469 LEU A O 1
ATOM 3643 N N . SER A 1 470 ? -31.191 -19.554 15.335 1.00 91.75 470 SER A N 1
ATOM 3644 C CA . SER A 1 470 ? -30.727 -20.924 15.590 1.00 91.75 470 SER A CA 1
ATOM 3645 C C . SER A 1 470 ? -31.836 -21.930 15.286 1.00 91.75 470 SER A C 1
ATOM 3647 O O . SER A 1 470 ? -32.795 -22.060 16.046 1.00 91.75 470 SER A O 1
ATOM 3649 N N . LEU A 1 471 ? -31.722 -22.635 14.157 1.00 92.88 471 LEU A N 1
ATOM 3650 C CA . LEU A 1 471 ? -32.718 -23.595 13.672 1.00 92.88 471 LEU A CA 1
ATOM 3651 C C . LEU A 1 471 ? -32.055 -24.941 13.378 1.00 92.88 471 LEU A C 1
ATOM 3653 O O . LEU A 1 471 ? -30.979 -25.013 12.787 1.00 92.88 471 LEU A O 1
ATOM 3657 N N . SER A 1 472 ? -32.714 -26.039 13.752 1.00 91.62 472 SER A N 1
ATOM 3658 C CA . SER A 1 472 ? -32.187 -27.388 13.522 1.00 91.62 472 SER A CA 1
ATOM 3659 C C . SER A 1 472 ? -33.178 -28.258 12.761 1.00 91.62 472 SER A C 1
ATOM 3661 O O . SER A 1 472 ? -34.349 -28.333 13.128 1.00 91.62 472 SER A O 1
ATOM 3663 N N . LYS A 1 473 ? -32.690 -28.945 11.720 1.00 93.62 473 LYS A N 1
ATOM 3664 C CA . LYS A 1 473 ? -33.474 -29.857 10.868 1.00 93.62 473 LYS A CA 1
ATOM 3665 C C . LYS A 1 473 ? -34.725 -29.203 10.257 1.00 93.62 473 LYS A C 1
ATOM 3667 O O . LYS A 1 473 ? -35.777 -29.838 10.190 1.00 93.62 473 LYS A O 1
ATOM 3672 N N . ILE A 1 474 ? -34.601 -27.964 9.788 1.00 94.94 474 ILE A N 1
ATOM 3673 C CA . ILE A 1 474 ? -35.678 -27.244 9.091 1.00 94.94 474 ILE A CA 1
ATOM 3674 C C . ILE A 1 474 ? -35.401 -27.257 7.584 1.00 94.94 474 ILE A C 1
ATOM 3676 O O . ILE A 1 474 ? -34.243 -27.278 7.160 1.00 94.94 474 ILE A O 1
ATOM 3680 N N . LYS A 1 475 ? -36.455 -27.307 6.757 1.00 95.06 475 LYS A N 1
ATOM 3681 C CA . LYS A 1 475 ? -36.290 -27.215 5.302 1.00 95.06 475 LYS A CA 1
ATOM 3682 C C . LYS A 1 475 ? -35.788 -25.817 4.919 1.00 95.06 475 LYS A C 1
ATOM 3684 O O . LYS A 1 475 ? -36.369 -24.849 5.401 1.00 95.06 475 LYS A O 1
ATOM 3689 N N . PRO A 1 476 ? -34.808 -25.687 4.010 1.00 94.06 476 PRO A N 1
ATOM 3690 C CA . PRO A 1 476 ? -34.272 -24.399 3.567 1.00 94.06 476 PRO A CA 1
ATOM 3691 C C . PRO A 1 476 ? -35.329 -23.336 3.236 1.00 94.06 476 PRO A C 1
ATOM 3693 O O . PRO A 1 476 ? -35.220 -22.209 3.706 1.00 94.06 476 PRO A O 1
ATOM 3696 N N . ARG A 1 477 ? -36.408 -23.702 2.529 1.00 90.44 477 ARG A N 1
ATOM 3697 C CA . ARG A 1 477 ? -37.514 -22.774 2.217 1.00 90.44 477 ARG A CA 1
ATOM 3698 C C . ARG A 1 477 ? -38.201 -22.197 3.453 1.00 90.44 477 ARG A C 1
ATOM 3700 O O . ARG A 1 477 ? -38.469 -21.009 3.478 1.00 90.44 477 ARG A O 1
ATOM 3707 N N . GLN A 1 478 ? -38.422 -23.013 4.483 1.00 92.31 478 GLN A N 1
ATOM 3708 C CA . GLN A 1 478 ? -39.033 -22.562 5.737 1.00 92.31 478 GLN A CA 1
ATOM 3709 C C . GLN A 1 478 ? -38.091 -21.651 6.534 1.00 92.31 478 GLN A C 1
ATOM 3711 O O . GLN A 1 478 ? -38.554 -20.838 7.319 1.00 92.31 478 GLN A O 1
ATOM 3716 N N . ILE A 1 479 ? -36.772 -21.790 6.350 1.00 92.62 479 ILE A N 1
ATOM 3717 C CA . ILE A 1 479 ? -35.787 -20.877 6.943 1.00 92.62 479 ILE A CA 1
ATOM 3718 C C . ILE A 1 479 ? -35.862 -19.521 6.237 1.00 92.62 479 ILE A C 1
ATOM 3720 O O . ILE A 1 479 ? -35.901 -18.507 6.918 1.00 92.62 479 ILE A O 1
ATOM 3724 N N . VAL A 1 480 ? -35.948 -19.502 4.900 1.00 91.94 480 VAL A N 1
ATOM 3725 C CA . VAL A 1 480 ? -36.168 -18.259 4.139 1.00 91.94 480 VAL A CA 1
ATOM 3726 C C . VAL A 1 480 ? -37.502 -17.619 4.530 1.00 91.94 480 VAL A C 1
ATOM 3728 O O . VAL A 1 480 ? -37.503 -16.451 4.878 1.00 91.94 480 VAL A O 1
ATOM 3731 N N . GLU A 1 481 ? -38.604 -18.376 4.572 1.00 88.94 481 GLU A N 1
ATOM 3732 C CA . GLU A 1 481 ? -39.916 -17.889 5.039 1.00 88.94 481 GLU A CA 1
ATOM 3733 C C . GLU A 1 481 ? -39.825 -17.241 6.435 1.00 88.94 481 GLU A C 1
ATOM 3735 O O . GLU A 1 481 ? -40.231 -16.098 6.580 1.00 88.94 481 GLU A O 1
ATOM 3740 N N . LEU A 1 482 ? -39.203 -17.905 7.421 1.00 90.31 482 LEU A N 1
ATOM 3741 C CA . LEU A 1 482 ? -39.042 -17.386 8.793 1.00 90.31 482 LEU A CA 1
ATOM 3742 C C . LEU A 1 482 ? -38.130 -16.155 8.924 1.00 90.31 482 LEU A C 1
ATOM 3744 O O . LEU A 1 482 ? -38.221 -15.433 9.912 1.00 90.31 482 LEU A O 1
ATOM 3748 N N . ILE A 1 483 ? -37.191 -15.960 7.998 1.00 89.06 483 ILE A N 1
ATOM 3749 C CA . ILE A 1 483 ? -36.303 -14.787 7.976 1.00 89.06 483 ILE A CA 1
ATOM 3750 C C . ILE A 1 483 ? -36.980 -13.616 7.253 1.00 89.06 483 ILE A C 1
ATOM 3752 O O . ILE A 1 483 ? -36.753 -12.457 7.584 1.00 89.06 483 ILE A O 1
ATOM 3756 N N . CYS A 1 484 ? -37.813 -13.930 6.266 1.00 84.56 484 CYS A N 1
ATOM 3757 C CA . CYS A 1 484 ? -38.435 -12.998 5.340 1.00 84.56 484 CYS A CA 1
ATOM 3758 C C . CYS A 1 484 ? -39.922 -12.749 5.660 1.00 84.56 484 CYS A C 1
ATOM 3760 O O . CYS A 1 484 ? -40.684 -12.471 4.735 1.00 84.56 484 CYS A O 1
ATOM 3762 N N . ASP A 1 485 ? -40.332 -12.826 6.935 1.00 74.94 485 ASP A N 1
ATOM 3763 C CA . ASP A 1 485 ? -41.729 -12.626 7.377 1.00 74.94 485 ASP A CA 1
ATOM 3764 C C . ASP A 1 485 ? -42.318 -11.266 6.907 1.00 74.94 485 ASP A C 1
ATOM 3766 O O . ASP A 1 485 ? -43.519 -11.182 6.651 1.00 74.94 485 ASP A O 1
ATOM 3770 N N . ASP A 1 486 ? -41.476 -10.237 6.709 1.00 61.44 486 ASP A N 1
ATOM 3771 C CA . ASP A 1 486 ? -41.844 -8.897 6.201 1.00 61.44 486 ASP A CA 1
ATOM 3772 C C . ASP A 1 486 ? -41.478 -8.647 4.708 1.00 61.44 486 ASP A C 1
ATOM 3774 O O . ASP A 1 486 ? -41.531 -7.515 4.222 1.00 61.44 486 ASP A O 1
ATOM 3778 N N . CYS A 1 487 ? -41.083 -9.673 3.941 1.00 64.38 487 CYS A N 1
ATOM 3779 C CA . CYS A 1 487 ? -40.641 -9.535 2.540 1.00 64.38 487 CYS A CA 1
ATOM 3780 C C . CYS A 1 487 ? -41.603 -10.187 1.526 1.00 64.38 487 CYS A C 1
ATOM 3782 O O . CYS A 1 487 ? -42.202 -11.234 1.775 1.00 64.38 487 CYS A O 1
ATOM 3784 N N . GLU A 1 488 ? -41.688 -9.633 0.311 1.00 64.06 488 GLU A N 1
ATOM 3785 C CA . GLU A 1 488 ? -42.372 -10.290 -0.807 1.00 64.06 488 GLU A CA 1
ATOM 3786 C C . GLU A 1 488 ? -41.531 -11.451 -1.368 1.00 64.06 488 GLU A C 1
ATOM 3788 O O . GLU A 1 488 ? -40.684 -11.284 -2.250 1.00 64.06 488 GLU A O 1
ATOM 3793 N N . LEU A 1 489 ? -41.825 -12.670 -0.909 1.00 64.69 489 LEU A N 1
ATOM 3794 C CA . LEU A 1 489 ? -41.283 -13.900 -1.490 1.00 64.69 489 LEU A CA 1
ATOM 3795 C C . LEU A 1 489 ? -42.005 -14.262 -2.797 1.00 64.69 489 LEU A C 1
ATOM 3797 O O . LEU A 1 489 ? -43.112 -14.810 -2.796 1.00 64.69 489 LEU A O 1
ATOM 3801 N N . ARG A 1 490 ? -41.356 -14.013 -3.943 1.00 64.31 490 ARG A N 1
ATOM 3802 C CA . ARG A 1 490 ? -41.893 -14.374 -5.268 1.00 64.31 490 ARG A CA 1
ATOM 3803 C C . ARG A 1 490 ? -41.275 -15.673 -5.793 1.00 64.31 490 ARG A C 1
ATOM 3805 O O . ARG A 1 490 ? -40.128 -15.719 -6.229 1.00 64.31 490 ARG A O 1
ATOM 3812 N N . LEU A 1 491 ? -42.086 -16.734 -5.809 1.00 56.97 491 LEU A N 1
ATOM 3813 C CA . LEU A 1 491 ? -41.757 -18.034 -6.408 1.00 56.97 491 LEU A CA 1
ATOM 3814 C C . LEU A 1 491 ? -41.966 -18.021 -7.932 1.00 56.97 491 LEU A C 1
ATOM 3816 O O . LEU A 1 491 ? -43.098 -18.143 -8.417 1.00 56.97 491 LEU A O 1
ATOM 3820 N N . LEU A 1 492 ? -40.880 -17.957 -8.708 1.00 62.84 492 LEU A N 1
ATOM 3821 C CA . LEU A 1 492 ? -40.951 -18.075 -10.167 1.00 62.84 492 LEU A CA 1
ATOM 3822 C C . LEU A 1 492 ? -41.045 -19.547 -10.606 1.00 62.84 492 LEU A C 1
ATOM 3824 O O . LEU A 1 492 ? -40.119 -20.346 -10.461 1.00 62.84 492 LEU A O 1
ATOM 3828 N N . LYS A 1 493 ? -42.179 -19.928 -11.212 1.00 43.16 493 LYS A N 1
ATOM 3829 C CA . LYS A 1 493 ? -42.418 -21.293 -11.718 1.00 43.16 493 LYS A CA 1
ATOM 3830 C C . LYS A 1 493 ? -41.677 -21.596 -13.029 1.00 43.16 493 LYS A C 1
ATOM 3832 O O . LYS A 1 493 ? -42.310 -21.762 -14.071 1.00 43.16 493 LYS A O 1
ATOM 3837 N N . ARG A 1 494 ? -40.350 -21.748 -12.948 1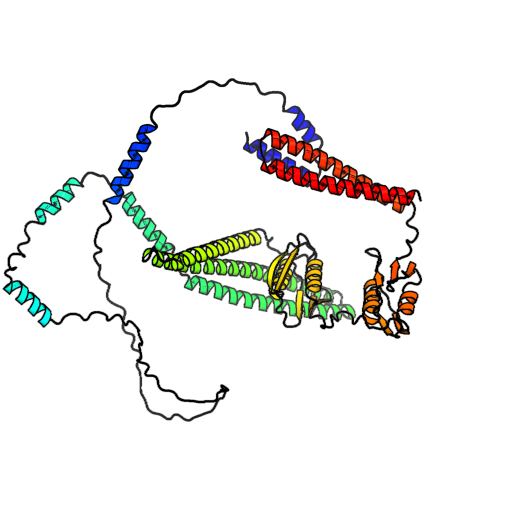.00 36.53 494 ARG A N 1
ATOM 3838 C CA . ARG A 1 494 ? -39.496 -22.615 -13.794 1.00 36.53 494 ARG A CA 1
ATOM 3839 C C . ARG A 1 494 ? -38.047 -22.534 -13.292 1.00 36.53 494 ARG A C 1
ATOM 3841 O O . ARG A 1 494 ? -37.378 -21.553 -13.569 1.00 36.53 494 ARG A O 1
ATOM 3848 N N . GLY A 1 495 ? -37.569 -23.570 -12.599 1.00 51.38 495 GLY A N 1
ATOM 3849 C CA . GLY A 1 495 ? -36.184 -23.628 -12.094 1.00 51.38 495 GLY A CA 1
ATOM 3850 C C . GLY A 1 495 ? -35.995 -23.268 -10.616 1.00 51.38 495 GLY A C 1
ATOM 3851 O O . GLY A 1 495 ? -34.868 -23.294 -10.151 1.00 51.38 495 GLY A O 1
ATOM 3852 N N . GLU A 1 496 ? -37.081 -23.005 -9.882 1.00 60.66 496 GLU A N 1
ATOM 3853 C CA . GLU A 1 496 ? -37.093 -22.806 -8.418 1.00 60.66 496 GLU A CA 1
ATOM 3854 C C . GLU A 1 496 ? -36.255 -21.634 -7.878 1.00 60.66 496 GLU A C 1
ATOM 3856 O O . GLU A 1 496 ? -35.851 -21.648 -6.716 1.00 60.66 496 GLU A O 1
ATOM 3861 N N . THR A 1 497 ? -36.083 -20.579 -8.679 1.00 63.88 497 THR A N 1
ATOM 3862 C CA . THR A 1 497 ? -35.580 -19.292 -8.190 1.00 63.88 497 THR A CA 1
ATOM 3863 C C . THR A 1 497 ? -36.558 -18.676 -7.182 1.00 63.88 497 THR A C 1
ATOM 3865 O O . THR A 1 497 ? -37.745 -18.482 -7.480 1.00 63.88 497 THR A O 1
ATOM 3868 N N . LEU A 1 498 ? -36.047 -18.360 -5.993 1.00 72.00 498 LEU A N 1
ATOM 3869 C CA . LEU A 1 498 ? -36.702 -17.551 -4.969 1.00 72.00 498 LEU A CA 1
ATOM 3870 C C . LEU A 1 498 ? -36.156 -16.128 -5.075 1.00 72.00 498 LEU A C 1
ATOM 3872 O O . LEU A 1 498 ? -34.988 -15.898 -4.769 1.00 72.00 498 LEU A O 1
ATOM 3876 N N . ILE A 1 499 ? -36.996 -15.184 -5.498 1.00 70.31 499 ILE A N 1
ATOM 3877 C CA . ILE A 1 499 ? -36.654 -13.762 -5.423 1.00 70.31 499 ILE A CA 1
ATOM 3878 C C . ILE A 1 499 ? -37.134 -13.246 -4.069 1.00 70.31 499 ILE A C 1
ATOM 3880 O O . ILE A 1 499 ? -38.333 -13.310 -3.772 1.00 70.31 499 ILE A O 1
ATOM 3884 N N . VAL A 1 500 ? -36.195 -12.745 -3.267 1.00 67.00 500 VAL A N 1
ATOM 3885 C CA . VAL A 1 500 ? -36.475 -11.994 -2.043 1.00 67.00 500 VAL A CA 1
ATOM 3886 C C . VAL A 1 500 ? -36.440 -10.515 -2.407 1.00 67.00 500 VAL A C 1
ATOM 3888 O O . VAL 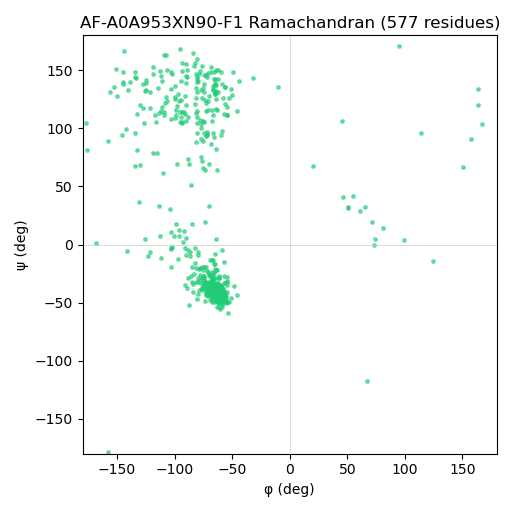A 1 500 ? -35.368 -9.948 -2.617 1.00 67.00 500 VAL A O 1
ATOM 3891 N N . ARG A 1 501 ? -37.622 -9.900 -2.489 1.00 62.78 501 ARG A N 1
ATOM 3892 C CA . ARG A 1 501 ? -37.765 -8.443 -2.462 1.00 62.78 501 ARG A CA 1
ATOM 3893 C C . ARG A 1 501 ? -38.242 -8.050 -1.083 1.00 62.78 501 ARG A C 1
ATOM 3895 O O . ARG A 1 501 ? -39.215 -8.619 -0.590 1.00 62.78 501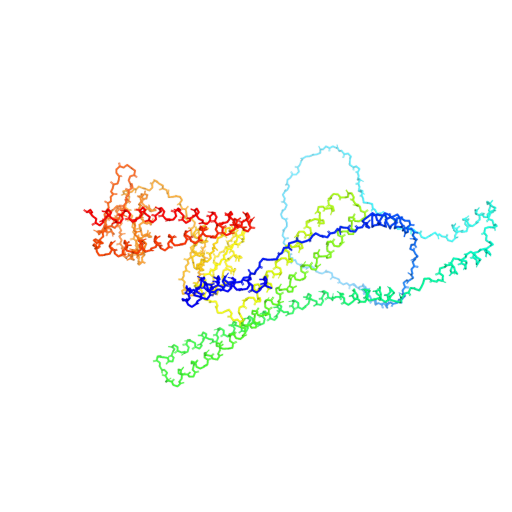 ARG A O 1
ATOM 3902 N N . GLN A 1 502 ? -37.620 -7.039 -0.498 1.00 54.19 502 GLN A N 1
ATOM 3903 C CA . GLN A 1 502 ? -38.291 -6.287 0.551 1.00 54.19 502 GLN A CA 1
ATOM 3904 C C . GLN A 1 502 ? -39.608 -5.767 -0.033 1.00 54.19 502 GLN A C 1
ATOM 3906 O O . GLN A 1 502 ? -39.641 -5.316 -1.184 1.00 54.19 502 GLN A O 1
ATOM 3911 N N . ALA A 1 503 ? -40.708 -5.873 0.713 1.00 50.78 503 ALA A N 1
ATOM 3912 C CA . ALA A 1 503 ? -41.883 -5.102 0.340 1.00 50.78 503 ALA A CA 1
ATOM 3913 C C . ALA A 1 503 ? -41.444 -3.632 0.338 1.00 50.78 503 ALA A C 1
ATOM 3915 O O . ALA A 1 503 ? -40.853 -3.188 1.321 1.00 50.78 503 ALA A O 1
ATOM 3916 N N . LEU A 1 504 ? -41.663 -2.911 -0.769 1.00 47.69 504 LEU A N 1
ATOM 3917 C CA . LEU A 1 504 ? -41.404 -1.471 -0.850 1.00 47.69 504 LEU A CA 1
ATOM 3918 C C . LEU A 1 504 ? -42.272 -0.805 0.218 1.00 47.69 504 LEU A C 1
ATOM 3920 O O . LEU A 1 504 ? -43.465 -0.596 0.010 1.00 47.69 504 LEU A O 1
ATOM 3924 N N . GLY A 1 505 ? -41.683 -0.583 1.392 1.00 48.09 505 GLY A N 1
ATOM 3925 C CA . GLY A 1 505 ? -42.380 -0.098 2.568 1.00 48.09 505 GLY A CA 1
ATOM 3926 C C . GLY A 1 505 ? -42.726 1.358 2.352 1.00 48.09 505 GLY A C 1
ATOM 3927 O O . GLY A 1 505 ? -41.872 2.203 2.588 1.00 48.09 505 GLY A O 1
ATOM 3928 N N . ASP A 1 506 ? -43.942 1.601 1.855 1.00 53.09 506 ASP A N 1
ATOM 3929 C CA . ASP A 1 506 ? -44.583 2.897 1.626 1.00 53.09 506 ASP A CA 1
ATOM 3930 C C . ASP A 1 506 ? -43.591 4.070 1.539 1.00 53.09 506 ASP A C 1
ATOM 3932 O O . ASP A 1 506 ? -43.584 4.949 2.409 1.00 53.09 506 ASP A O 1
ATOM 3936 N N . MET A 1 507 ? -42.754 4.106 0.486 1.00 56.91 507 MET A N 1
ATOM 3937 C CA . MET A 1 507 ? -42.020 5.330 0.155 1.00 56.91 507 MET A CA 1
ATOM 3938 C C . MET A 1 507 ? -43.066 6.425 0.008 1.00 56.91 507 MET A C 1
ATOM 3940 O O . MET A 1 507 ? -43.919 6.379 -0.882 1.00 56.91 507 MET A O 1
ATOM 3944 N N . THR A 1 508 ? -43.056 7.372 0.941 1.00 80.31 508 THR A N 1
ATOM 3945 C CA . THR A 1 508 ? -44.108 8.376 0.994 1.00 80.31 508 THR A CA 1
ATOM 3946 C C . THR A 1 508 ? -44.071 9.188 -0.299 1.00 80.31 508 THR A C 1
ATOM 3948 O O . THR A 1 508 ? -43.011 9.425 -0.880 1.00 80.31 508 THR A O 1
ATOM 3951 N N . GLN A 1 509 ? -45.227 9.697 -0.734 1.00 78.88 509 GLN A N 1
ATOM 3952 C CA . GLN A 1 509 ? -45.293 10.638 -1.864 1.00 78.88 509 GLN A CA 1
ATOM 3953 C C . GLN A 1 509 ? -44.477 11.928 -1.640 1.00 78.88 509 GLN A C 1
ATOM 3955 O O . GLN A 1 509 ? -44.453 12.789 -2.516 1.00 78.88 509 GLN A O 1
ATOM 3960 N N . GLU A 1 510 ? -43.898 12.108 -0.454 1.00 82.75 510 GLU A N 1
ATOM 3961 C CA . GLU A 1 510 ? -42.973 13.178 -0.095 1.00 82.75 510 GLU A CA 1
ATOM 3962 C C . GLU A 1 510 ? -41.537 12.753 -0.454 1.00 82.75 510 GLU A C 1
ATOM 3964 O O . GLU A 1 510 ? -40.926 13.399 -1.296 1.00 82.75 510 GLU A O 1
ATOM 3969 N N . ALA A 1 511 ? -41.076 11.576 -0.004 1.00 81.31 511 ALA A N 1
ATOM 3970 C CA . ALA A 1 511 ? -39.759 11.033 -0.364 1.00 81.31 511 ALA A CA 1
ATOM 3971 C C . ALA A 1 511 ? -39.559 10.852 -1.884 1.00 81.31 511 ALA A C 1
ATOM 3973 O O . ALA A 1 511 ? -38.496 11.166 -2.408 1.00 81.31 511 ALA A O 1
ATOM 3974 N N . LEU A 1 512 ? -40.589 10.404 -2.617 1.00 82.56 512 LEU A N 1
ATOM 3975 C CA . LEU A 1 512 ? -40.517 10.304 -4.084 1.00 82.56 512 LEU A CA 1
ATOM 3976 C C . LEU A 1 512 ? -40.403 11.677 -4.777 1.00 82.56 512 LEU A C 1
ATOM 3978 O O . LEU A 1 512 ? -39.826 11.768 -5.858 1.00 82.56 512 LEU A O 1
ATOM 3982 N N . LYS A 1 513 ? -40.951 12.746 -4.179 1.00 90.75 513 LYS A N 1
ATOM 3983 C CA . LYS A 1 513 ? -40.843 14.111 -4.723 1.00 90.75 513 LYS A CA 1
ATOM 3984 C C . LYS A 1 513 ? -39.492 14.737 -4.425 1.00 90.75 513 LYS A C 1
ATOM 3986 O O . LYS A 1 513 ? -38.958 15.397 -5.309 1.00 90.75 513 LYS A O 1
ATOM 3991 N N . ASP A 1 514 ? -38.960 14.510 -3.228 1.00 90.31 514 ASP A N 1
ATOM 3992 C CA . ASP A 1 514 ? -37.628 14.979 -2.843 1.00 90.31 514 ASP A CA 1
ATOM 3993 C C . ASP A 1 514 ? -36.564 14.372 -3.775 1.00 90.31 514 ASP A C 1
ATOM 3995 O O . ASP A 1 514 ? -35.705 15.090 -4.288 1.00 90.31 514 ASP A O 1
ATOM 3999 N N . GLU A 1 515 ? -36.682 13.076 -4.092 1.00 88.94 515 GLU A N 1
ATOM 4000 C CA . GLU A 1 515 ? -35.798 12.415 -5.058 1.00 88.94 515 GLU A CA 1
ATOM 4001 C C . GLU A 1 515 ? -35.960 12.996 -6.472 1.00 88.94 515 GLU A C 1
ATOM 4003 O O . GLU A 1 515 ? -34.977 13.380 -7.102 1.00 88.94 515 GLU A O 1
ATOM 4008 N N . LEU A 1 516 ? -37.201 13.179 -6.942 1.00 93.81 516 LEU A N 1
ATOM 4009 C CA . LEU A 1 516 ? -37.476 13.810 -8.238 1.00 93.81 516 LEU A CA 1
ATOM 4010 C C . LEU A 1 516 ? -36.898 15.236 -8.340 1.00 93.81 516 LEU A C 1
ATOM 4012 O O . LEU A 1 516 ? -36.430 15.628 -9.414 1.00 93.81 516 LEU A O 1
ATOM 4016 N N . GLU A 1 517 ? -36.926 16.024 -7.261 1.00 94.88 517 GLU A N 1
ATOM 4017 C CA . GLU A 1 517 ? -36.325 17.363 -7.219 1.00 94.88 517 GLU A CA 1
ATOM 4018 C C . GLU A 1 517 ? -34.791 17.289 -7.310 1.00 94.88 517 GLU A C 1
ATOM 4020 O O . GLU A 1 517 ? -34.195 18.028 -8.104 1.00 94.88 517 GLU A O 1
ATOM 4025 N N . ASN A 1 518 ? -34.160 16.342 -6.604 1.00 91.06 518 ASN A N 1
ATOM 4026 C CA . ASN A 1 518 ? -32.718 16.091 -6.685 1.00 91.06 518 ASN A CA 1
ATOM 4027 C C . ASN A 1 518 ? -32.282 15.699 -8.109 1.00 91.06 518 ASN A C 1
ATOM 4029 O O . ASN A 1 518 ? -31.461 16.403 -8.703 1.00 91.06 518 ASN A O 1
ATOM 4033 N N . THR A 1 519 ? -32.874 14.658 -8.711 1.00 88.50 519 THR A N 1
ATOM 4034 C CA . THR A 1 519 ? -32.520 14.199 -10.072 1.00 88.50 519 THR A CA 1
ATOM 4035 C C . THR A 1 519 ? -32.749 15.300 -11.121 1.00 88.50 519 THR A C 1
ATOM 4037 O O . THR A 1 519 ? -31.959 15.477 -12.053 1.00 88.50 519 THR A O 1
ATOM 4040 N N . THR A 1 520 ? -33.802 16.113 -10.952 1.00 93.19 520 THR A N 1
ATOM 4041 C CA . THR A 1 520 ? -34.076 17.284 -11.808 1.00 93.19 520 THR A CA 1
ATOM 4042 C C . THR A 1 520 ? -32.973 18.343 -11.697 1.00 93.19 520 THR A C 1
ATOM 4044 O O . THR A 1 520 ? -32.546 18.890 -12.718 1.00 93.19 520 THR A O 1
ATOM 4047 N N . SE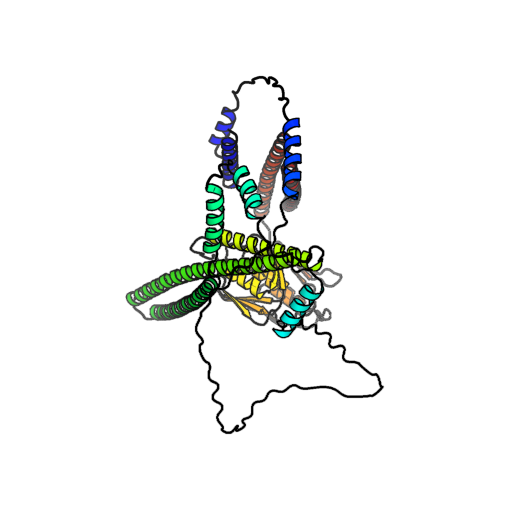R A 1 521 ? -32.491 18.617 -10.482 1.00 93.19 521 SER A N 1
ATOM 4048 C CA . SER A 1 521 ? -31.393 19.556 -10.218 1.00 93.19 521 SER A CA 1
ATOM 4049 C C . SER A 1 521 ? -30.077 19.092 -10.858 1.00 93.19 521 SER A C 1
ATOM 4051 O O . SER A 1 521 ? -29.388 19.880 -11.516 1.00 93.19 521 SER A O 1
ATOM 4053 N N . GLU A 1 522 ? -29.758 17.797 -10.762 1.00 90.62 522 GLU A N 1
ATOM 4054 C CA . GLU A 1 522 ? -28.562 17.218 -11.385 1.00 90.62 522 GLU A CA 1
ATOM 4055 C C . GLU A 1 522 ? -28.590 17.319 -12.916 1.00 90.62 522 GLU A C 1
ATOM 4057 O O . GLU A 1 522 ? -27.609 17.764 -13.523 1.00 90.62 522 GLU A O 1
ATOM 4062 N N . ARG A 1 523 ? -29.733 17.009 -13.547 1.00 96.25 523 ARG A N 1
ATOM 4063 C CA . ARG A 1 523 ? -29.939 17.188 -14.996 1.00 96.25 523 ARG A CA 1
ATOM 4064 C C . ARG A 1 523 ? -29.672 18.633 -15.432 1.00 96.25 523 ARG A C 1
ATOM 4066 O O . ARG A 1 523 ? -29.016 18.868 -16.450 1.00 96.25 523 ARG A O 1
ATOM 4073 N N . ASP A 1 524 ? -30.153 19.615 -14.672 1.00 92.56 524 ASP A N 1
ATOM 4074 C CA . ASP A 1 524 ? -29.989 21.031 -15.018 1.00 92.56 524 ASP A CA 1
ATOM 4075 C C . ASP A 1 524 ? -28.544 21.523 -14.804 1.00 92.56 524 ASP A C 1
ATOM 4077 O O . ASP A 1 524 ? -28.023 22.294 -15.618 1.00 92.56 524 ASP A O 1
ATOM 4081 N N . ALA A 1 525 ? -27.834 21.007 -13.795 1.00 90.81 525 ALA A N 1
ATOM 4082 C CA . ALA A 1 525 ? -26.395 21.224 -13.639 1.00 90.81 525 ALA A CA 1
ATOM 4083 C C . ALA A 1 525 ? -25.581 20.616 -14.802 1.00 90.81 525 ALA A C 1
ATOM 4085 O O . ALA A 1 525 ? -24.636 21.237 -15.303 1.00 90.81 525 ALA A O 1
ATOM 4086 N N . LEU A 1 526 ? -25.967 19.429 -15.276 1.00 92.00 526 LEU A N 1
ATOM 4087 C CA . LEU A 1 526 ? -25.345 18.742 -16.410 1.00 92.00 526 LEU A CA 1
ATOM 4088 C C . LEU A 1 526 ? -25.535 19.539 -17.715 1.00 92.00 526 LEU A C 1
ATOM 4090 O O . LEU A 1 526 ? -24.575 19.767 -18.458 1.00 92.00 526 LEU A O 1
ATOM 4094 N N . LYS A 1 527 ? -26.735 20.080 -17.943 1.00 95.06 527 LYS A N 1
ATOM 4095 C CA . LYS A 1 527 ? -27.050 20.952 -19.086 1.00 95.06 527 LYS A CA 1
ATOM 4096 C C . LYS A 1 527 ? -26.147 22.191 -19.165 1.00 95.06 527 LYS A C 1
ATOM 4098 O O . LYS A 1 527 ? -25.674 22.536 -20.249 1.00 95.06 527 LYS A O 1
ATOM 4103 N N . ASN A 1 528 ? -25.837 22.816 -18.027 1.00 92.19 528 ASN A N 1
ATOM 4104 C CA . ASN A 1 528 ? -24.899 23.944 -17.968 1.00 92.19 528 ASN A CA 1
ATOM 4105 C C . ASN A 1 528 ? -23.464 23.529 -18.357 1.00 92.19 528 ASN A C 1
ATOM 4107 O O . ASN A 1 528 ? -22.779 24.259 -19.077 1.00 92.19 528 ASN A O 1
ATOM 4111 N N . ARG A 1 529 ? -23.012 22.334 -17.943 1.00 93.50 529 ARG A N 1
ATOM 4112 C CA . ARG A 1 529 ? -21.697 21.782 -18.332 1.00 93.50 529 ARG A CA 1
ATOM 4113 C C . ARG A 1 529 ? -21.613 21.487 -19.832 1.00 93.50 529 ARG A C 1
ATOM 4115 O O . ARG A 1 529 ? -20.586 21.770 -20.448 1.00 93.50 529 ARG A O 1
ATOM 4122 N N . LEU A 1 530 ? -22.689 20.973 -20.433 1.00 95.50 530 LEU A N 1
ATOM 4123 C CA . LEU A 1 530 ? -22.775 20.764 -21.883 1.00 95.50 530 LEU A CA 1
ATOM 4124 C C . LEU A 1 530 ? -22.651 22.083 -22.659 1.00 95.50 530 LEU A C 1
ATOM 4126 O O . LEU A 1 530 ? -21.867 22.149 -23.605 1.00 95.50 530 LEU A O 1
ATOM 4130 N N . GLN A 1 531 ? -23.340 23.143 -22.224 1.00 96.00 531 GLN A N 1
ATOM 4131 C CA . GLN A 1 531 ? -23.231 24.467 -22.845 1.00 96.00 531 GLN A CA 1
ATOM 4132 C C . GLN A 1 531 ? -21.801 25.035 -22.759 1.00 96.00 531 GLN A C 1
ATOM 4134 O O . GLN A 1 531 ? -21.314 25.628 -23.722 1.00 96.00 531 GLN A O 1
ATOM 4139 N N . PHE A 1 532 ? -21.092 24.818 -21.645 1.00 94.69 532 PHE A N 1
ATOM 4140 C CA . PHE A 1 532 ? -19.688 25.223 -21.514 1.00 94.69 532 PHE A CA 1
ATOM 4141 C C . PHE A 1 532 ? -18.765 24.471 -22.490 1.00 94.69 532 PHE A C 1
ATOM 4143 O O . PHE A 1 532 ? -17.928 25.092 -23.146 1.00 94.69 532 PHE A O 1
ATOM 4150 N N . LEU A 1 533 ? -18.944 23.152 -22.648 1.00 93.12 533 LEU A N 1
ATOM 4151 C CA . LEU A 1 533 ? -18.177 22.369 -23.626 1.00 93.12 533 LEU A CA 1
ATOM 4152 C C . LEU A 1 533 ? -18.442 22.811 -25.070 1.00 93.12 533 LEU A C 1
ATOM 4154 O O . LEU A 1 533 ? -17.522 22.788 -25.881 1.00 93.12 533 LEU A O 1
ATOM 4158 N N . GLU A 1 534 ? -19.659 23.242 -25.408 1.00 96.81 534 GLU A N 1
ATOM 4159 C CA . GLU A 1 534 ? -19.947 23.796 -26.738 1.00 96.81 534 GLU A CA 1
ATOM 4160 C C . GLU A 1 534 ? -19.150 25.078 -27.012 1.00 96.81 534 GLU A C 1
ATOM 4162 O O . GLU A 1 534 ? -18.549 25.198 -28.080 1.00 96.81 534 GLU A O 1
ATOM 4167 N N . VAL A 1 535 ? -19.057 25.986 -26.035 1.00 97.06 535 VAL A N 1
ATOM 4168 C CA . VAL A 1 535 ? -18.226 27.199 -26.144 1.00 97.06 535 VAL A CA 1
ATOM 4169 C C . VAL A 1 535 ? -16.738 26.845 -26.270 1.00 97.06 535 VAL A C 1
ATOM 4171 O O . VAL A 1 535 ? -16.052 27.397 -27.130 1.00 97.06 535 VAL A O 1
ATOM 4174 N N . ALA A 1 536 ? -16.242 25.887 -25.478 1.00 92.81 536 ALA A N 1
ATOM 4175 C CA . ALA A 1 536 ? -14.851 25.428 -25.550 1.00 92.81 536 ALA A CA 1
ATOM 4176 C C . ALA A 1 536 ? -14.504 24.779 -26.907 1.00 92.81 536 ALA A C 1
ATOM 4178 O O . ALA A 1 536 ? -13.418 25.000 -27.444 1.00 92.81 536 ALA A O 1
ATOM 4179 N N . ILE A 1 537 ? -15.438 24.024 -27.502 1.00 96.12 537 ILE A N 1
ATOM 4180 C CA . ILE A 1 537 ? -15.278 23.429 -28.838 1.00 96.12 537 ILE A CA 1
ATOM 4181 C C . ILE A 1 537 ? -15.198 24.507 -29.927 1.00 96.12 537 ILE A C 1
ATOM 4183 O O . ILE A 1 537 ? -14.390 24.361 -30.844 1.00 96.12 537 ILE A O 1
ATOM 4187 N N . GLU A 1 538 ? -16.007 25.571 -29.864 1.00 97.12 538 GLU A N 1
ATOM 4188 C CA . GLU A 1 538 ? -15.900 26.671 -30.835 1.00 97.12 538 GLU A CA 1
ATOM 4189 C C . GLU A 1 538 ? -14.597 27.466 -30.665 1.00 97.12 538 GLU A C 1
ATOM 4191 O O . GLU A 1 538 ? -13.918 27.710 -31.661 1.00 97.12 538 GLU A O 1
ATOM 4196 N N . ALA A 1 539 ? -14.167 27.761 -29.434 1.00 95.12 539 ALA A N 1
ATOM 4197 C CA . ALA A 1 539 ? -12.878 28.416 -29.188 1.00 95.12 539 ALA A CA 1
ATOM 4198 C C . ALA A 1 539 ? -11.694 27.605 -29.760 1.00 95.12 539 ALA A C 1
ATOM 4200 O O . ALA A 1 539 ? -10.876 28.134 -30.513 1.00 95.12 539 ALA A O 1
ATOM 4201 N N . ALA A 1 540 ? -11.651 26.291 -29.511 1.00 94.19 540 ALA A N 1
ATOM 4202 C CA . ALA A 1 540 ? -10.605 25.418 -30.050 1.00 94.19 540 ALA A CA 1
ATOM 4203 C C . ALA A 1 540 ? -10.623 25.327 -31.595 1.00 94.19 540 ALA A C 1
ATOM 4205 O O . ALA A 1 540 ? -9.575 25.154 -32.225 1.00 94.19 540 ALA A O 1
ATOM 4206 N N . LYS A 1 541 ? -11.791 25.491 -32.240 1.00 96.88 541 LYS A N 1
ATOM 4207 C CA . LYS A 1 541 ? -11.899 25.606 -33.709 1.00 96.88 541 LYS A CA 1
ATOM 4208 C C . LYS A 1 541 ? -11.337 26.920 -34.244 1.00 96.88 541 LYS A C 1
ATOM 4210 O O . LYS A 1 541 ? -10.734 26.894 -35.317 1.00 96.88 541 LYS A O 1
ATOM 4215 N N . GLU A 1 542 ? -11.526 28.034 -33.539 1.00 96.75 542 GLU A N 1
ATOM 4216 C CA . GLU A 1 542 ? -10.947 29.330 -33.921 1.00 96.75 542 GLU A CA 1
ATOM 4217 C C . GLU A 1 542 ? -9.414 29.318 -33.819 1.00 96.75 542 GLU A C 1
ATOM 4219 O O . GLU A 1 542 ? -8.733 29.857 -34.693 1.00 96.75 542 GLU A O 1
ATOM 4224 N N . GLU A 1 543 ? -8.865 28.636 -32.810 1.00 96.50 543 GLU A N 1
ATOM 4225 C CA . GLU A 1 543 ? -7.417 28.458 -32.625 1.00 96.50 543 GLU A CA 1
ATOM 4226 C C . GLU A 1 543 ? -6.813 27.379 -33.547 1.00 96.50 543 GLU A C 1
ATOM 4228 O O . GLU A 1 543 ? -5.615 27.393 -33.838 1.00 96.50 543 GLU A O 1
ATOM 4233 N N . GLY A 1 544 ? -7.643 26.470 -34.069 1.00 96.00 544 GLY A N 1
ATOM 4234 C CA . GLY A 1 544 ? -7.233 25.388 -34.966 1.00 96.00 544 GLY A CA 1
ATOM 4235 C C . GLY A 1 544 ? -6.635 24.166 -34.258 1.00 96.00 544 GLY A C 1
ATOM 4236 O O . GLY A 1 544 ? -6.037 23.315 -34.929 1.00 96.00 544 GLY A O 1
ATOM 4237 N N . ASP A 1 545 ? -6.807 24.055 -32.937 1.00 97.06 545 ASP A N 1
ATOM 4238 C CA . ASP A 1 545 ? -6.322 22.932 -32.134 1.00 97.06 545 ASP A CA 1
ATOM 4239 C C . ASP A 1 545 ? -7.224 21.700 -32.302 1.00 97.06 545 ASP A C 1
ATOM 4241 O O . ASP A 1 545 ? -8.292 21.553 -31.705 1.00 97.06 545 ASP A O 1
ATOM 4245 N N . LYS A 1 546 ? -6.763 20.772 -33.140 1.00 95.94 546 LYS A N 1
ATOM 4246 C CA . LYS A 1 546 ? -7.473 19.525 -33.442 1.00 95.94 546 LYS A CA 1
ATOM 4247 C C . LYS A 1 546 ? -7.477 18.521 -32.292 1.00 95.94 546 LYS A C 1
ATOM 4249 O O . LYS A 1 546 ? -8.337 17.643 -32.296 1.00 95.94 546 LYS A O 1
ATOM 4254 N N . GLU A 1 547 ? -6.525 18.608 -31.369 1.00 94.31 547 GLU A N 1
ATOM 4255 C CA . GLU A 1 547 ? -6.418 17.686 -30.240 1.00 94.31 547 GLU A CA 1
ATOM 4256 C C . GLU A 1 547 ? -7.400 18.102 -29.141 1.00 94.31 547 GLU A C 1
ATOM 4258 O O . GLU A 1 547 ? -8.225 17.286 -28.721 1.00 94.31 547 GLU A O 1
ATOM 4263 N N . ALA A 1 548 ? -7.436 19.397 -28.806 1.00 92.62 548 ALA A N 1
ATOM 4264 C CA . ALA A 1 548 ? -8.434 19.968 -27.901 1.00 92.62 548 ALA A CA 1
ATOM 4265 C C . ALA A 1 548 ? -9.877 19.746 -28.399 1.00 92.62 548 ALA A C 1
ATOM 4267 O O . ALA A 1 548 ? -10.737 19.314 -27.630 1.00 92.62 548 ALA A O 1
ATOM 4268 N N . ILE A 1 549 ? -10.149 19.947 -29.700 1.00 95.75 549 ILE A N 1
ATOM 4269 C CA . ILE A 1 549 ? -11.473 19.662 -30.291 1.00 95.75 549 ILE A CA 1
ATOM 4270 C C . ILE A 1 549 ? -11.892 18.202 -30.054 1.00 95.75 549 ILE A C 1
ATOM 4272 O O . ILE A 1 549 ? -13.044 17.953 -29.695 1.00 95.75 549 ILE A O 1
ATOM 4276 N N . ALA A 1 550 ? -10.986 17.240 -30.257 1.00 95.06 550 ALA A N 1
ATOM 4277 C CA . ALA A 1 550 ? -11.295 15.817 -30.123 1.00 95.06 550 ALA A CA 1
ATOM 4278 C C . ALA A 1 550 ? -11.552 15.408 -28.661 1.00 95.06 550 ALA A C 1
ATOM 4280 O O . ALA A 1 550 ? -12.474 14.634 -28.392 1.00 95.06 550 ALA A O 1
ATOM 4281 N N . ASP A 1 551 ? -10.784 15.949 -27.711 1.00 95.88 551 ASP A N 1
ATOM 4282 C CA . ASP A 1 551 ? -10.997 15.706 -26.280 1.00 95.88 551 ASP A CA 1
ATOM 4283 C C . ASP A 1 551 ? -12.314 16.325 -25.777 1.00 95.88 551 ASP A C 1
ATOM 4285 O O . ASP A 1 551 ? -13.115 15.643 -25.129 1.00 95.88 551 ASP A O 1
ATOM 4289 N N . TYR A 1 552 ? -12.615 17.578 -26.142 1.00 96.44 552 TYR A N 1
ATOM 4290 C CA . TYR A 1 552 ? -13.884 18.208 -25.765 1.00 96.44 552 TYR A CA 1
ATOM 4291 C C . TYR A 1 552 ? -15.103 17.523 -26.401 1.00 96.44 552 TYR A C 1
ATOM 4293 O O . TYR A 1 552 ? -16.134 17.397 -25.741 1.00 96.44 552 TYR A O 1
ATOM 4301 N N . GLN A 1 553 ? -14.996 17.023 -27.638 1.00 96.75 553 GLN A N 1
ATOM 4302 C CA . GLN A 1 553 ? -16.050 16.210 -28.264 1.00 96.75 553 GLN A CA 1
ATOM 4303 C C . GLN A 1 553 ? -16.303 14.918 -27.479 1.00 96.75 553 GLN A C 1
ATOM 4305 O O . GLN A 1 553 ? -17.441 14.649 -27.102 1.00 96.75 553 GLN A O 1
ATOM 4310 N N . LYS A 1 554 ? -15.246 14.178 -27.123 1.00 96.19 554 LYS A N 1
ATOM 4311 C CA . LYS A 1 554 ? -15.357 12.963 -26.303 1.00 96.19 554 LYS A CA 1
ATOM 4312 C C . LYS A 1 554 ? -16.007 13.237 -24.938 1.00 96.19 554 LYS A C 1
ATOM 4314 O O . LYS A 1 554 ? -16.825 12.442 -24.476 1.00 96.19 554 LYS A O 1
ATOM 4319 N N . LYS A 1 555 ? -15.668 14.362 -24.296 1.00 95.81 555 LYS A N 1
ATOM 4320 C CA . LYS A 1 555 ? -16.293 14.809 -23.036 1.00 95.81 555 LYS A CA 1
ATOM 4321 C C . LYS A 1 555 ? -17.771 15.166 -23.220 1.00 95.81 555 LYS A C 1
ATOM 4323 O O . LYS A 1 555 ? -18.582 14.824 -22.362 1.00 95.81 555 LYS A O 1
ATOM 4328 N N . LYS A 1 556 ? -18.134 15.801 -24.340 1.00 96.94 556 LYS A N 1
ATOM 4329 C CA . LYS A 1 556 ? -19.525 16.136 -24.671 1.00 96.94 556 LYS A CA 1
ATOM 4330 C C . LYS A 1 556 ? -20.376 14.880 -24.861 1.00 96.94 556 LYS A C 1
ATOM 4332 O O . LYS A 1 556 ? -21.450 14.796 -24.275 1.00 96.94 556 LYS A O 1
ATOM 4337 N N . ASP A 1 557 ? -19.881 13.900 -25.615 1.00 95.06 557 ASP A N 1
ATOM 4338 C CA . ASP A 1 557 ? -20.594 12.642 -25.868 1.00 95.06 557 ASP A CA 1
ATOM 4339 C C . ASP A 1 557 ? -20.838 11.852 -24.569 1.00 95.06 557 ASP A C 1
ATOM 4341 O O . ASP A 1 557 ? -21.924 11.313 -24.361 1.00 95.06 557 ASP A O 1
ATOM 4345 N N . ALA A 1 558 ? -19.862 11.839 -23.652 1.00 92.94 558 ALA A N 1
ATOM 4346 C CA . ALA A 1 558 ? -20.018 11.214 -22.338 1.00 92.94 558 ALA A CA 1
ATOM 4347 C C . ALA A 1 558 ? -21.109 11.890 -21.484 1.00 92.94 558 ALA A C 1
ATOM 4349 O O . ALA A 1 558 ? -21.918 11.200 -20.868 1.00 92.94 558 ALA A O 1
ATOM 4350 N N . LEU A 1 559 ? -21.166 13.228 -21.479 1.00 91.81 559 LEU A N 1
ATOM 4351 C CA . LEU A 1 559 ? -22.211 13.970 -20.768 1.00 91.81 559 LEU A CA 1
ATOM 4352 C C . LEU A 1 559 ? -23.601 13.792 -21.401 1.00 91.81 559 LEU A C 1
ATOM 4354 O O . LEU A 1 559 ? -24.581 13.693 -20.669 1.00 91.81 559 LEU A O 1
ATOM 4358 N N . LEU A 1 560 ? -23.708 13.701 -22.730 1.00 94.69 560 LEU A N 1
ATOM 4359 C CA . LEU A 1 560 ? -24.992 13.457 -23.403 1.00 94.69 560 LEU A CA 1
ATOM 4360 C C . LEU A 1 560 ? -25.603 12.095 -23.034 1.00 94.69 560 LEU A C 1
ATOM 4362 O O . LEU A 1 560 ? -26.819 12.006 -22.881 1.00 94.69 560 LEU A O 1
ATOM 4366 N N . ASN A 1 561 ? -24.781 11.058 -22.844 1.00 92.56 561 ASN A N 1
ATOM 4367 C CA . ASN A 1 561 ? -25.267 9.758 -22.368 1.00 92.56 561 ASN A CA 1
ATOM 4368 C C . ASN A 1 561 ? -25.816 9.852 -20.935 1.00 92.56 561 ASN A C 1
ATOM 4370 O O . ASN A 1 561 ? -26.933 9.410 -20.685 1.00 92.56 561 ASN A O 1
ATOM 4374 N N . LEU A 1 562 ? -25.078 10.499 -20.024 1.00 90.75 562 LEU A N 1
ATOM 4375 C CA . LEU A 1 562 ? -25.507 10.683 -18.632 1.00 90.75 562 LEU A CA 1
ATOM 4376 C C . LEU A 1 562 ? -26.784 11.543 -18.523 1.00 90.75 562 LEU A C 1
ATOM 4378 O O . LEU A 1 562 ? -27.633 11.289 -17.674 1.00 90.75 562 LEU A O 1
ATOM 4382 N N . GLN A 1 563 ? -26.968 12.529 -19.412 1.00 95.56 563 GLN A N 1
ATOM 4383 C CA . GLN A 1 563 ? -28.224 13.285 -19.488 1.00 95.56 563 GLN A CA 1
ATOM 4384 C C . GLN A 1 563 ? -29.412 12.377 -19.850 1.00 95.56 563 GLN A C 1
ATOM 4386 O O . GLN A 1 563 ? -30.477 12.514 -19.255 1.00 95.56 563 GLN A O 1
ATOM 4391 N N . ALA A 1 564 ? -29.237 11.452 -20.799 1.00 93.50 564 ALA A N 1
ATOM 4392 C CA . ALA A 1 564 ? -30.296 10.529 -21.208 1.00 93.50 564 ALA A CA 1
ATOM 4393 C C . ALA A 1 564 ? -30.661 9.515 -20.106 1.00 93.50 564 ALA A C 1
ATOM 4395 O O . ALA A 1 564 ? -31.823 9.131 -19.993 1.00 93.50 564 ALA A O 1
ATOM 4396 N N . GLU A 1 565 ? -29.691 9.109 -19.280 1.00 93.50 565 GLU A N 1
ATOM 4397 C CA . GLU A 1 565 ? -29.920 8.257 -18.104 1.00 93.50 565 GLU A CA 1
ATOM 4398 C C . GLU A 1 565 ? -30.772 8.987 -17.048 1.00 93.50 565 GLU A C 1
ATOM 4400 O O . GLU A 1 565 ? -31.817 8.471 -16.650 1.00 93.50 565 GLU A O 1
ATOM 4405 N N . LEU A 1 566 ? -30.410 10.228 -16.691 1.00 90.25 566 LEU A N 1
ATOM 4406 C CA . LEU A 1 566 ? -31.189 11.061 -15.759 1.00 90.25 566 LEU A CA 1
ATOM 4407 C C . LEU A 1 566 ? -32.596 11.394 -16.286 1.00 90.25 566 LEU A C 1
ATOM 4409 O O . LEU A 1 566 ? -33.550 11.456 -15.515 1.00 90.25 566 LEU A O 1
ATOM 4413 N N . GLU A 1 567 ? -32.761 11.611 -17.595 1.00 94.56 567 GLU A N 1
ATOM 4414 C CA . GLU A 1 567 ? -34.083 11.852 -18.193 1.00 94.56 567 GLU A CA 1
ATOM 4415 C C . GLU A 1 567 ? -35.003 10.621 -18.085 1.00 94.56 567 GLU A C 1
ATOM 4417 O O . GLU A 1 567 ? -36.191 10.784 -17.800 1.00 94.56 567 GLU A O 1
ATOM 4422 N N . ALA A 1 568 ? -34.463 9.404 -18.224 1.00 92.50 568 ALA A N 1
ATOM 4423 C CA . ALA A 1 568 ? -35.218 8.162 -18.039 1.00 92.50 568 ALA A CA 1
ATOM 4424 C C . ALA A 1 568 ? -35.574 7.892 -16.563 1.00 92.50 568 ALA A C 1
ATOM 4426 O O . ALA A 1 568 ? -36.664 7.401 -16.266 1.00 92.50 568 ALA A O 1
ATOM 4427 N N . GLU A 1 569 ? -34.687 8.239 -15.628 1.00 91.12 569 GLU A N 1
ATOM 4428 C CA . GLU A 1 569 ? -34.950 8.137 -14.186 1.00 91.12 569 GLU A CA 1
ATOM 4429 C C . GLU A 1 569 ? -36.034 9.126 -13.730 1.00 91.12 569 GLU A C 1
ATOM 4431 O O . GLU A 1 569 ? -36.969 8.750 -13.022 1.00 91.12 569 GLU A O 1
ATOM 4436 N N . ILE A 1 570 ? -35.986 10.367 -14.227 1.00 93.25 570 ILE A N 1
ATOM 4437 C CA . ILE A 1 570 ? -37.035 11.373 -14.016 1.00 93.25 570 ILE A CA 1
ATOM 4438 C C . ILE A 1 570 ? -38.386 10.889 -14.566 1.00 93.25 570 ILE A C 1
ATOM 4440 O O . ILE A 1 570 ? -39.413 11.115 -13.924 1.00 93.25 570 ILE A O 1
ATOM 4444 N N . GLU A 1 571 ? -38.424 10.222 -15.725 1.00 94.12 571 GLU A N 1
ATOM 4445 C CA . GLU A 1 571 ? -39.658 9.628 -16.265 1.00 94.12 571 GLU A CA 1
ATOM 4446 C C . GLU A 1 571 ? -40.198 8.525 -15.333 1.00 94.12 571 GLU A C 1
ATOM 4448 O O . GLU A 1 571 ? -41.366 8.573 -14.944 1.00 94.12 571 GLU A O 1
ATOM 4453 N N . ALA A 1 572 ? -39.338 7.612 -14.867 1.00 88.25 572 ALA A N 1
ATOM 4454 C CA . ALA A 1 572 ? -39.717 6.539 -13.945 1.00 88.25 572 ALA A CA 1
ATOM 4455 C C . ALA A 1 572 ? -40.226 7.050 -12.579 1.00 88.25 572 ALA A C 1
ATOM 4457 O O . ALA A 1 572 ? -41.217 6.533 -12.059 1.00 88.25 572 ALA A O 1
ATOM 4458 N N . LEU A 1 573 ? -39.595 8.086 -12.012 1.00 87.25 573 LEU A N 1
ATOM 4459 C CA . LEU A 1 573 ? -40.047 8.733 -10.773 1.00 87.25 573 LEU A CA 1
ATOM 4460 C C . LEU A 1 573 ? -41.401 9.434 -10.959 1.00 87.25 573 LEU A C 1
ATOM 4462 O O . LEU A 1 573 ? -42.269 9.340 -10.091 1.00 87.25 573 LEU A O 1
ATOM 4466 N N . ASN A 1 574 ? -41.627 10.092 -12.101 1.00 91.56 574 ASN A N 1
ATOM 4467 C CA . ASN A 1 574 ? -42.931 10.682 -12.411 1.00 91.56 574 ASN A CA 1
ATOM 4468 C C . ASN A 1 574 ? -44.026 9.615 -12.554 1.00 91.56 574 ASN A C 1
ATOM 4470 O O . ASN A 1 574 ? -45.118 9.807 -12.018 1.00 91.56 574 ASN A O 1
ATOM 4474 N N . ASP A 1 575 ? -43.754 8.492 -13.219 1.00 91.00 575 ASP A N 1
ATOM 4475 C CA . ASP A 1 575 ? -44.706 7.379 -13.306 1.00 91.00 575 ASP A CA 1
ATOM 4476 C C . ASP A 1 575 ? -45.019 6.797 -11.914 1.00 91.00 575 ASP A C 1
ATOM 4478 O O . ASP A 1 575 ? -46.186 6.569 -11.593 1.00 91.00 575 ASP A O 1
ATOM 4482 N N . ALA A 1 576 ? -44.011 6.647 -11.046 1.00 83.75 576 ALA A N 1
ATOM 4483 C CA . ALA A 1 576 ? -44.180 6.163 -9.672 1.00 83.75 576 ALA A CA 1
ATOM 4484 C C . ALA A 1 576 ? -44.970 7.124 -8.758 1.00 83.75 576 ALA A C 1
ATOM 4486 O O . ALA A 1 576 ? -45.668 6.673 -7.855 1.00 83.75 576 ALA A O 1
ATOM 4487 N N . ILE A 1 577 ? -44.892 8.440 -8.983 1.00 87.06 577 ILE A N 1
ATOM 4488 C CA . ILE A 1 577 ? -45.663 9.448 -8.227 1.00 87.06 577 ILE A CA 1
ATOM 4489 C C . ILE A 1 577 ? -47.137 9.500 -8.667 1.00 87.06 577 ILE A C 1
ATOM 4491 O O . ILE A 1 577 ? -48.002 9.881 -7.873 1.00 87.06 577 ILE A O 1
ATOM 4495 N N . ASN A 1 578 ? -47.425 9.160 -9.929 1.00 88.38 578 ASN A N 1
ATOM 4496 C CA . ASN A 1 578 ? -48.761 9.260 -10.527 1.00 88.38 578 ASN A CA 1
ATOM 4497 C C . ASN A 1 578 ? -49.566 7.941 -10.525 1.00 88.38 578 ASN A C 1
ATOM 4499 O O . ASN A 1 578 ? -50.767 7.987 -10.813 1.00 88.38 578 ASN A O 1
ATOM 4503 N N . GLY A 1 579 ? -48.922 6.800 -10.243 1.00 83.62 579 GLY A N 1
ATOM 4504 C CA . GLY A 1 579 ? -49.527 5.459 -10.150 1.00 83.62 579 GLY A CA 1
ATOM 4505 C C . GLY A 1 579 ? -50.169 5.139 -8.803 1.00 83.62 579 GLY A C 1
ATOM 4506 O O . GLY A 1 579 ? -51.219 4.456 -8.835 1.00 83.62 579 GLY A O 1
#

Radius of gyration: 42.27 Å; Cα contacts (8 Å, |Δi|>4): 398; chains: 1; bounding box: 125×102×94 Å

Nearest PDB structures (foldseek):
  8qbw-assembly1_A  TM=4.792E-01  e=4.814E-01  Nostoc punctiforme
  7aal-assembly1_B  TM=5.506E-01  e=5.171E+00  Homo sapiens
  8i4v-assembly1_B  TM=3.519E-01  e=2.938E+00  Saccharomyces cerevisiae S288C
  7aan-assembly1_B  TM=4.691E-01  e=6.482E+00  Homo sapiens

Foldseek 3Di:
DVVVVVVVVVVQVVCVVPDDDDPVVVVVVVVPPPDDDDDDDDDDDDDDCPVVVVVVVVVVVVVVVPPPDDDDDDDDDDDDDDDDDDDDDDDDDDDDDDDDDDDDDDDDDDDDDDDDDDDDPPPDDDDDDDDDDDPVVVVVVVVVCVVVVVVPPPPPDPPVVVVVVVVVVVPDPPDDPVVVVVVVVVVVVVVVPPDPVVVLVVVLVVLVVVLVVLVVVLVVLVVVLVVLVVVLVVCVVPNDPVSNVVSVVVSVVSVVVNQVSVLVNVVSVLVSVLSVLVSVLVVLVVVLVVLVVVCVVPVPDPVSVVVNVVSVVVSVVSVVVSVVSVVVVVVPDSRPPQAQFFFDWDFFDQAAPVVRVVVLCVNRVQAEAEPDDRRGGDGDTDGRHRSVVVVVVVCVVQQWDWDDDDSYIYIYRHPPPPPPQPLPQALQFFDWDFFDQQWPVVVQVVLCSNRSAQEAEPDDPPPGGGDGDTDGRHRSVVVVCVVLVQWDFDQDPDPRYTYTGRDPPCCDLVNLVVVLVVLVVVLVVLVVVLVVLVVQLVVCVVVVPPVSNVVSVVVNVVSVVVSVVSVVVNVVSVVVSVD

pLDDT: mean 73.25, std 25.33, range [22.7, 98.06]